Protein 9DQ3 (pdb70)

Sequence (523 aa):
MHVAQPAVVLAGIASFVCEYASPTEVRVTVLRQADSQVTEVCAATYMMICTGTSSGNQVNLTIQGLGLYICKVELMYPPPYYLGIGNGTQIYVIQVQLVESGGGVVQPGRSLRLSCAASGFTFSKYVMHWVRQAPGKGLEWVTGISYDGRHKYYADSVKGRFTISRDNSKNTLYLQMNSLRAEDTAIYYCARTGWLGPFDYWGQGTLVTVSSASTKGPSVFPLAPSGGTAALGCLVKDYFPEPVTVSWNSGALTSGVHTFPAVLQSSGLYSLSSVVTVPSSSLGTQTYICNVNHKPSNTKVDKRVEPKEIVLTQSPGTLSLSPGERATLSCRQSQSVGWSPLAWYQQKPGQAPRLLIYGAFSRATGIPDRFSGSGSGTDFTLTISRLEPEDFAVYYCQQYGQSPWTFGQGTKVEIKRTVAAPSVFIFPPSDEQLKSGTASVVCLLNNFYPREAKVQWKVDNALQSGNSQESVTEQDSKDSTYSLSSTLTLSKADYEKHKVYACEVTHQGLSSPVTKSFNRGEC

InterPro domains:
  IPR003599 Immunoglobulin domain subtype [SM00409] (43-152)
  IPR008096 Cytotoxic T-lymphocyte antigen 4 [PR01720] (17-34)
  IPR008096 Cytotoxic T-lymphocyte antigen 4 [PR01720] (36-62)
  IPR008096 Cytotoxic T-lymphocyte antigen 4 [PR01720] (78-92)
  IPR008096 Cytotoxic T-lymphocyte antigen 4 [PR01720] (110-122)
  IPR013106 Immunoglobulin V-set domain [PF07686] (42-151)
  IPR013106 Immunoglobulin V-set domain [SM00406] (53-131)
  IPR013783 Immunoglobulin-like fold [G3DSA:2.60.40.10] (36-165)
  IPR036179 Immunoglobulin-like domain superfamily [SSF48726] (40-158)
  IPR040216 Cytotoxic T-lymphocyte protein 4/CD28 [PTHR11494] (23-223)

Foldseek 3Di:
DEKEKAAEFEDLKTKIKIFDDDPFKKKKWKWAQDDNDIDTDDIDIDGVVWDWDDDDRMIIIMNHNHHWIKIWMWDDPDDDIDIYIYPTYHYHYD/DKAWAKDWADEAEAQAKTKMKIQIDDDQLLQWKKFKWWAAVPGDIHTAKIADSNFPDIGGDPVCPPFKDWGADSVRSMIMIIGGNDDQVVFTWIKMFTADPVGDRPDIHPTGTHGHAPDDADFWDKDKQAWDPQKMKIWIKTDFGDDDDKDKDKPVPPDDDQKDKDDWDQDPVRGIITMIMGMDGPVCLVPDWIWMWMADVVVRDTDTHIHHHD/DKAKAKPDQEAAEAFFAKDKIKIFIPWADVFFQKWKWWDAPPGDIDTADGSQFHGDPPHDPQWGKDDHIGIIMIMRHGDDPVRQTKMKMWHDPDPPTYIYPIHGYAYDDDFDFWDKDKDWADPVVVVVFKTKIKIKGPFGPDPDKDKWKAFLNNTDPDQKDKDKDQQDPPRRGIMMMIIGMDTSVVNVVTFKIKIWMDDPPDPDIDIDIGTPPDD

B-factor: mean 22.44, std 9.91, range [7.19, 90.98]

GO terms:
  GO:0050860 negative regulation of T cell receptor signaling pathway (P, IDA)
  GO:0098636 protein complex involved in cell adhesion (C, IDA)
  GO:0050868 negative regulation of T cell activation (P, IDA)
  GO:0140319 receptor decoy activity (F, IDA)
  GO:0005886 plasma membrane (C, EXP)
  GO:0005886 plasma membrane (C, IMP)
  GO:0005886 plasma membrane (C, TAS)
  GO:0006955 immune response (P, TAS)
  GO:0005515 protein binding (F, IPI)
  GO:0045334 clathrin-coated endocytic vesicle (C, IDA)
  GO:0048471 perinuclear region of cytoplasm (C, IDA)
  GO:0005794 Golgi apparatus (C, IDA)
  GO:0009897 external side of plasma membrane (C, IDA)
  GO:0045590 negative regulation of regulatory T cell differentiation (P, IDA)
  GO:0043065 positive regulation of apoptotic process (P, IMP)
  GO:0030889 negative regulation of B cell proliferation (P, IMP)
  GO:0050853 B cell receptor signaling pathway (P, IMP)
  GO:0006974 DNA damage response (P, IMP)

Organism: Homo sapiens (NCBI:txid9606)

Solvent-accessible surface area: 23317 Å² total; per-residue (Å²): 14,89,4,45,24,50,74,94,27,87,47,51,104,3,67,9,64,0,35,19,68,45,118,88,10,9,30,23,4,3,1,78,55,47,159,102,136,39,81,55,43,16,49,66,57,44,129,164,123,50,73,67,78,58,61,51,74,65,10,36,8,41,4,79,77,66,38,52,11,10,0,5,2,0,21,3,114,78,89,57,8,34,2,0,21,4,149,5,0,54,8,127,69,149,188,28,95,10,84,21,63,39,31,30,82,13,100,68,56,166,59,39,131,0,26,0,48,11,59,52,30,83,1,53,62,23,3,0,0,0,0,16,20,31,98,92,76,25,14,66,8,0,0,0,0,0,16,64,12,129,19,92,10,44,11,141,53,0,111,74,44,4,67,0,47,27,48,50,110,130,46,12,0,28,0,57,0,53,56,3,126,70,101,0,24,1,64,0,5,0,0,20,12,8,48,24,2,5,0,35,74,24,1,130,22,17,92,0,19,8,18,84,24,88,86,69,22,11,50,8,16,31,4,24,47,139,57,58,71,9,2,0,0,0,8,0,16,46,1,8,31,85,86,15,81,26,43,2,28,102,38,96,29,98,88,32,42,20,57,2,67,28,26,100,25,132,79,23,31,24,8,16,4,0,0,0,26,12,85,43,94,22,46,70,127,83,62,4,55,0,26,4,23,0,123,56,34,139,27,153,41,102,51,130,1,99,42,154,149,1,77,9,79,6,54,54,49,68,33,36,30,36,69,48,82,133,0,70,0,29,0,129,9,71,84,68,15,54,48,21,2,1,0,0,0,2,18,56,110,94,75,8,6,81,11,0,0,41,17,1,140,30,98,13,113,75,16,50,124,48,0,42,9,58,38,79,31,48,54,0,35,0,25,0,25,150,2,72,88,89,0,29,7,45,0,10,0,0,0,2,0,21,9,47,5,26,24,2,105,8,0,49,2,8,47,121,73,103,79,23,43,10,52,9,30,28,2,51,10,16,110,68,2,18,183,82,30,38,0,4,0,0,0,0,0,8,50,0,7,20,104,113,23,122,27,37,5,45,2,58,128,54,119,44,96,86,45,50,73,83,12,23,14,113,37,41,124,97,56,19,5,0,1,7,4,2,26,0,58,20,54,78,66,66,9,74,150,59,118,45,0,11,0,42,0,40,14,128,30,30,124,79,69,48,68,73,59,35,66,51,77,121,120

Nearest PDB structures (foldseek):
  6rp8-assembly1_c  TM=9.642E-01  e=6.432E-16  Homo sapiens
  5tru-assembly2_c  TM=9.861E-01  e=3.718E-15  Homo sapiens
  6e9q-assembly4_H  TM=5.973E-01  e=9.797E-02  Bos taurus
  2xyc-assembly1_A  TM=4.521E-01  e=4.192E-02  Homo sapiens
  4m8r-assembly1_A  TM=3.825E-01  e=5.563E-02  Bacteroides caccae ATCC 43185

Secondary structure (DSSP, 8-state):
--EE--SEEE---EEEEEEE----EEEEEEEEEETTEEEEEEEEEEE--EEEEE-SSEEEEEE----EEEEEEEEEESSSPEEEE---EEEE--/--EEEEE--EEE-TT--EEEEEEEESS-GGGS-EEEEEE-TT---EEEEEE-TTS--EEE-TTTTTTEEEEEETTTTEEEEEE-S--GGG-EEEEEEEEPTTSSEEEE---EEEEE-----BPPEEEEE----SEEEEEEEEEEEBSS--EEEEGGGT--SSEEEPPPEE-TTS-EEEEEEEEEEGGGGGT--EEEEEEEGGGTEEEEEEE---/---EEEE-SEEEE-TTS-EEEEEEESS--SS--EEEEEE-TTS--EEEEETTTEEPTT--TTEEEEEETTEEEEEESS--GGG-SEEEEEE-SBSSPEE---EEEEE----BPPEEEEEPPPHHHHTTTEEEEEEEEEEEBSS-EEEEEEETTEE--SSEEEEEPPPPTTT--EEEEEEEEEEHHHHHT--EEEEEEEETT-SS-EEEEEETT--

Structure (mmCIF, N/CA/C/O backbone):
data_9DQ3
#
_entry.id   9DQ3
#
_cell.length_a   84.023
_cell.length_b   148.359
_cell.length_c   48.439
_cell.angle_alpha   90.00
_cell.angle_beta   90.00
_cell.angle_gamma   90.00
#
_symmetry.space_group_name_H-M   'P 21 21 2'
#
loop_
_entity.id
_entity.type
_entity.pdbx_description
1 polymer 'Cytotoxic T-lymphocyte protein 4'
2 polymer 'mipi.4 heavy chain'
3 polymer 'mipi.4 light chain'
4 water water
#
loop_
_atom_site.group_PDB
_atom_site.id
_atom_site.type_symbol
_atom_site.label_atom_id
_atom_site.label_alt_id
_atom_site.label_comp_id
_atom_site.label_asym_id
_atom_site.label_entity_id
_atom_site.label_seq_id
_atom_site.pdbx_PDB_ins_code
_atom_site.Cartn_x
_atom_site.Cartn_y
_atom_site.Cartn_z
_atom_site.occupancy
_atom_site.B_iso_or_equiv
_atom_site.auth_seq_id
_atom_site.auth_comp_id
_atom_site.auth_asym_id
_atom_site.auth_atom_id
_atom_site.pdbx_PDB_model_num
ATOM 1 N N . MET A 1 3 ? 16.715 12.070 -12.449 1.00 31.27 3 MET C N 1
ATOM 2 C CA . MET A 1 3 ? 17.668 11.650 -13.467 1.00 30.55 3 MET C CA 1
ATOM 3 C C . MET A 1 3 ? 18.830 10.899 -12.840 1.00 30.95 3 MET C C 1
ATOM 4 O O . MET A 1 3 ? 19.474 11.376 -11.909 1.00 32.40 3 MET C O 1
ATOM 9 N N . HIS A 1 4 ? 19.077 9.705 -13.360 1.00 30.00 4 HIS C N 1
ATOM 10 C CA . HIS A 1 4 ? 20.150 8.861 -12.870 1.00 27.30 4 HIS C CA 1
ATOM 11 C C . HIS A 1 4 ? 21.484 9.310 -13.465 1.00 30.02 4 HIS C C 1
ATOM 12 O O . HIS A 1 4 ? 21.569 9.664 -14.644 1.00 30.61 4 HIS C O 1
ATOM 19 N N . VAL A 1 5 ? 22.519 9.335 -12.629 1.00 27.98 5 VAL C N 1
ATOM 20 C CA . VAL A 1 5 ? 23.876 9.684 -13.043 1.00 28.23 5 VAL C CA 1
ATOM 21 C C . VAL A 1 5 ? 24.770 8.485 -12.764 1.00 30.68 5 VAL C C 1
ATOM 22 O O . VAL A 1 5 ? 24.865 8.024 -11.619 1.00 29.00 5 VAL C O 1
ATOM 26 N N . ALA A 1 6 ? 25.430 7.987 -13.805 1.00 30.54 6 ALA C N 1
ATOM 27 C CA . ALA A 1 6 ? 26.308 6.829 -13.712 1.00 30.36 6 ALA C CA 1
ATOM 28 C C . ALA A 1 6 ? 27.760 7.278 -13.762 1.00 29.68 6 ALA C C 1
ATOM 29 O O . ALA A 1 6 ? 28.124 8.114 -14.596 1.00 32.16 6 ALA C O 1
ATOM 31 N N . GLN A 1 7 ? 28.580 6.731 -12.869 1.00 27.89 7 GLN C N 1
ATOM 32 C CA . GLN A 1 7 ? 30.014 6.956 -12.918 1.00 31.29 7 GLN C CA 1
ATOM 33 C C . GLN A 1 7 ? 30.717 5.683 -12.471 1.00 34.62 7 GLN C C 1
ATOM 34 O O . GLN A 1 7 ? 30.120 4.874 -11.748 1.00 32.88 7 GLN C O 1
ATOM 40 N N . PRO A 1 8 ? 31.970 5.470 -12.891 1.00 36.96 8 PRO C N 1
ATOM 41 C CA . PRO A 1 8 ? 32.706 4.274 -12.458 1.00 33.93 8 PRO C CA 1
ATOM 42 C C . PRO A 1 8 ? 32.821 4.196 -10.945 1.00 32.83 8 PRO C C 1
ATOM 43 O O . PRO A 1 8 ? 33.037 5.201 -10.265 1.00 36.27 8 PRO C O 1
ATOM 47 N N . ALA A 1 9 ? 32.676 2.982 -10.415 1.00 33.85 9 ALA C N 1
ATOM 48 C CA . ALA A 1 9 ? 32.809 2.774 -8.980 1.00 35.61 9 ALA C CA 1
ATOM 49 C C . ALA A 1 9 ? 34.256 2.852 -8.506 1.00 38.03 9 ALA C C 1
ATOM 50 O O . ALA A 1 9 ? 34.494 3.184 -7.337 1.00 35.24 9 ALA C O 1
ATOM 52 N N . VAL A 1 10 ? 35.218 2.566 -9.384 1.00 38.67 10 VAL C N 1
ATOM 53 C CA . VAL A 1 10 ? 36.631 2.522 -9.025 1.00 36.93 10 VAL C CA 1
ATOM 54 C C . VAL A 1 10 ? 37.459 2.958 -10.222 1.00 32.98 10 VAL C C 1
ATOM 55 O O . VAL A 1 10 ? 37.197 2.554 -11.358 1.00 32.50 10 VAL C O 1
ATOM 59 N N . VAL A 1 11 ? 38.478 3.769 -9.954 1.00 36.88 11 VAL C N 1
ATOM 60 C CA .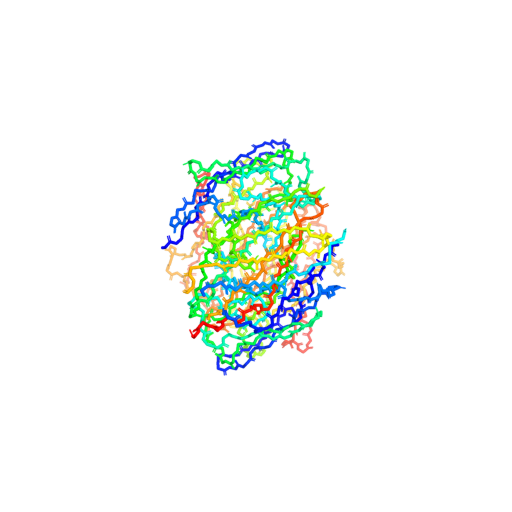 VAL A 1 11 ? 39.421 4.226 -10.967 1.00 36.59 11 VAL C CA 1
ATOM 61 C C . VAL A 1 11 ? 40.797 4.278 -10.317 1.00 37.52 11 VAL C C 1
ATOM 62 O O . VAL A 1 11 ? 40.927 4.540 -9.117 1.00 37.41 11 VAL C O 1
ATOM 66 N N . LEU A 1 12 ? 41.828 3.977 -11.100 1.00 40.83 12 LEU C N 1
ATOM 67 C CA . LEU A 1 12 ? 43.201 4.062 -10.628 1.00 39.23 12 LEU C CA 1
ATOM 68 C C . LEU A 1 12 ? 43.899 5.225 -11.320 1.00 39.51 12 LEU C C 1
ATOM 69 O O . LEU A 1 12 ? 43.712 5.448 -12.520 1.00 36.79 12 LEU C O 1
ATOM 71 N N . ALA A 1 13 ? 44.685 5.975 -10.558 1.00 40.27 13 ALA C N 1
ATOM 72 C CA . ALA A 1 13 ? 45.431 7.092 -11.125 1.00 42.75 13 ALA C CA 1
ATOM 73 C C . ALA A 1 13 ? 46.801 6.639 -11.646 1.00 43.08 13 ALA C C 1
ATOM 74 O O . ALA A 1 13 ? 47.435 7.322 -12.461 1.00 50.48 13 ALA C O 1
ATOM 76 N N . GLY A 1 17 ? 49.248 10.831 -10.896 1.00 50.84 17 GLY C N 1
ATOM 77 C CA . GLY A 1 17 ? 48.588 11.944 -10.235 1.00 50.27 17 GLY C CA 1
ATOM 78 C C . GLY A 1 17 ? 47.320 12.398 -10.937 1.00 47.15 17 GLY C C 1
ATOM 79 O O . GLY A 1 17 ? 46.563 13.215 -10.412 1.00 48.42 17 GLY C O 1
ATOM 80 N N . ILE A 1 18 ? 47.088 11.864 -12.132 1.00 47.07 18 ILE C N 1
ATOM 81 C CA . ILE A 1 18 ? 45.900 12.165 -12.920 1.00 45.74 18 ILE C CA 1
ATOM 82 C C . ILE A 1 18 ? 44.956 10.973 -12.866 1.00 44.96 18 ILE C C 1
ATOM 83 O O . ILE A 1 18 ? 45.392 9.817 -12.875 1.00 44.89 18 ILE C O 1
ATOM 88 N N . ALA A 1 19 ? 43.662 11.262 -12.799 1.00 42.13 19 ALA C N 1
ATOM 89 C CA . ALA A 1 19 ? 42.619 10.254 -12.884 1.00 38.08 19 ALA C CA 1
ATOM 90 C C . ALA A 1 19 ? 41.492 10.841 -13.710 1.00 38.83 19 ALA C C 1
ATOM 91 O O . ALA A 1 19 ? 41.131 12.007 -13.521 1.00 40.15 19 ALA C O 1
ATOM 93 N N . SER A 1 20 ? 40.962 10.051 -14.642 1.00 36.38 20 SER C N 1
ATOM 94 C CA . SER A 1 20 ? 39.877 10.481 -15.511 1.00 39.37 20 SER C CA 1
ATOM 95 C C . SER A 1 20 ? 38.721 9.495 -15.417 1.00 42.28 20 SER C C 1
ATOM 96 O O . SER A 1 20 ? 38.937 8.282 -15.342 1.00 44.77 20 SER C O 1
ATOM 99 N N . PHE A 1 21 ? 37.492 10.010 -15.409 1.00 39.23 21 PHE C N 1
ATOM 100 C CA . PHE A 1 21 ? 36.338 9.123 -15.389 1.00 38.12 21 PHE C CA 1
ATOM 101 C C . PHE A 1 21 ? 35.174 9.775 -16.117 1.00 38.09 21 PHE C C 1
ATOM 102 O O . PHE A 1 21 ? 35.048 11.003 -16.152 1.00 40.06 21 PHE C O 1
ATOM 110 N N . VAL A 1 22 ? 34.332 8.938 -16.697 1.00 37.13 22 VAL C N 1
ATOM 111 C CA . VAL A 1 22 ? 33.177 9.393 -17.457 1.00 34.80 22 VAL C CA 1
ATOM 112 C C . VAL A 1 22 ? 31.963 9.440 -16.546 1.00 38.65 22 VAL C C 1
ATOM 113 O O . VAL A 1 22 ? 31.746 8.560 -15.710 1.00 36.29 22 VAL C O 1
ATOM 117 N N . CYS A 1 23 ? 31.167 10.487 -16.710 1.00 39.37 23 CYS C N 1
ATOM 118 C CA . CYS A 1 23 ? 29.984 10.714 -15.900 1.00 38.60 23 CYS C CA 1
ATOM 119 C C . CYS A 1 23 ? 28.815 10.892 -16.858 1.00 37.25 23 CYS C C 1
ATOM 120 O O . CYS A 1 23 ? 28.826 11.811 -17.684 1.00 40.15 23 CYS C O 1
ATOM 123 N N . GLU A 1 24 ? 27.836 9.990 -16.785 1.00 33.75 24 GLU C N 1
ATOM 124 C CA . GLU A 1 24 ? 26.768 9.914 -17.775 1.00 33.67 24 GLU C CA 1
ATOM 125 C C . GLU A 1 24 ? 25.407 10.114 -17.119 1.00 33.87 24 GLU C C 1
ATOM 126 O O . GLU A 1 24 ? 25.139 9.569 -16.046 1.00 34.47 24 GLU C O 1
ATOM 128 N N . TYR A 1 25 ? 24.539 10.874 -17.786 1.00 35.32 25 TYR C N 1
ATOM 129 C CA . TYR A 1 25 ? 23.217 11.191 -17.262 1.00 37.28 25 TYR C CA 1
ATOM 130 C C . TYR A 1 25 ? 22.176 11.041 -18.361 1.00 38.28 25 TYR C C 1
ATOM 131 O O . TYR A 1 25 ? 22.492 11.069 -19.553 1.00 42.89 25 TYR C O 1
ATOM 140 N N . ALA A 1 26 ? 20.919 10.902 -17.945 1.00 40.81 26 ALA C N 1
ATOM 141 C CA . ALA A 1 26 ? 19.788 10.739 -18.859 1.00 43.58 26 ALA C CA 1
ATOM 142 C C . ALA A 1 26 ? 18.956 12.022 -18.847 1.00 43.81 26 ALA C C 1
ATOM 143 O O . ALA A 1 26 ? 17.971 12.143 -18.116 1.00 46.75 26 ALA C O 1
ATOM 145 N N . SER A 1 27 ? 19.356 12.986 -19.670 1.00 43.37 27 SER C N 1
ATOM 146 C CA . SER A 1 27 ? 18.652 14.268 -19.702 1.00 43.42 27 SER C CA 1
ATOM 147 C C . SER A 1 27 ? 17.319 14.123 -20.430 1.00 49.65 27 SER C C 1
ATOM 148 O O . SER A 1 27 ? 17.282 13.571 -21.536 1.00 48.96 27 SER C O 1
ATOM 151 N N . PRO A 1 28 ? 16.197 14.570 -19.833 1.00 48.00 28 PRO C N 1
ATOM 152 C CA . PRO A 1 28 ? 14.941 14.677 -20.596 1.00 48.80 28 PRO C CA 1
ATOM 153 C C . PRO A 1 28 ? 14.978 15.799 -21.641 1.00 47.57 28 PRO C C 1
ATOM 154 O O . PRO A 1 28 ? 15.835 15.793 -22.531 1.00 51.01 28 PRO C O 1
ATOM 158 N N . THR A 1 32 ? 18.944 22.940 -21.710 1.00 33.32 32 THR C N 1
ATOM 159 C CA . THR A 1 32 ? 20.159 23.217 -22.463 1.00 33.44 32 THR C CA 1
ATOM 160 C C . THR A 1 32 ? 21.339 23.653 -21.582 1.00 35.14 32 THR C C 1
ATOM 161 O O . THR A 1 32 ? 22.494 23.499 -21.988 1.00 38.18 32 THR C O 1
ATOM 165 N N . GLU A 1 33 ? 21.058 24.200 -20.394 1.00 30.85 33 GLU C N 1
ATOM 166 C CA . GLU A 1 33 ? 22.097 24.633 -19.461 1.00 26.71 33 GLU C CA 1
ATOM 167 C C . GLU A 1 33 ? 22.323 23.552 -18.409 1.00 26.37 33 GLU C C 1
ATOM 168 O O . GLU A 1 33 ? 21.403 23.213 -17.655 1.00 24.28 33 GLU C O 1
ATOM 174 N N . VAL A 1 34 ? 23.552 23.036 -18.346 1.00 22.44 34 VAL C N 1
ATOM 175 C CA . VAL A 1 34 ? 23.932 21.965 -17.434 1.00 20.92 34 VAL C CA 1
ATOM 176 C C . VAL A 1 34 ? 25.020 22.485 -16.505 1.00 22.71 34 VAL C C 1
ATOM 177 O O . VAL A 1 34 ? 25.908 23.228 -16.933 1.00 21.95 34 VAL C O 1
ATOM 181 N N . ARG A 1 35 ? 24.954 22.098 -15.236 1.00 19.16 35 ARG C N 1
ATOM 182 C CA . ARG A 1 35 ? 25.944 22.494 -14.241 1.00 17.25 35 ARG C CA 1
ATOM 183 C C . ARG A 1 35 ? 26.557 21.235 -13.662 1.00 18.15 35 ARG C C 1
ATOM 184 O O . ARG A 1 35 ? 25.834 20.365 -13.174 1.00 16.70 35 ARG C O 1
ATOM 192 N N . VAL A 1 36 ? 27.878 21.125 -13.729 1.00 17.38 36 VAL C N 1
ATOM 193 C CA . VAL A 1 36 ? 28.578 19.925 -13.289 1.00 16.99 36 VAL C CA 1
ATOM 194 C C . VAL A 1 36 ? 29.431 20.269 -12.082 1.00 18.81 36 VAL C C 1
ATOM 195 O O . VAL A 1 36 ? 30.203 21.236 -12.112 1.00 17.66 36 VAL C O 1
ATOM 199 N N . THR A 1 37 ? 29.300 19.475 -11.027 1.00 15.35 37 THR C N 1
ATOM 200 C CA . THR A 1 37 ? 30.077 19.633 -9.807 1.00 19.19 37 THR C CA 1
ATOM 201 C C . THR A 1 37 ? 30.714 18.302 -9.446 1.00 21.47 37 THR C C 1
ATOM 202 O O . THR A 1 37 ? 30.065 17.255 -9.533 1.00 20.93 37 THR C O 1
ATOM 206 N N . VAL A 1 38 ? 31.979 18.338 -9.036 1.00 20.86 38 VAL C N 1
ATOM 207 C CA . VAL A 1 38 ? 32.631 17.173 -8.450 1.00 21.15 38 VAL C CA 1
ATOM 208 C C . VAL A 1 38 ? 32.788 17.439 -6.963 1.00 23.42 38 VAL C C 1
ATOM 209 O O . VAL A 1 38 ? 33.407 18.433 -6.560 1.00 22.24 38 VAL C O 1
ATOM 213 N N . LEU A 1 39 ? 32.217 16.558 -6.147 1.00 20.93 39 LEU C N 1
ATOM 214 C CA . LEU A 1 39 ? 32.306 16.659 -4.702 1.00 22.69 39 LEU C CA 1
ATOM 215 C C . LEU A 1 39 ? 33.177 15.524 -4.176 1.00 24.58 39 LEU C C 1
ATOM 216 O O . LEU A 1 39 ? 33.067 14.385 -4.632 1.00 27.22 39 LEU C O 1
ATOM 221 N N . ARG A 1 40 ? 34.049 15.845 -3.229 1.00 27.57 40 ARG C N 1
ATOM 222 C CA . ARG A 1 40 ? 34.836 14.841 -2.528 1.00 31.45 40 ARG C CA 1
ATOM 223 C C . ARG A 1 40 ? 34.219 14.623 -1.155 1.00 30.33 40 ARG C C 1
ATOM 224 O O . ARG A 1 40 ? 34.106 15.566 -0.363 1.00 31.42 40 ARG C O 1
ATOM 232 N N . GLN A 1 41 ? 33.827 13.382 -0.879 1.00 36.51 41 GLN C N 1
ATOM 233 C CA . GLN A 1 41 ? 33.203 13.011 0.385 1.00 37.10 41 GLN C CA 1
ATOM 234 C C . GLN A 1 41 ? 34.260 12.391 1.292 1.00 37.92 41 GLN C C 1
ATOM 235 O O . GLN A 1 41 ? 34.756 11.293 1.015 1.00 36.53 41 GLN C O 1
ATOM 241 N N . ALA A 1 42 ? 34.599 13.098 2.369 1.00 40.89 42 ALA C N 1
ATOM 242 C CA . ALA A 1 42 ? 35.600 12.670 3.334 1.00 43.99 42 ALA C CA 1
ATOM 243 C C . ALA A 1 42 ? 34.947 12.612 4.705 1.00 47.67 42 ALA C C 1
ATOM 244 O O . ALA A 1 42 ? 34.337 13.593 5.146 1.00 51.15 42 ALA C O 1
ATOM 246 N N . ASP A 1 43 ? 35.085 11.468 5.375 1.00 50.65 43 ASP C N 1
ATOM 247 C CA . ASP A 1 43 ? 34.319 11.168 6.581 1.00 53.38 43 ASP C CA 1
ATOM 248 C C . ASP A 1 43 ? 32.828 11.288 6.290 1.00 55.12 43 ASP C C 1
ATOM 249 O O . ASP A 1 43 ? 32.282 10.536 5.470 1.00 51.70 43 ASP C O 1
ATOM 254 N N . SER A 1 44 ? 32.161 12.224 6.957 1.00 52.52 44 SER C N 1
ATOM 255 C CA . SER A 1 44 ? 30.772 12.560 6.676 1.00 52.45 44 SER C CA 1
ATOM 256 C C . SER A 1 44 ? 30.669 14.017 6.247 1.00 52.24 44 SER C C 1
ATOM 257 O O . SER A 1 44 ? 29.721 14.724 6.594 1.00 52.85 44 SER C O 1
ATOM 259 N N . GLN A 1 45 ? 31.669 14.479 5.497 1.00 49.04 45 GLN C N 1
ATOM 260 C CA . GLN A 1 45 ? 31.763 15.847 5.018 1.00 46.11 45 GLN C CA 1
ATOM 261 C C . GLN A 1 45 ? 31.974 15.859 3.510 1.00 44.06 45 GLN C C 1
ATOM 262 O O . GLN A 1 45 ? 32.451 14.887 2.918 1.00 42.69 45 GLN C O 1
ATOM 268 N N . VAL A 1 46 ? 31.632 16.986 2.890 1.00 41.07 46 VAL C N 1
ATOM 269 C CA . VAL A 1 46 ? 31.686 17.122 1.441 1.00 32.76 46 VAL C CA 1
ATOM 270 C C . VAL A 1 46 ? 32.418 18.411 1.094 1.00 29.90 46 VAL C C 1
ATOM 271 O O . VAL A 1 46 ? 32.134 19.469 1.667 1.00 32.94 46 VAL C O 1
ATOM 275 N N . THR A 1 47 ? 33.376 18.312 0.179 1.00 30.17 47 THR C N 1
ATOM 276 C CA . THR A 1 47 ? 34.129 19.447 -0.329 1.00 29.85 47 THR C CA 1
ATOM 277 C C . THR A 1 47 ? 33.903 19.550 -1.834 1.00 28.47 47 THR C C 1
ATOM 278 O O . THR A 1 47 ? 33.682 18.543 -2.510 1.00 27.97 47 THR C O 1
ATOM 282 N N . GLU A 1 48 ? 33.938 20.774 -2.359 1.00 29.22 48 GLU C N 1
ATOM 283 C CA . GLU A 1 48 ? 33.833 20.996 -3.798 1.00 28.50 48 GLU C CA 1
ATOM 284 C C . GLU A 1 48 ? 35.219 20.925 -4.431 1.00 28.36 48 GLU C C 1
ATOM 285 O O . GLU A 1 48 ? 36.112 21.697 -4.070 1.00 29.51 48 GLU C O 1
ATOM 291 N N . VAL A 1 49 ? 35.390 20.013 -5.379 1.00 25.97 49 VAL C N 1
ATOM 292 C CA . VAL A 1 49 ? 36.638 19.922 -6.125 1.00 27.83 49 VAL C CA 1
ATOM 293 C C . VAL A 1 49 ? 36.583 20.781 -7.380 1.00 32.44 49 VAL C C 1
ATOM 294 O O . VAL A 1 49 ? 37.530 21.511 -7.685 1.00 37.36 49 VAL C O 1
ATOM 298 N N . CYS A 1 50 ? 35.469 20.721 -8.104 1.00 30.42 50 CYS C N 1
ATOM 299 C CA . CYS A 1 50 ? 35.369 21.256 -9.453 1.00 30.81 50 CYS C CA 1
ATOM 300 C C . CYS A 1 50 ? 33.929 21.661 -9.714 1.00 25.65 50 CYS C C 1
ATOM 301 O O . CYS A 1 50 ? 33.002 20.991 -9.260 1.00 22.80 50 CYS C O 1
ATOM 304 N N . ALA A 1 51 ? 33.744 22.745 -10.469 1.00 26.69 51 ALA C N 1
ATOM 305 C CA . ALA A 1 51 ? 32.405 23.140 -10.892 1.00 21.74 51 ALA C CA 1
ATOM 306 C C . ALA A 1 51 ? 32.489 23.929 -12.189 1.00 21.12 51 ALA C C 1
ATOM 307 O O . ALA A 1 51 ? 33.426 24.703 -12.394 1.00 22.06 51 ALA C O 1
ATOM 309 N N . ALA A 1 52 ? 31.512 23.713 -13.066 1.00 19.07 52 ALA C N 1
ATOM 310 C CA . ALA A 1 52 ? 31.425 24.445 -14.321 1.00 17.78 52 ALA C CA 1
ATOM 311 C C . ALA A 1 52 ? 30.022 24.308 -14.878 1.00 18.56 52 ALA C C 1
ATOM 312 O O . ALA A 1 52 ? 29.319 23.334 -14.599 1.00 19.09 52 ALA C O 1
ATOM 314 N N . THR A 1 53 ? 29.617 25.311 -15.653 1.00 18.52 53 THR C N 1
ATOM 315 C CA . THR A 1 53 ? 28.361 25.293 -16.384 1.00 20.11 53 THR C CA 1
ATOM 316 C C . THR A 1 53 ? 28.670 25.223 -17.870 1.00 23.18 53 THR C C 1
ATOM 317 O O . THR A 1 53 ? 29.484 26.003 -18.373 1.00 20.23 53 THR C O 1
ATOM 321 N N . TYR A 1 54 ? 28.044 24.282 -18.569 1.00 23.57 54 TYR C N 1
ATOM 322 C CA . TYR A 1 54 ? 28.144 24.243 -20.017 1.00 27.06 54 TYR C CA 1
ATOM 323 C C . TYR A 1 54 ? 26.744 24.248 -20.607 1.00 31.06 54 TYR C C 1
ATOM 324 O O . TYR A 1 54 ? 25.773 23.842 -19.961 1.00 28.35 54 TYR C O 1
ATOM 333 N N . MET A 1 55 ? 26.645 24.767 -21.833 1.00 30.83 55 MET C N 1
ATOM 334 C CA . MET A 1 55 ? 25.364 25.093 -22.464 1.00 37.01 55 MET C CA 1
ATOM 335 C C . MET A 1 55 ? 25.350 24.441 -23.837 1.00 43.84 55 MET C C 1
ATOM 336 O O . MET A 1 55 ? 25.537 25.142 -24.836 1.00 47.95 55 MET C O 1
ATOM 341 N N . MET A 1 56 ? 25.131 23.120 -23.871 1.00 44.62 56 MET C N 1
ATOM 342 C CA . MET A 1 56 ? 25.197 22.320 -25.104 1.00 49.68 56 MET C CA 1
ATOM 343 C C . MET A 1 56 ? 24.765 23.089 -26.354 1.00 52.13 56 MET C C 1
ATOM 344 O O . MET A 1 56 ? 23.588 23.412 -26.523 1.00 55.46 56 MET C O 1
ATOM 349 N N . ILE A 1 67 ? 43.032 21.931 -12.114 1.00 41.71 67 ILE C N 1
ATOM 350 C CA . ILE A 1 67 ? 42.686 20.711 -11.385 1.00 44.57 67 ILE C CA 1
ATOM 351 C C . ILE A 1 67 ? 41.839 19.772 -12.232 1.00 45.21 67 ILE C C 1
ATOM 352 O O . ILE A 1 67 ? 42.082 18.562 -12.295 1.00 43.73 67 ILE C O 1
ATOM 357 N N . CYS A 1 68 ? 40.829 20.344 -12.875 1.00 41.76 68 CYS C N 1
ATOM 358 C CA . CYS A 1 68 ? 39.798 19.571 -13.539 1.00 38.73 68 CYS C CA 1
ATOM 359 C C . CYS A 1 68 ? 39.778 19.873 -15.027 1.00 39.38 68 CYS C C 1
ATOM 360 O O . CYS A 1 68 ? 40.127 20.975 -15.461 1.00 43.46 68 CYS C O 1
ATOM 363 N N . THR A 1 69 ? 39.357 18.880 -15.804 1.00 37.51 69 THR C N 1
ATOM 364 C CA . THR A 1 69 ? 39.200 19.027 -17.244 1.00 37.89 69 THR C CA 1
ATOM 365 C C . THR A 1 69 ? 37.919 18.315 -17.640 1.00 38.71 69 THR C C 1
ATOM 366 O O . THR A 1 69 ? 37.780 17.110 -17.408 1.00 38.63 69 THR C O 1
ATOM 370 N N . GLY A 1 70 ? 36.986 19.057 -18.229 1.00 37.71 70 GLY C N 1
ATOM 371 C CA . GLY A 1 70 ? 35.703 18.490 -18.589 1.00 35.37 70 GLY C CA 1
ATOM 372 C C . GLY A 1 70 ? 35.329 18.701 -20.039 1.00 39.02 70 GLY C C 1
ATOM 373 O O . GLY A 1 70 ? 35.338 19.835 -20.534 1.00 38.47 70 GLY C O 1
ATOM 374 N N . THR A 1 71 ? 35.005 17.609 -20.728 1.00 35.80 71 THR C N 1
ATOM 375 C CA . THR A 1 71 ? 34.543 17.642 -22.107 1.00 37.49 71 THR C CA 1
ATOM 376 C C . THR A 1 71 ? 33.184 16.963 -22.188 1.00 38.86 71 THR C C 1
ATOM 377 O O . THR A 1 71 ? 32.989 15.884 -21.621 1.00 37.80 71 THR C O 1
ATOM 381 N N . SER A 1 72 ? 32.248 17.595 -22.895 1.00 43.62 72 SER C N 1
ATOM 382 C CA . SER A 1 72 ? 30.880 17.097 -23.015 1.00 41.34 72 SER C CA 1
ATOM 383 C C . SER A 1 72 ? 30.699 16.446 -24.385 1.00 45.73 72 SER C C 1
ATOM 384 O O . SER A 1 72 ? 30.797 17.118 -25.418 1.00 45.10 72 SER C O 1
ATOM 387 N N . SER A 1 73 ? 30.433 15.140 -24.391 1.00 45.65 73 SER C N 1
ATOM 388 C CA . SER A 1 73 ? 30.111 14.389 -25.603 1.00 43.55 73 SER C CA 1
ATOM 389 C C . SER A 1 73 ? 28.697 13.841 -25.430 1.00 46.52 73 SER C C 1
ATOM 390 O O . SER A 1 73 ? 28.500 12.769 -24.851 1.00 48.56 73 SER C O 1
ATOM 392 N N . GLY A 1 74 ? 27.711 14.585 -25.928 1.00 42.66 74 GLY C N 1
ATOM 393 C CA . GLY A 1 74 ? 26.329 14.163 -25.774 1.00 42.43 74 GLY C CA 1
ATOM 394 C C . GLY A 1 74 ? 25.885 14.277 -24.328 1.00 46.67 74 GLY C C 1
ATOM 395 O O . GLY A 1 74 ? 26.147 15.275 -23.646 1.00 49.28 74 GLY C O 1
ATOM 396 N N . ASN A 1 75 ? 25.206 13.237 -23.849 1.00 45.26 75 ASN C N 1
ATOM 397 C CA . ASN A 1 75 ? 24.753 13.172 -22.459 1.00 45.58 75 ASN C CA 1
ATOM 398 C C . ASN A 1 75 ? 25.792 12.498 -21.566 1.00 42.78 75 ASN C C 1
ATOM 399 O O . ASN A 1 75 ? 25.482 11.618 -20.767 1.00 44.68 75 ASN C O 1
ATOM 404 N N . GLN A 1 76 ? 27.050 12.909 -21.707 1.00 44.68 76 GLN C N 1
ATOM 405 C CA . GLN A 1 76 ? 28.112 12.426 -20.836 1.00 42.44 76 GLN C CA 1
ATOM 406 C C . GLN A 1 76 ? 29.189 13.494 -20.755 1.00 39.73 76 GLN C C 1
ATOM 407 O O . GLN A 1 76 ? 29.363 14.286 -21.685 1.00 40.79 76 GLN C O 1
ATOM 413 N N . VAL A 1 77 ? 29.897 13.519 -19.627 1.00 36.84 77 VAL C N 1
ATOM 414 C CA . VAL A 1 77 ? 31.027 14.418 -19.430 1.00 37.74 77 VAL C CA 1
ATOM 415 C C . VAL A 1 77 ? 32.241 13.583 -19.051 1.00 37.15 77 VAL C C 1
ATOM 416 O O . VAL A 1 77 ? 32.156 12.701 -18.187 1.00 33.93 77 VAL C O 1
ATOM 420 N N . ASN A 1 78 ? 33.357 13.838 -19.727 1.00 37.30 78 ASN C N 1
ATOM 421 C CA . ASN A 1 78 ? 34.621 13.179 -19.426 1.00 37.08 78 ASN C CA 1
ATOM 422 C C . ASN A 1 78 ? 35.381 14.079 -18.463 1.00 35.92 78 ASN C C 1
ATOM 423 O O . ASN A 1 78 ? 35.812 15.175 -18.838 1.00 36.06 78 ASN C O 1
ATOM 425 N N . LEU A 1 79 ? 35.524 13.632 -17.218 1.00 35.20 79 LEU C N 1
ATOM 426 C CA . LEU A 1 79 ? 36.106 14.440 -16.153 1.00 34.55 79 LEU C CA 1
ATOM 427 C C . LEU A 1 79 ? 37.489 13.907 -15.804 1.00 37.24 79 LEU C C 1
ATOM 428 O O . LEU A 1 79 ? 37.625 12.764 -15.353 1.00 38.21 79 LEU C O 1
ATOM 430 N N . THR A 1 80 ? 38.507 14.739 -15.998 1.00 35.35 80 THR C N 1
ATOM 431 C CA . THR A 1 80 ? 39.883 14.406 -15.656 1.00 36.19 80 THR C CA 1
ATOM 432 C C . THR A 1 80 ? 40.312 15.255 -14.469 1.00 37.66 80 THR C C 1
ATOM 433 O O . THR A 1 80 ? 40.259 16.489 -14.531 1.00 38.16 80 THR C O 1
ATOM 437 N N . ILE A 1 81 ? 40.731 14.599 -13.395 1.00 35.66 81 ILE C N 1
ATOM 438 C CA . ILE A 1 81 ? 41.283 15.275 -12.228 1.00 37.53 81 ILE C CA 1
ATOM 439 C C . ILE A 1 81 ? 42.790 15.067 -12.234 1.00 45.70 81 ILE C C 1
ATOM 440 O O . ILE A 1 81 ? 43.298 14.081 -12.787 1.00 45.69 81 ILE C O 1
ATOM 445 N N . GLN A 1 82 ? 43.516 16.010 -11.631 1.00 47.35 82 GLN C N 1
ATOM 446 C CA . GLN A 1 82 ? 44.971 15.973 -11.586 1.00 45.69 82 GLN C CA 1
ATOM 447 C C . GLN A 1 82 ? 45.430 16.438 -10.212 1.00 47.77 82 GLN C C 1
ATOM 448 O O . GLN A 1 82 ? 44.619 16.815 -9.360 1.00 50.46 82 GLN C O 1
ATOM 454 N N . GLY A 1 83 ? 46.744 16.403 -9.998 1.00 47.84 83 GLY C N 1
ATOM 455 C CA . GLY A 1 83 ? 47.318 16.818 -8.733 1.00 45.11 83 GLY C CA 1
ATOM 456 C C . GLY A 1 83 ? 47.007 15.906 -7.569 1.00 44.26 83 GLY C C 1
ATOM 457 O O . GLY A 1 83 ? 46.973 16.366 -6.423 1.00 45.98 83 GLY C O 1
ATOM 458 N N . LEU A 1 84 ? 46.786 14.622 -7.827 1.00 46.84 84 LEU C N 1
ATOM 459 C CA . LEU A 1 84 ? 46.376 13.684 -6.783 1.00 48.93 84 LEU C CA 1
ATOM 460 C C . LEU A 1 84 ? 47.572 13.056 -6.073 1.00 47.36 84 LEU C C 1
ATOM 461 O O . LEU A 1 84 ? 48.717 13.297 -6.448 1.00 55.88 84 LEU C O 1
ATOM 466 N N . GLY A 1 90 ? 39.872 8.219 -2.203 1.00 43.19 90 GLY C N 1
ATOM 467 C CA . GLY A 1 90 ? 38.699 8.953 -1.753 1.00 43.79 90 GLY C CA 1
ATOM 468 C C . GLY A 1 90 ? 37.500 8.756 -2.661 1.00 42.02 90 GLY C C 1
ATOM 469 O O . GLY A 1 90 ? 37.624 8.177 -3.749 1.00 44.08 90 GLY C O 1
ATOM 470 N N . LEU A 1 91 ? 36.332 9.230 -2.229 1.00 40.16 91 LEU C N 1
ATOM 471 C CA . LEU A 1 91 ? 35.108 9.088 -3.009 1.00 36.32 91 LEU C CA 1
ATOM 472 C C . LEU A 1 91 ? 34.760 10.424 -3.659 1.00 32.31 91 LEU C C 1
ATOM 473 O O . LEU A 1 91 ? 34.510 11.420 -2.967 1.00 33.07 91 LEU C O 1
ATOM 478 N N . TYR A 1 92 ? 34.742 10.431 -4.985 1.00 30.89 92 TYR C N 1
ATOM 479 C CA . TYR A 1 92 ? 34.530 11.630 -5.784 1.00 29.71 92 TYR C CA 1
ATOM 480 C C . TYR A 1 92 ? 33.157 11.517 -6.420 1.00 28.40 92 TYR C C 1
ATOM 481 O O . TYR A 1 92 ? 32.932 10.662 -7.284 1.00 29.57 92 TYR C O 1
ATOM 490 N N . ILE A 1 93 ? 32.243 12.373 -5.978 1.00 27.34 93 ILE C N 1
ATOM 491 C CA . ILE A 1 93 ? 30.851 12.298 -6.391 1.00 22.97 93 ILE C CA 1
ATOM 492 C C . ILE A 1 93 ? 30.634 13.226 -7.573 1.00 25.33 93 ILE C C 1
ATOM 493 O O . ILE A 1 93 ? 30.986 14.411 -7.520 1.00 23.00 93 ILE C O 1
ATOM 498 N N . CYS A 1 94 ? 30.055 12.684 -8.639 1.00 22.83 94 CYS C N 1
ATOM 499 C CA . CYS A 1 94 ? 29.693 13.452 -9.818 1.00 23.44 94 CYS C CA 1
ATOM 500 C C . CYS A 1 94 ? 28.257 13.950 -9.674 1.00 22.60 94 CYS C C 1
ATOM 501 O O . CYS A 1 94 ? 27.333 13.148 -9.507 1.00 23.18 94 CYS C O 1
ATOM 504 N N . LYS A 1 95 ? 28.077 15.267 -9.736 1.00 17.91 95 LYS C N 1
ATOM 505 C CA . LYS A 1 95 ? 26.772 15.907 -9.592 1.00 19.36 95 LYS C CA 1
ATOM 506 C C . LYS A 1 95 ? 26.448 16.678 -10.864 1.00 19.10 95 LYS C C 1
ATOM 507 O O . LYS A 1 95 ? 27.239 17.523 -11.302 1.00 18.75 95 LYS C O 1
ATOM 513 N N . VAL A 1 96 ? 25.278 16.400 -11.437 1.00 19.71 96 VAL C N 1
ATOM 514 C CA . VAL A 1 96 ? 24.829 17.006 -12.684 1.00 18.98 96 VAL C CA 1
ATOM 515 C C . VAL A 1 96 ? 23.473 17.648 -12.445 1.00 18.26 96 VAL C C 1
ATOM 516 O O . VAL A 1 96 ? 22.578 17.030 -11.849 1.00 18.60 96 VAL C O 1
ATOM 518 N N . GLU A 1 97 ? 23.313 18.877 -12.921 1.00 16.14 97 GLU C N 1
ATOM 519 C CA . GLU A 1 97 ? 22.070 19.615 -12.745 1.00 15.16 97 GLU C CA 1
ATOM 520 C C . GLU A 1 97 ? 21.603 20.182 -14.074 1.00 22.27 97 GLU C C 1
ATOM 521 O O . GLU A 1 97 ? 22.361 20.885 -14.758 1.00 20.25 97 GLU C O 1
ATOM 527 N N . LEU A 1 98 ? 20.352 19.899 -14.422 1.00 18.03 98 LEU C N 1
ATOM 528 C CA . LEU A 1 98 ? 19.691 20.568 -15.539 1.00 20.05 98 LEU C CA 1
ATOM 529 C C . LEU A 1 98 ? 19.035 21.833 -14.997 1.00 21.17 98 LEU C C 1
ATOM 530 O O . LEU A 1 98 ? 18.041 21.760 -14.262 1.00 20.80 98 LEU C O 1
ATOM 535 N N . MET A 1 99 ? 19.594 22.991 -15.357 1.00 21.47 99 MET C N 1
ATOM 536 C CA . MET A 1 99 ? 19.215 24.262 -14.752 1.00 20.10 99 MET C CA 1
ATOM 537 C C . MET A 1 99 ? 18.070 24.957 -15.477 1.00 25.81 99 MET C C 1
ATOM 538 O O . MET A 1 99 ? 17.224 25.593 -14.830 1.00 24.36 99 MET C O 1
ATOM 543 N N . TYR A 1 100 ? 18.041 24.860 -16.813 1.00 23.42 100 TYR C N 1
ATOM 544 C CA . TYR A 1 100 ? 17.090 25.611 -17.620 1.00 29.02 100 TYR C CA 1
ATOM 545 C C . TYR A 1 100 ? 17.096 25.047 -19.035 1.00 30.73 100 TYR C C 1
ATOM 546 O O . TYR A 1 100 ? 18.166 24.668 -19.526 1.00 31.79 100 TYR C O 1
ATOM 555 N N . PRO A 1 101 ? 15.939 24.951 -19.692 1.00 34.26 101 PRO C N 1
ATOM 556 C CA . PRO A 1 101 ? 14.598 25.326 -19.225 1.00 33.81 101 PRO C CA 1
ATOM 557 C C . PRO A 1 101 ? 14.110 24.398 -18.116 1.00 30.79 101 PRO C C 1
ATOM 558 O O . PRO A 1 101 ? 14.589 23.272 -17.989 1.00 33.75 101 PRO C O 1
ATOM 562 N N . PRO A 1 102 ? 13.180 24.861 -17.289 1.00 31.36 102 PRO C N 1
ATOM 563 C CA . PRO A 1 102 ? 12.630 24.009 -16.228 1.00 28.07 102 PRO C CA 1
ATOM 564 C C . PRO A 1 102 ? 11.948 22.783 -16.808 1.00 31.85 102 PRO C C 1
ATOM 565 O O . PRO A 1 102 ? 11.630 22.746 -18.008 1.00 32.57 102 PRO C O 1
ATOM 569 N N . PRO A 1 103 ? 11.720 21.737 -15.992 1.00 29.37 103 PRO C N 1
ATOM 570 C CA . PRO A 1 103 ? 12.057 21.609 -14.567 1.00 23.11 103 PRO C CA 1
ATOM 571 C C . PRO A 1 103 ? 13.551 21.543 -14.301 1.00 23.49 103 PRO C C 1
ATOM 572 O O . PRO A 1 103 ? 14.348 21.065 -15.113 1.00 21.85 103 PRO C O 1
ATOM 576 N N . TYR A 1 104 ? 13.952 22.031 -13.137 1.00 20.00 104 TYR C N 1
ATOM 577 C CA . TYR A 1 104 ? 15.255 21.677 -12.598 1.00 20.14 104 TYR C CA 1
ATOM 578 C C . TYR A 1 104 ? 15.313 20.180 -12.341 1.00 17.70 104 TYR C C 1
ATOM 579 O O . TYR A 1 104 ? 14.364 19.605 -11.813 1.00 18.19 104 TYR C O 1
ATOM 588 N N . TYR A 1 105 ? 16.423 19.544 -12.735 1.00 17.97 105 TYR C N 1
ATOM 589 C CA . TYR A 1 105 ? 16.717 18.157 -12.378 1.00 17.86 105 TYR C CA 1
ATOM 590 C C . TYR A 1 105 ? 18.067 18.080 -11.696 1.00 17.60 105 TYR C C 1
ATOM 591 O O . TYR A 1 105 ? 19.017 18.750 -12.111 1.00 17.31 105 TYR C O 1
ATOM 600 N N . LEU A 1 106 ? 18.148 17.237 -10.672 1.00 15.93 106 LEU C N 1
ATOM 601 C CA . LEU A 1 106 ? 19.387 16.963 -9.964 1.00 15.92 106 LEU C CA 1
ATOM 602 C C . LEU A 1 106 ? 19.707 15.484 -10.100 1.00 17.84 106 LEU C C 1
ATOM 603 O O . LEU A 1 106 ? 18.834 14.635 -9.899 1.00 19.40 106 LEU C O 1
ATOM 608 N N . GLY A 1 107 ? 20.944 15.182 -10.436 1.00 17.34 107 GLY C N 1
ATOM 609 C CA . GLY A 1 107 ? 21.423 13.809 -10.426 1.00 17.90 107 GLY C CA 1
ATOM 610 C C . GLY A 1 107 ? 22.743 13.743 -9.694 1.00 19.04 107 GLY C C 1
ATOM 611 O O . GLY A 1 107 ? 23.605 14.602 -9.869 1.00 21.20 107 GLY C O 1
ATOM 612 N N . ILE A 1 108 ? 22.877 12.732 -8.838 1.00 19.75 108 ILE C N 1
ATOM 613 C CA . ILE A 1 108 ? 24.056 12.558 -7.998 1.00 18.21 108 ILE C CA 1
ATOM 614 C C . ILE A 1 108 ? 24.533 11.127 -8.179 1.00 24.99 108 ILE C C 1
ATOM 615 O O . ILE A 1 108 ? 23.778 10.178 -7.925 1.00 19.48 108 ILE C O 1
ATOM 620 N N . GLY A 1 109 ? 25.766 10.972 -8.656 1.00 21.89 109 GLY C N 1
ATOM 621 C CA . GLY A 1 109 ? 26.298 9.648 -8.891 1.00 22.67 109 GLY C CA 1
ATOM 622 C C . GLY A 1 109 ? 26.659 8.943 -7.602 1.00 24.96 109 GLY C C 1
ATOM 623 O O . GLY A 1 109 ? 26.915 9.566 -6.570 1.00 22.00 109 GLY C O 1
ATOM 624 N N . ASN A 1 110 ? 26.699 7.604 -7.680 1.00 26.89 110 ASN C N 1
ATOM 625 C CA . ASN A 1 110 ? 27.097 6.791 -6.535 1.00 29.17 110 ASN C CA 1
ATOM 626 C C . ASN A 1 110 ? 28.526 7.068 -6.088 1.00 30.88 110 ASN C C 1
ATOM 627 O O . ASN A 1 110 ? 28.922 6.629 -5.002 1.00 34.02 110 ASN C O 1
ATOM 632 N N . GLY A 1 111 ? 29.302 7.775 -6.883 1.00 28.89 111 GLY C N 1
ATOM 633 C CA . GLY A 1 111 ? 30.632 8.131 -6.449 1.00 30.25 111 GLY C CA 1
ATOM 634 C C . GLY A 1 111 ? 31.676 7.248 -7.099 1.00 35.87 111 GLY C C 1
ATOM 635 O O . GLY A 1 111 ? 31.429 6.080 -7.429 1.00 37.65 111 GLY C O 1
ATOM 636 N N . THR A 1 112 ? 32.861 7.816 -7.299 1.00 33.97 112 THR C N 1
ATOM 637 C CA . THR A 1 112 ? 33.977 7.109 -7.908 1.00 34.61 112 THR C CA 1
ATOM 638 C C . THR A 1 112 ? 35.104 7.035 -6.897 1.00 35.96 112 THR C C 1
ATOM 639 O O . THR A 1 112 ? 35.519 8.059 -6.342 1.00 34.64 112 THR C O 1
ATOM 643 N N . GLN A 1 113 ? 35.568 5.820 -6.633 1.00 38.62 113 GLN C N 1
ATOM 644 C CA . GLN A 1 113 ? 36.758 5.620 -5.823 1.00 40.34 113 GLN C CA 1
ATOM 645 C C . GLN A 1 113 ? 37.979 5.718 -6.727 1.00 41.43 113 GLN C C 1
ATOM 646 O O . GLN A 1 113 ? 38.069 5.008 -7.736 1.00 39.54 113 GLN C O 1
ATOM 652 N N . ILE A 1 114 ? 38.899 6.619 -6.392 1.00 42.88 114 ILE C N 1
ATOM 653 C CA . ILE A 1 114 ? 40.147 6.778 -7.130 1.00 43.35 114 ILE C CA 1
ATOM 654 C C . ILE A 1 114 ? 41.280 6.311 -6.230 1.00 44.68 114 ILE C C 1
ATOM 655 O O . ILE A 1 114 ? 41.334 6.670 -5.046 1.00 47.61 114 ILE C O 1
ATOM 660 N N . TYR A 1 115 ? 42.165 5.486 -6.782 1.00 46.64 115 TYR C N 1
ATOM 661 C CA . TYR A 1 115 ? 43.308 4.941 -6.059 1.00 45.58 115 TYR C CA 1
ATOM 662 C C . TYR A 1 115 ? 44.578 5.551 -6.635 1.00 46.44 115 TYR C C 1
ATOM 663 O O . TYR A 1 115 ? 44.929 5.288 -7.791 1.00 45.15 115 TYR C O 1
ATOM 672 N N . VAL A 1 116 ? 45.251 6.376 -5.837 1.00 49.60 116 VAL C N 1
ATOM 673 C CA . VAL A 1 116 ? 46.548 6.942 -6.192 1.00 48.67 116 VAL C CA 1
ATOM 674 C C . VAL A 1 116 ? 47.609 6.158 -5.432 1.00 47.75 116 VAL C C 1
ATOM 675 O O . VAL A 1 116 ? 47.598 6.121 -4.195 1.00 49.09 116 VAL C O 1
ATOM 679 N N . ILE A 1 117 ? 48.510 5.515 -6.162 1.00 48.70 117 ILE C N 1
ATOM 680 C CA . ILE A 1 117 ? 49.594 4.771 -5.535 1.00 50.25 117 ILE C CA 1
ATOM 681 C C . ILE A 1 117 ? 50.837 4.840 -6.414 1.00 51.01 117 ILE C C 1
ATOM 682 O O . ILE A 1 117 ? 51.347 5.926 -6.700 1.00 50.35 117 ILE C O 1
ATOM 684 N N . GLN B 2 1 ? 28.435 27.468 12.032 1.00 35.48 1 GLN H N 1
ATOM 685 C CA . GLN B 2 1 ? 27.051 27.575 12.495 1.00 29.91 1 GLN H CA 1
ATOM 686 C C . GLN B 2 1 ? 26.149 28.328 11.497 1.00 23.94 1 GLN H C 1
ATOM 687 O O . GLN B 2 1 ? 26.120 29.550 11.436 1.00 24.07 1 GLN H O 1
ATOM 693 N N . VAL B 2 2 ? 25.403 27.562 10.708 1.00 23.44 2 VAL H N 1
ATOM 694 C CA . VAL B 2 2 ? 24.502 28.136 9.711 1.00 19.22 2 VAL H CA 1
ATOM 695 C C . VAL B 2 2 ? 23.338 28.834 10.406 1.00 21.17 2 VAL H C 1
ATOM 696 O O . VAL B 2 2 ? 22.781 28.318 11.380 1.00 21.16 2 VAL H O 1
ATOM 700 N N . GLN B 2 3 ? 22.984 30.031 9.932 1.00 19.43 3 GLN H N 1
ATOM 701 C CA . GLN B 2 3 ? 21.808 30.742 10.414 1.00 19.50 3 GLN H CA 1
ATOM 702 C C . GLN B 2 3 ? 21.009 31.314 9.247 1.00 17.98 3 GLN H C 1
ATOM 703 O O . GLN B 2 3 ? 21.572 31.864 8.298 1.00 13.91 3 GLN H O 1
ATOM 709 N N . LEU B 2 4 ? 19.686 31.196 9.348 1.00 14.35 4 LEU H N 1
ATOM 710 C CA . LEU B 2 4 ? 18.740 31.762 8.391 1.00 16.63 4 LEU H CA 1
ATOM 711 C C . LEU B 2 4 ? 17.642 32.438 9.198 1.00 15.79 4 LEU H C 1
ATOM 712 O O . LEU B 2 4 ? 16.979 31.779 10.008 1.00 15.47 4 LEU H O 1
ATOM 717 N N . VAL B 2 5 ? 17.447 33.739 9.011 1.00 13.73 5 VAL H N 1
ATOM 718 C CA . VAL B 2 5 ? 16.457 34.473 9.813 1.00 16.48 5 VAL H CA 1
ATOM 719 C C . VAL B 2 5 ? 15.490 35.203 8.877 1.00 15.36 5 VAL H C 1
ATOM 720 O O . VAL B 2 5 ? 15.870 36.145 8.169 1.00 16.53 5 VAL H O 1
ATOM 724 N N . GLU B 2 6 ? 14.241 34.763 8.872 1.00 14.95 6 GLU H N 1
ATOM 725 C CA . GLU B 2 6 ? 13.235 35.397 8.043 1.00 15.24 6 GLU H CA 1
ATOM 726 C C . GLU B 2 6 ? 12.654 36.602 8.763 1.00 15.82 6 GLU H C 1
ATOM 727 O O . GLU B 2 6 ? 12.588 36.647 9.994 1.00 17.03 6 GLU H O 1
ATOM 733 N N . SER B 2 7 ? 12.254 37.598 7.979 1.00 16.78 7 SER H N 1
ATOM 734 C CA . SER B 2 7 ? 11.535 38.738 8.517 1.00 15.75 7 SER H CA 1
ATOM 735 C C . SER B 2 7 ? 10.577 39.279 7.464 1.00 15.84 7 SER H C 1
ATOM 736 O O . SER B 2 7 ? 10.667 38.952 6.274 1.00 14.12 7 SER H O 1
ATOM 739 N N . GLY B 2 8 ? 9.646 40.110 7.920 1.00 14.95 8 GLY H N 1
ATOM 740 C CA . GLY B 2 8 ? 8.728 40.801 7.033 1.00 15.92 8 GLY H CA 1
ATOM 741 C C . GLY B 2 8 ? 7.290 40.352 7.138 1.00 18.54 8 GLY H C 1
ATOM 742 O O . GLY B 2 8 ? 6.412 41.009 6.559 1.00 18.50 8 GLY H O 1
ATOM 743 N N . GLY B 2 9 ? 7.012 39.272 7.864 1.00 15.82 9 GLY H N 1
ATOM 744 C CA . GLY B 2 9 ? 5.652 38.809 7.997 1.00 14.55 9 GLY H CA 1
ATOM 745 C C . GLY B 2 9 ? 4.777 39.759 8.794 1.00 16.74 9 GLY H C 1
ATOM 746 O O . GLY B 2 9 ? 5.235 40.648 9.515 1.00 19.32 9 GLY H O 1
ATOM 747 N N . GLY B 2 10 ? 3.482 39.582 8.625 1.00 17.33 10 GLY H N 1
ATOM 748 C CA . GLY B 2 10 ? 2.517 40.382 9.347 1.00 16.81 10 GLY H CA 1
ATOM 749 C C . GLY B 2 10 ? 1.166 40.248 8.681 1.00 19.85 10 GLY H C 1
ATOM 750 O O . GLY B 2 10 ? 0.967 39.403 7.812 1.00 17.49 10 GLY H O 1
ATOM 751 N N . VAL B 2 11 ? 0.257 41.127 9.080 1.00 17.81 11 VAL H N 1
ATOM 752 C CA . VAL B 2 11 ? -1.089 41.147 8.523 1.00 20.30 11 VAL H CA 1
ATOM 753 C C . VAL B 2 11 ? -1.089 41.993 7.254 1.00 20.64 11 VAL H C 1
ATOM 754 O O . VAL B 2 11 ? -0.567 43.119 7.242 1.00 18.61 11 VAL H O 1
ATOM 758 N N . VAL B 2 12 ? -1.658 41.439 6.178 1.00 17.25 12 VAL H N 1
ATOM 759 C CA . VAL B 2 12 ? -1.753 42.092 4.876 1.00 18.53 12 VAL H CA 1
ATOM 760 C C . VAL B 2 12 ? -3.171 41.928 4.354 1.00 17.84 12 VAL H C 1
ATOM 761 O O . VAL B 2 12 ? -3.756 40.843 4.458 1.00 16.58 12 VAL H O 1
ATOM 765 N N . GLN B 2 13 ? -3.695 42.982 3.730 1.00 17.30 13 GLN H N 1
ATOM 766 C CA . GLN B 2 13 ? -5.027 42.956 3.152 1.00 17.94 13 GLN H CA 1
ATOM 767 C C . GLN B 2 13 ? -5.027 42.225 1.809 1.00 19.96 13 GLN H C 1
ATOM 768 O O . GLN B 2 13 ? -4.058 42.302 1.050 1.00 20.96 13 GLN H O 1
ATOM 774 N N . PRO B 2 14 ? -6.109 41.517 1.500 1.00 18.42 14 PRO H N 1
ATOM 775 C CA . PRO B 2 14 ? -6.165 40.751 0.250 1.00 22.18 14 PRO H CA 1
ATOM 776 C C . PRO B 2 14 ? -5.923 41.653 -0.946 1.00 21.77 14 PRO H C 1
ATOM 777 O O . PRO B 2 14 ? -6.261 42.839 -0.935 1.00 21.15 14 PRO H O 1
ATOM 781 N N . GLY B 2 15 ? -5.325 41.073 -1.987 1.00 22.20 15 GLY H N 1
ATOM 782 C CA . GLY B 2 15 ? -4.974 41.808 -3.182 1.00 21.83 15 GLY H CA 1
ATOM 783 C C . GLY B 2 15 ? -3.703 42.620 -3.089 1.00 25.68 15 GLY H C 1
ATOM 784 O O . GLY B 2 15 ? -3.149 42.988 -4.136 1.00 23.61 15 GLY H O 1
ATOM 785 N N . ARG B 2 16 ? -3.209 42.903 -1.878 1.00 21.84 16 ARG H N 1
ATOM 786 C CA . ARG B 2 16 ? -2.056 43.773 -1.690 1.00 23.17 16 ARG H CA 1
ATOM 787 C C . ARG B 2 16 ? -0.761 42.962 -1.786 1.00 21.12 16 ARG H C 1
ATOM 788 O O . ARG B 2 16 ? -0.755 41.812 -2.241 1.00 21.23 16 ARG H O 1
ATOM 796 N N . SER B 2 17 ? 0.351 43.555 -1.350 1.00 21.35 17 SER H N 1
ATOM 797 C CA . SER B 2 17 ? 1.668 42.971 -1.557 1.00 21.00 17 SER H CA 1
ATOM 798 C C . SER B 2 17 ? 2.505 43.105 -0.292 1.00 20.20 17 SER H C 1
ATOM 799 O O . SER B 2 17 ? 2.251 43.952 0.564 1.00 20.33 17 SER H O 1
ATOM 802 N N . LEU B 2 18 ? 3.508 42.233 -0.185 1.00 21.10 18 LEU H N 1
ATOM 803 C CA . LEU B 2 18 ? 4.361 42.120 0.989 1.00 17.74 18 LEU H CA 1
ATOM 804 C C . LEU B 2 18 ? 5.687 41.518 0.544 1.00 16.29 18 LEU H C 1
ATOM 805 O O . LEU B 2 18 ? 5.697 40.597 -0.275 1.00 18.28 18 LEU H O 1
ATOM 810 N N . ARG B 2 19 ? 6.796 42.021 1.083 1.00 17.13 19 ARG H N 1
ATOM 811 C CA . ARG B 2 19 ? 8.113 41.465 0.787 1.00 17.01 19 ARG H CA 1
ATOM 812 C C . ARG B 2 19 ? 8.704 40.823 2.033 1.00 13.41 19 ARG H C 1
ATOM 813 O O . ARG B 2 19 ? 8.799 41.468 3.081 1.00 16.18 19 ARG H O 1
ATOM 821 N N . LEU B 2 20 ? 9.097 39.553 1.923 1.00 14.16 20 LEU H N 1
ATOM 822 C CA . LEU B 2 20 ? 9.831 38.887 2.990 1.00 13.21 20 LEU H CA 1
ATOM 823 C C . LEU B 2 20 ? 11.319 38.879 2.677 1.00 12.23 20 LEU H C 1
ATOM 824 O O . LEU B 2 20 ? 11.720 38.881 1.512 1.00 14.15 20 LEU H O 1
ATOM 829 N N . SER B 2 21 ? 12.131 38.822 3.728 1.00 12.30 21 SER H N 1
ATOM 830 C CA . SER B 2 21 ? 13.579 38.718 3.602 1.00 13.31 21 SER H CA 1
ATOM 831 C C . SER B 2 21 ? 14.089 37.551 4.423 1.00 13.47 21 SER H C 1
ATOM 832 O O . SER B 2 21 ? 13.559 37.265 5.498 1.00 15.30 21 SER H O 1
ATOM 835 N N . CYS B 2 22 ? 15.134 36.894 3.920 1.00 14.56 22 CYS H N 1
ATOM 836 C CA . CYS B 2 22 ? 15.836 35.869 4.681 1.00 14.91 22 CYS H CA 1
ATOM 837 C C . CYS B 2 22 ? 17.315 36.232 4.712 1.00 14.87 22 CYS H C 1
ATOM 838 O O . CYS B 2 22 ? 17.989 36.203 3.680 1.00 15.26 22 CYS H O 1
ATOM 841 N N . ALA B 2 23 ? 17.805 36.606 5.884 1.00 15.84 23 ALA H N 1
ATOM 842 C CA . ALA B 2 23 ? 19.203 36.967 6.070 1.00 17.54 23 ALA H CA 1
ATOM 843 C C . ALA B 2 23 ? 19.989 35.719 6.455 1.00 16.72 23 ALA H C 1
ATOM 844 O O . ALA B 2 23 ? 19.712 35.098 7.488 1.00 15.93 23 ALA H O 1
ATOM 846 N N . ALA B 2 24 ? 20.969 35.358 5.629 1.00 16.28 24 ALA H N 1
ATOM 847 C CA . ALA B 2 24 ? 21.756 34.148 5.816 1.00 12.27 24 ALA H CA 1
ATOM 848 C C . ALA B 2 24 ? 23.128 34.477 6.385 1.00 17.49 24 ALA H C 1
ATOM 849 O O . ALA B 2 24 ? 23.678 35.563 6.157 1.00 17.62 24 ALA H O 1
ATOM 851 N N . SER B 2 25 ? 23.681 33.523 7.122 1.00 15.73 25 SER H N 1
ATOM 852 C CA . SER B 2 25 ? 25.044 33.668 7.621 1.00 17.25 25 SER H CA 1
ATOM 853 C C . SER B 2 25 ? 25.597 32.303 8.016 1.00 17.01 25 SER H C 1
ATOM 854 O O . SER B 2 25 ? 24.854 31.335 8.190 1.00 14.55 25 SER H O 1
ATOM 857 N N . GLY B 2 26 ? 26.924 32.242 8.168 1.00 16.27 26 GLY H N 1
ATOM 858 C CA . GLY B 2 26 ? 27.586 31.004 8.536 1.00 16.52 26 GLY H CA 1
ATOM 859 C C . GLY B 2 26 ? 27.941 30.074 7.396 1.00 15.27 26 GLY H C 1
ATOM 860 O O . GLY B 2 26 ? 28.407 28.952 7.654 1.00 15.70 26 GLY H O 1
ATOM 861 N N . PHE B 2 27 ? 27.741 30.488 6.149 1.00 12.74 27 PHE H N 1
ATOM 862 C CA . PHE B 2 27 ? 28.078 29.670 4.990 1.00 13.13 27 PHE H CA 1
ATOM 863 C C . PHE B 2 27 ? 28.215 30.594 3.787 1.00 13.86 27 PHE H C 1
ATOM 864 O O . PHE B 2 27 ? 27.844 31.766 3.843 1.00 14.68 27 PHE H O 1
ATOM 872 N N . THR B 2 28 ? 28.786 30.062 2.705 1.00 14.90 28 THR H N 1
ATOM 873 C CA . THR B 2 28 ? 28.983 30.859 1.495 1.00 15.48 28 THR H CA 1
ATOM 874 C C . THR B 2 28 ? 27.666 30.839 0.722 1.00 14.01 28 THR H C 1
ATOM 875 O O . THR B 2 28 ? 27.408 29.917 -0.056 1.00 11.89 28 THR H O 1
ATOM 879 N N . PHE B 2 29 ? 26.861 31.889 0.929 1.00 14.54 29 PHE H N 1
ATOM 880 C CA . PHE B 2 29 ? 25.468 31.953 0.476 1.00 13.74 29 PHE H CA 1
ATOM 881 C C . PHE B 2 29 ? 25.342 31.654 -1.005 1.00 13.13 29 PHE H C 1
ATOM 882 O O . PHE B 2 29 ? 24.446 30.904 -1.435 1.00 12.62 29 PHE H O 1
ATOM 890 N N . SER B 2 30 ? 26.272 32.207 -1.787 1.00 14.09 30 SER H N 1
ATOM 891 C CA . SER B 2 30 ? 26.308 32.097 -3.233 1.00 14.23 30 SER H CA 1
ATOM 892 C C . SER B 2 30 ? 26.413 30.666 -3.745 1.00 13.62 30 SER H C 1
ATOM 893 O O . SER B 2 30 ? 26.117 30.417 -4.921 1.00 14.11 30 SER H O 1
ATOM 896 N N . LYS B 2 31 ? 26.856 29.718 -2.923 1.00 12.23 31 LYS H N 1
ATOM 897 C CA . LYS B 2 31 ? 27.094 28.366 -3.406 1.00 13.19 31 LYS H CA 1
ATOM 898 C C . LYS B 2 31 ? 25.925 27.412 -3.156 1.00 13.09 31 LYS H C 1
ATOM 899 O O . LYS B 2 31 ? 26.105 26.195 -3.276 1.00 13.08 31 LYS H O 1
ATOM 905 N N . TYR B 2 32 ? 24.727 27.926 -2.853 1.00 11.78 32 TYR H N 1
ATOM 906 C CA . TYR B 2 32 ? 23.601 27.051 -2.541 1.00 11.59 32 TYR H CA 1
ATOM 907 C C . TYR B 2 32 ? 22.322 27.536 -3.204 1.00 10.25 32 TYR H C 1
ATOM 908 O O . TYR B 2 32 ? 22.056 28.746 -3.273 1.00 10.98 32 TYR H O 1
ATOM 917 N N . VAL B 2 33 ? 21.525 26.578 -3.668 1.00 10.64 33 VAL H N 1
ATOM 918 C CA . VAL B 2 33 ? 20.139 26.842 -4.042 1.00 9.29 33 VAL H CA 1
ATOM 919 C C . VAL B 2 33 ? 19.357 27.182 -2.781 1.00 10.02 33 VAL H C 1
ATOM 920 O O . VAL B 2 33 ? 19.486 26.498 -1.759 1.00 10.88 33 VAL H O 1
ATOM 924 N N . MET B 2 34 ? 18.549 28.233 -2.841 1.00 9.33 34 MET H N 1
ATOM 925 C CA . MET B 2 34 ? 17.733 28.672 -1.708 1.00 8.70 34 MET H CA 1
ATOM 926 C C . MET B 2 34 ? 16.242 28.542 -2.019 1.00 11.09 34 MET H C 1
ATOM 927 O O . MET B 2 34 ? 15.825 28.644 -3.173 1.00 10.65 34 MET H O 1
ATOM 932 N N . HIS B 2 35 ? 15.424 28.333 -0.981 1.00 7.89 35 HIS H N 1
ATOM 933 C CA . HIS B 2 35 ? 13.991 28.133 -1.190 1.00 9.35 35 HIS H CA 1
ATOM 934 C C . HIS B 2 35 ? 13.150 28.872 -0.160 1.00 9.19 35 HIS H C 1
ATOM 935 O O . HIS B 2 35 ? 13.595 29.183 0.943 1.00 10.73 35 HIS H O 1
ATOM 942 N N . TRP B 2 36 ? 11.893 29.102 -0.533 1.00 9.24 36 TRP H N 1
ATOM 943 C CA . TRP B 2 36 ? 10.823 29.461 0.387 1.00 10.76 36 TRP H CA 1
ATOM 944 C C . TRP B 2 36 ? 9.847 28.301 0.447 1.00 9.95 36 TRP H C 1
ATOM 945 O O . TRP B 2 36 ? 9.400 27.812 -0.599 1.00 9.75 36 TRP H O 1
ATOM 956 N N . VAL B 2 37 ? 9.530 27.862 1.663 1.00 7.19 37 VAL H N 1
ATOM 957 C CA . VAL B 2 37 ? 8.578 26.787 1.922 1.00 9.41 37 VAL H CA 1
ATOM 958 C C . VAL B 2 37 ? 7.559 27.337 2.913 1.00 10.19 37 VAL H C 1
ATOM 959 O O . VAL B 2 37 ? 7.934 28.039 3.856 1.00 10.93 37 VAL H O 1
ATOM 963 N N . ARG B 2 38 ? 6.274 27.029 2.721 1.00 7.78 38 ARG H N 1
ATOM 964 C CA . ARG B 2 38 ? 5.268 27.587 3.617 1.00 10.14 38 ARG H CA 1
ATOM 965 C C . ARG B 2 38 ? 4.417 26.490 4.250 1.00 10.23 38 ARG H C 1
ATOM 966 O O . ARG B 2 38 ? 4.324 25.361 3.766 1.00 10.05 38 ARG H O 1
ATOM 974 N N . GLN B 2 39 ? 3.772 26.853 5.350 1.00 10.86 39 GLN H N 1
ATOM 975 C CA . GLN B 2 39 ? 2.930 25.932 6.110 1.00 12.60 39 GLN H CA 1
ATOM 976 C C . GLN B 2 39 ? 1.721 26.722 6.596 1.00 11.11 39 GLN H C 1
ATOM 977 O O . GLN B 2 39 ? 1.842 27.589 7.476 1.00 10.84 39 GLN H O 1
ATOM 983 N N . ALA B 2 40 ? 0.564 26.451 5.998 1.00 12.36 40 ALA H N 1
ATOM 984 C CA . ALA B 2 40 ? -0.673 27.058 6.454 1.00 14.27 40 ALA H CA 1
ATOM 985 C C . ALA B 2 40 ? -1.069 26.449 7.801 1.00 14.68 40 ALA H C 1
ATOM 986 O O . ALA B 2 40 ? -0.652 25.337 8.130 1.00 13.91 40 ALA H O 1
ATOM 988 N N . PRO B 2 41 ? -1.863 27.166 8.600 1.00 18.48 41 PRO H N 1
ATOM 989 C CA . PRO B 2 41 ? -2.177 26.682 9.954 1.00 17.51 41 PRO H CA 1
ATOM 990 C C . PRO B 2 41 ? -2.856 25.321 9.915 1.00 18.13 41 PRO H C 1
ATOM 991 O O . PRO B 2 41 ? -3.838 25.112 9.196 1.00 20.89 41 PRO H O 1
ATOM 995 N N . GLY B 2 42 ? -2.295 24.381 10.666 1.00 20.61 42 GLY H N 1
ATOM 996 C CA . GLY B 2 42 ? -2.835 23.037 10.706 1.00 19.38 42 GLY H CA 1
ATOM 997 C C . GLY B 2 42 ? -2.549 22.176 9.502 1.00 21.72 42 GLY H C 1
ATOM 998 O O . GLY B 2 42 ? -3.078 21.070 9.421 1.00 22.95 42 GLY H O 1
ATOM 999 N N . LYS B 2 43 ? -1.733 22.636 8.563 1.00 17.94 43 LYS H N 1
ATOM 1000 C CA . LYS B 2 43 ? -1.483 21.926 7.318 1.00 16.03 43 LYS H CA 1
ATOM 1001 C C . LYS B 2 43 ? -0.008 21.531 7.234 1.00 14.64 43 LYS H C 1
ATOM 1002 O O . LYS B 2 43 ? 0.782 21.763 8.150 1.00 12.29 43 LYS H O 1
ATOM 1005 N N . GLY B 2 44 ? 0.369 20.930 6.104 1.00 12.83 44 GLY H N 1
ATOM 1006 C CA . GLY B 2 44 ? 1.710 20.424 5.911 1.00 12.98 44 GLY H CA 1
ATOM 1007 C C . GLY B 2 44 ? 2.615 21.423 5.210 1.00 13.13 44 GLY H C 1
ATOM 1008 O O . GLY B 2 44 ? 2.318 22.614 5.089 1.00 16.30 44 GLY H O 1
ATOM 1009 N N . LEU B 2 45 ? 3.760 20.916 4.771 1.00 11.11 45 LEU H N 1
ATOM 1010 C CA . LEU B 2 45 ? 4.786 21.729 4.123 1.00 10.68 45 LEU H CA 1
ATOM 1011 C C . LEU B 2 45 ? 4.496 21.816 2.633 1.00 11.23 45 LEU H C 1
ATOM 1012 O O . LEU B 2 45 ? 4.224 20.796 1.994 1.00 14.84 45 LEU H O 1
ATOM 1017 N N . GLU B 2 46 ? 4.550 23.032 2.088 1.00 10.40 46 GLU H N 1
ATOM 1018 C CA . GLU B 2 46 ? 4.352 23.273 0.662 1.00 10.44 46 GLU H CA 1
ATOM 1019 C C . GLU B 2 46 ? 5.511 24.119 0.163 1.00 9.54 46 GLU H C 1
ATOM 1020 O O . GLU B 2 46 ? 5.679 25.262 0.600 1.00 9.48 46 GLU H O 1
ATOM 1026 N N . TRP B 2 47 ? 6.313 23.558 -0.732 1.00 9.44 47 TRP H N 1
ATOM 1027 C CA . TRP B 2 47 ? 7.348 24.341 -1.404 1.00 10.01 47 TRP H CA 1
ATOM 1028 C C . TRP B 2 47 ? 6.706 25.424 -2.271 1.00 10.96 47 TRP H C 1
ATOM 1029 O O . TRP B 2 47 ? 5.753 25.160 -3.009 1.00 12.34 47 TRP H O 1
ATOM 1040 N N . VAL B 2 48 ? 7.241 26.636 -2.176 1.00 10.88 48 VAL H N 1
ATOM 1041 C CA . VAL B 2 48 ? 6.704 27.810 -2.854 1.00 12.01 48 VAL H CA 1
ATOM 1042 C C . VAL B 2 48 ? 7.560 28.193 -4.050 1.00 12.35 48 VAL H C 1
ATOM 1043 O O . VAL B 2 48 ? 7.055 28.390 -5.160 1.00 13.51 48 VAL H O 1
ATOM 1047 N N . THR B 2 49 ? 8.866 28.325 -3.836 1.00 12.08 49 THR H N 1
ATOM 1048 C CA . THR B 2 49 ? 9.719 28.841 -4.891 1.00 10.45 49 THR H CA 1
ATOM 1049 C C . THR B 2 49 ? 11.159 28.595 -4.487 1.00 11.44 49 THR H C 1
ATOM 1050 O O . THR B 2 49 ? 11.472 28.531 -3.290 1.00 10.50 49 THR H O 1
ATOM 1054 N N . GLY B 2 50 ? 12.019 28.440 -5.493 1.00 10.57 50 GLY H N 1
ATOM 1055 C CA . GLY B 2 50 ? 13.448 28.320 -5.265 1.00 12.69 50 GLY H CA 1
ATOM 1056 C C . GLY B 2 50 ? 14.227 29.065 -6.333 1.00 12.57 50 GLY H C 1
ATOM 1057 O O . GLY B 2 50 ? 13.700 29.404 -7.398 1.00 11.76 50 GLY H O 1
ATOM 1058 N N . ILE B 2 51 ? 15.502 29.304 -6.043 1.00 10.96 51 ILE H N 1
ATOM 1059 C CA . ILE B 2 51 ? 16.330 30.154 -6.897 1.00 11.29 51 ILE H CA 1
ATOM 1060 C C . ILE B 2 51 ? 17.739 29.585 -6.936 1.00 13.55 51 ILE H C 1
ATOM 1061 O O . ILE B 2 51 ? 18.270 29.153 -5.911 1.00 13.23 51 ILE H O 1
ATOM 1066 N N . SER B 2 52 ? 18.326 29.549 -8.131 1.00 12.29 52 SER H N 1
ATOM 1067 C CA . SER B 2 52 ? 19.624 28.928 -8.338 1.00 13.08 52 SER H CA 1
ATOM 1068 C C . SER B 2 52 ? 20.734 29.780 -7.716 1.00 13.17 52 SER H C 1
ATOM 1069 O O . SER B 2 52 ? 20.528 30.920 -7.284 1.00 14.09 52 SER H O 1
ATOM 1072 N N . TYR B 2 53 ? 21.933 29.184 -7.697 1.00 11.13 53 TYR H N 1
ATOM 1073 C CA . TYR B 2 53 ? 23.109 29.716 -7.007 1.00 13.96 53 TYR H CA 1
ATOM 1074 C C . TYR B 2 53 ? 23.308 31.211 -7.250 1.00 13.28 53 TYR H C 1
ATOM 1075 O O . TYR B 2 53 ? 23.461 31.999 -6.312 1.00 14.65 53 TYR H O 1
ATOM 1084 N N . ASP B 2 54 ? 23.287 31.602 -8.517 1.00 14.03 54 ASP H N 1
ATOM 1085 C CA . ASP B 2 54 ? 23.629 32.920 -9.031 1.00 19.44 54 ASP H CA 1
ATOM 1086 C C . ASP B 2 54 ? 22.427 33.843 -9.145 1.00 19.65 54 ASP H C 1
ATOM 1087 O O . ASP B 2 54 ? 22.578 34.993 -9.573 1.00 18.52 54 ASP H O 1
ATOM 1092 N N . GLY B 2 55 ? 21.237 33.347 -8.851 1.00 16.36 55 GLY H N 1
ATOM 1093 C CA . GLY B 2 55 ? 20.029 34.127 -8.988 1.00 17.02 55 GLY H CA 1
ATOM 1094 C C . GLY B 2 55 ? 19.419 34.110 -10.371 1.00 20.42 55 GLY H C 1
ATOM 1095 O O . GLY B 2 55 ? 18.327 34.660 -10.551 1.00 21.07 55 GLY H O 1
ATOM 1096 N N . ARG B 2 56 ? 20.074 33.490 -11.353 1.00 18.20 56 ARG H N 1
ATOM 1097 C CA . ARG B 2 56 ? 19.572 33.580 -12.718 1.00 18.75 56 ARG H CA 1
ATOM 1098 C C . ARG B 2 56 ? 18.368 32.683 -12.979 1.00 22.06 56 ARG H C 1
ATOM 1099 O O . ARG B 2 56 ? 17.577 33.002 -13.874 1.00 18.97 56 ARG H O 1
ATOM 1107 N N . HIS B 2 57 ? 18.187 31.597 -12.224 1.00 16.35 57 HIS H N 1
ATOM 1108 C CA . HIS B 2 57 ? 17.108 30.653 -12.488 1.00 18.55 57 HIS H CA 1
ATOM 1109 C C . HIS B 2 57 ? 16.141 30.617 -11.314 1.00 18.04 57 HIS H C 1
ATOM 1110 O O . HIS B 2 57 ? 16.555 30.422 -10.168 1.00 13.27 57 HIS H O 1
ATOM 1117 N N . LYS B 2 58 ? 14.861 30.821 -11.603 1.00 16.42 58 LYS H N 1
ATOM 1118 C CA . LYS B 2 58 ? 13.824 30.897 -10.585 1.00 15.89 58 LYS H CA 1
ATOM 1119 C C . LYS B 2 58 ? 12.776 29.838 -10.887 1.00 16.56 58 LYS H C 1
ATOM 1120 O O . LYS B 2 58 ? 12.394 29.639 -12.047 1.00 15.26 58 LYS H O 1
ATOM 1126 N N . TYR B 2 59 ? 12.349 29.120 -9.849 1.00 12.74 59 TYR H N 1
ATOM 1127 C CA . TYR B 2 59 ? 11.404 28.023 -10.016 1.00 12.85 59 TYR H CA 1
ATOM 1128 C C . TYR B 2 59 ? 10.246 28.267 -9.071 1.00 13.74 59 TYR H C 1
ATOM 1129 O O . TYR B 2 59 ? 10.460 28.702 -7.939 1.00 11.75 59 TYR H O 1
ATOM 1138 N N . TYR B 2 60 ? 9.021 28.002 -9.534 1.00 12.15 60 TYR H N 1
ATOM 1139 C CA . TYR B 2 60 ? 7.832 28.377 -8.779 1.00 13.02 60 TYR H CA 1
ATOM 1140 C C . TYR B 2 60 ? 6.817 27.249 -8.748 1.00 13.76 60 TYR H C 1
ATOM 1141 O O . TYR B 2 60 ? 6.608 26.558 -9.748 1.00 15.62 60 TYR H O 1
ATOM 1150 N N . ALA B 2 61 ? 6.141 27.111 -7.608 1.00 11.93 61 ALA H N 1
ATOM 1151 C CA . ALA B 2 61 ? 4.957 26.272 -7.551 1.00 14.13 61 ALA H CA 1
ATOM 1152 C C . ALA B 2 61 ? 3.845 26.923 -8.363 1.00 13.24 61 ALA H C 1
ATOM 1153 O O . ALA B 2 61 ? 3.716 28.147 -8.379 1.00 14.05 61 ALA H O 1
ATOM 1155 N N . ASP B 2 62 ? 3.041 26.098 -9.039 1.00 15.71 62 ASP H N 1
ATOM 1156 C CA . ASP B 2 62 ? 1.859 26.614 -9.734 1.00 15.74 62 ASP H CA 1
ATOM 1157 C C . ASP B 2 62 ? 0.986 27.477 -8.830 1.00 15.89 62 ASP H C 1
ATOM 1158 O O . ASP B 2 62 ? 0.414 28.475 -9.279 1.00 16.98 62 ASP H O 1
ATOM 1163 N N . SER B 2 63 ? 0.894 27.130 -7.540 1.00 17.24 63 SER H N 1
ATOM 1164 C CA . SER B 2 63 ? 0.016 27.864 -6.634 1.00 19.83 63 SER H CA 1
ATOM 1165 C C . SER B 2 63 ? 0.387 29.339 -6.502 1.00 18.91 63 SER H C 1
ATOM 1166 O O . SER B 2 63 ? -0.459 30.123 -6.069 1.00 18.32 63 SER H O 1
ATOM 1169 N N . VAL B 2 64 ? 1.609 29.741 -6.873 1.00 16.04 64 VAL H N 1
ATOM 1170 C CA . VAL B 2 64 ? 2.064 31.117 -6.661 1.00 15.23 64 VAL H CA 1
ATOM 1171 C C . VAL B 2 64 ? 2.660 31.726 -7.921 1.00 13.64 64 VAL H C 1
ATOM 1172 O O . VAL B 2 64 ? 2.986 32.918 -7.936 1.00 13.65 64 VAL H O 1
ATOM 1176 N N . LYS B 2 65 ? 2.833 30.924 -8.965 1.00 15.48 65 LYS H N 1
ATOM 1177 C CA . LYS B 2 65 ? 3.406 31.431 -10.203 1.00 18.58 65 LYS H CA 1
ATOM 1178 C C . LYS B 2 65 ? 2.599 32.616 -10.722 1.00 19.11 65 LYS H C 1
ATOM 1179 O O . LYS B 2 65 ? 1.367 32.575 -10.746 1.00 18.80 65 LYS H O 1
ATOM 1184 N N . GLY B 2 66 ? 3.297 33.688 -11.102 1.00 16.85 66 GLY H N 1
ATOM 1185 C CA . GLY B 2 66 ? 2.651 34.889 -11.584 1.00 18.14 66 GLY H CA 1
ATOM 1186 C C . GLY B 2 66 ? 2.187 35.834 -10.504 1.00 20.15 66 GLY H C 1
ATOM 1187 O O . GLY B 2 66 ? 1.808 36.970 -10.814 1.00 20.00 66 GLY H O 1
ATOM 1188 N N . ARG B 2 67 ? 2.204 35.410 -9.246 1.00 14.55 67 ARG H N 1
ATOM 1189 C CA . ARG B 2 67 ? 1.862 36.274 -8.130 1.00 15.42 67 ARG H CA 1
ATOM 1190 C C . ARG B 2 67 ? 3.047 36.548 -7.225 1.00 17.63 67 ARG H C 1
ATOM 1191 O O . ARG B 2 67 ? 3.185 37.662 -6.717 1.00 18.51 67 ARG H O 1
ATOM 1199 N N . PHE B 2 68 ? 3.901 35.558 -6.995 1.00 15.83 68 PHE H N 1
ATOM 1200 C CA . PHE B 2 68 ? 5.067 35.714 -6.135 1.00 13.84 68 PHE H CA 1
ATOM 1201 C C . PHE B 2 68 ? 6.321 35.725 -6.996 1.00 13.39 68 PHE H C 1
ATOM 1202 O O . PHE B 2 68 ? 6.374 35.061 -8.037 1.00 15.80 68 PHE H O 1
ATOM 1210 N N . THR B 2 69 ? 7.340 36.454 -6.532 1.00 13.96 69 THR H N 1
ATOM 1211 C CA . THR B 2 69 ? 8.640 36.517 -7.201 1.00 13.30 69 THR H CA 1
ATOM 1212 C C . THR B 2 69 ? 9.750 36.307 -6.184 1.00 12.83 69 THR H C 1
ATOM 1213 O O . THR B 2 69 ? 9.746 36.937 -5.123 1.00 17.16 69 THR H O 1
ATOM 1217 N N . ILE B 2 70 ? 10.695 35.424 -6.508 1.00 12.71 70 ILE H N 1
ATOM 1218 C CA . ILE B 2 70 ? 11.866 35.165 -5.671 1.00 13.32 70 ILE H CA 1
ATOM 1219 C C . ILE B 2 70 ? 13.069 35.904 -6.249 1.00 12.40 70 ILE H C 1
ATOM 1220 O O . ILE B 2 70 ? 13.201 36.075 -7.473 1.00 13.10 70 ILE H O 1
ATOM 1225 N N . SER B 2 71 ? 13.946 36.378 -5.367 1.00 10.62 71 SER H N 1
ATOM 1226 C CA . SER B 2 71 ? 15.211 36.957 -5.808 1.00 12.50 71 SER H CA 1
ATOM 1227 C C . SER B 2 71 ? 16.226 36.758 -4.697 1.00 12.84 71 SER H C 1
ATOM 1228 O O . SER B 2 71 ? 15.883 36.348 -3.578 1.00 13.18 71 SER H O 1
ATOM 1231 N N . ARG B 2 72 ? 17.489 37.018 -5.023 1.00 11.67 72 ARG H N 1
ATOM 1232 C CA . ARG B 2 72 ? 18.561 36.925 -4.044 1.00 13.59 72 ARG H CA 1
ATOM 1233 C C . ARG B 2 72 ? 19.590 38.008 -4.327 1.00 13.47 72 ARG H C 1
ATOM 1234 O O . ARG B 2 72 ? 19.775 38.419 -5.475 1.00 13.66 72 ARG H O 1
ATOM 1242 N N . ASP B 2 73 ? 20.264 38.455 -3.267 1.00 15.46 73 ASP H N 1
ATOM 1243 C CA . ASP B 2 73 ? 21.381 39.398 -3.357 1.00 16.13 73 ASP H CA 1
ATOM 1244 C C . ASP B 2 73 ? 22.595 38.694 -2.761 1.00 18.00 73 ASP H C 1
ATOM 1245 O O . ASP B 2 73 ? 22.669 38.503 -1.543 1.00 19.36 73 ASP H O 1
ATOM 1250 N N . ASN B 2 74 ? 23.530 38.278 -3.607 1.00 18.33 74 ASN H N 1
ATOM 1251 C CA . ASN B 2 74 ? 24.633 37.480 -3.092 1.00 16.58 74 ASN H CA 1
ATOM 1252 C C . ASN B 2 74 ? 25.720 38.315 -2.434 1.00 22.77 74 ASN H C 1
ATOM 1253 O O . ASN B 2 74 ? 26.709 37.745 -1.970 1.00 22.29 74 ASN H O 1
ATOM 1258 N N . SER B 2 75 ? 25.567 39.639 -2.377 1.00 22.40 75 SER H N 1
ATOM 1259 C CA . SER B 2 75 ? 26.451 40.506 -1.603 1.00 23.67 75 SER H CA 1
ATOM 1260 C C . SER B 2 75 ? 25.904 40.765 -0.210 1.00 27.82 75 SER H C 1
ATOM 1261 O O . SER B 2 75 ? 26.650 40.736 0.776 1.00 30.65 75 SER H O 1
ATOM 1264 N N . LYS B 2 76 ? 24.605 41.029 -0.107 1.00 23.07 76 LYS H N 1
ATOM 1265 C CA . LYS B 2 76 ? 23.991 41.119 1.205 1.00 27.59 76 LYS H CA 1
ATOM 1266 C C . LYS B 2 76 ? 23.708 39.746 1.804 1.00 20.07 76 LYS H C 1
ATOM 1267 O O . LYS B 2 76 ? 23.329 39.672 2.976 1.00 23.87 76 LYS H O 1
ATOM 1272 N N . ASN B 2 77 ? 23.890 38.679 1.030 1.00 19.76 77 ASN H N 1
ATOM 1273 C CA . ASN B 2 77 ? 23.592 37.321 1.467 1.00 18.91 77 ASN H CA 1
ATOM 1274 C C . ASN B 2 77 ? 22.166 37.237 1.989 1.00 17.90 77 ASN H C 1
ATOM 1275 O O . ASN B 2 77 ? 21.909 36.799 3.107 1.00 15.77 77 ASN H O 1
ATOM 1280 N N . THR B 2 78 ? 21.231 37.695 1.173 1.00 16.10 78 THR H N 1
ATOM 1281 C CA . THR B 2 78 ? 19.837 37.772 1.572 1.00 14.23 78 THR H CA 1
ATOM 1282 C C . THR B 2 78 ? 18.980 37.163 0.481 1.00 15.27 78 THR H C 1
ATOM 1283 O O . THR B 2 78 ? 19.284 37.315 -0.706 1.00 12.40 78 THR H O 1
ATOM 1287 N N . LEU B 2 79 ? 17.929 36.455 0.901 1.00 14.97 79 LEU H N 1
ATOM 1288 C CA . LEU B 2 79 ? 16.914 35.896 0.023 1.00 13.48 79 LEU H CA 1
ATOM 1289 C C . LEU B 2 79 ? 15.650 36.724 0.179 1.00 11.50 79 LEU H C 1
ATOM 1290 O O . LEU B 2 79 ? 15.331 37.156 1.287 1.00 13.84 79 LEU H O 1
ATOM 1295 N N . TYR B 2 80 ? 14.926 36.952 -0.923 1.00 12.33 80 TYR H N 1
ATOM 1296 C CA . TYR B 2 80 ? 13.703 37.741 -0.878 1.00 11.92 80 TYR H CA 1
ATOM 1297 C C . TYR B 2 80 ? 12.521 36.978 -1.457 1.00 12.34 80 TYR H C 1
ATOM 1298 O O . TYR B 2 80 ? 12.673 36.160 -2.371 1.00 13.97 80 TYR H O 1
ATOM 1307 N N . LEU B 2 81 ? 11.336 37.259 -0.920 1.00 11.74 81 LEU H N 1
ATOM 1308 C CA . LEU B 2 81 ? 10.083 36.810 -1.514 1.00 12.30 81 LEU H CA 1
ATOM 1309 C C . LEU B 2 81 ? 9.181 38.025 -1.645 1.00 13.88 81 LEU H C 1
ATOM 1310 O O . LEU B 2 81 ? 8.793 38.621 -0.637 1.00 13.04 81 LEU H O 1
ATOM 1315 N N . GLN B 2 82 ? 8.873 38.403 -2.880 1.00 12.59 82 GLN H N 1
ATOM 1316 C CA . GLN B 2 82 ? 7.949 39.495 -3.168 1.00 13.55 82 GLN H CA 1
ATOM 1317 C C . GLN B 2 82 ? 6.584 38.882 -3.462 1.00 14.94 82 GLN H C 1
ATOM 1318 O O . GLN B 2 82 ? 6.407 38.202 -4.477 1.00 15.11 82 GLN H O 1
ATOM 1324 N N . MET B 2 83 ? 5.628 39.109 -2.576 1.00 14.93 83 MET H N 1
ATOM 1325 C CA . MET B 2 83 ? 4.306 38.501 -2.667 1.00 15.85 83 MET H CA 1
ATOM 1326 C C . MET B 2 83 ? 3.306 39.546 -3.144 1.00 18.05 83 MET H C 1
ATOM 1327 O O . MET B 2 83 ? 3.134 40.572 -2.489 1.00 21.51 83 MET H O 1
ATOM 1332 N N . ASN B 2 84 ? 2.650 39.286 -4.270 1.00 20.88 84 ASN H N 1
ATOM 1333 C CA . ASN B 2 84 ? 1.596 40.161 -4.769 1.00 17.62 84 ASN H CA 1
ATOM 1334 C C . ASN B 2 84 ? 0.299 39.372 -4.889 1.00 18.67 84 ASN H C 1
ATOM 1335 O O . ASN B 2 84 ? 0.283 38.141 -4.783 1.00 16.94 84 ASN H O 1
ATOM 1340 N N . SER B 2 85 ? -0.795 40.094 -5.142 1.00 17.11 85 SER H N 1
ATOM 1341 C CA . SER B 2 85 ? -2.096 39.473 -5.376 1.00 19.18 85 SER H CA 1
ATOM 1342 C C . SER B 2 85 ? -2.422 38.480 -4.271 1.00 15.54 85 SER H C 1
ATOM 1343 O O . SER B 2 85 ? -2.852 37.364 -4.525 1.00 14.96 85 SER H O 1
ATOM 1346 N N . LEU B 2 86 ? -2.172 38.883 -3.031 1.00 18.49 86 LEU H N 1
ATOM 1347 C CA . LEU B 2 86 ? -2.267 37.950 -1.914 1.00 15.41 86 LEU H CA 1
ATOM 1348 C C . LEU B 2 86 ? -3.703 37.512 -1.655 1.00 14.20 86 LEU H C 1
ATOM 1349 O O . LEU B 2 86 ? -4.654 38.288 -1.804 1.00 15.07 86 LEU H O 1
ATOM 1354 N N . ARG B 2 87 ? -3.854 36.253 -1.255 1.00 12.29 87 ARG H N 1
ATOM 1355 C CA . ARG B 2 87 ? -5.139 35.615 -1.035 1.00 13.02 87 ARG H CA 1
ATOM 1356 C C . ARG B 2 87 ? -5.165 35.011 0.362 1.00 16.84 87 ARG H C 1
ATOM 1357 O O . ARG B 2 87 ? -4.121 34.762 0.976 1.00 14.92 87 ARG H O 1
ATOM 1365 N N . ALA B 2 88 ? -6.382 34.773 0.855 1.00 17.38 88 ALA H N 1
ATOM 1366 C CA . ALA B 2 88 ? -6.549 34.229 2.197 1.00 16.04 88 ALA H CA 1
ATOM 1367 C C . ALA B 2 88 ? -5.781 32.931 2.362 1.00 18.86 88 ALA H C 1
ATOM 1368 O O . ALA B 2 88 ? -5.202 32.679 3.423 1.00 18.95 88 ALA H O 1
ATOM 1370 N N . GLU B 2 89 ? -5.740 32.102 1.317 1.00 15.82 89 GLU H N 1
ATOM 1371 C CA . GLU B 2 89 ? -5.041 30.826 1.400 1.00 17.99 89 GLU H CA 1
ATOM 1372 C C . GLU B 2 89 ? -3.519 30.969 1.383 1.00 15.10 89 GLU H C 1
ATOM 1373 O O . GLU B 2 89 ? -2.824 29.962 1.537 1.00 17.51 89 GLU H O 1
ATOM 1379 N N . ASP B 2 90 ? -2.987 32.176 1.185 1.00 13.38 90 ASP H N 1
ATOM 1380 C CA . ASP B 2 90 ? -1.559 32.434 1.345 1.00 13.63 90 ASP H CA 1
ATOM 1381 C C . ASP B 2 90 ? -1.164 32.640 2.801 1.00 14.17 90 ASP H C 1
ATOM 1382 O O . ASP B 2 90 ? 0.040 32.733 3.105 1.00 13.19 90 ASP H O 1
ATOM 1387 N N . THR B 2 91 ? -2.141 32.717 3.695 1.00 13.38 91 THR H N 1
ATOM 1388 C CA . THR B 2 91 ? -1.859 32.785 5.118 1.00 12.14 91 THR H CA 1
ATOM 1389 C C . THR B 2 91 ? -1.093 31.535 5.539 1.00 9.86 91 THR H C 1
ATOM 1390 O O . THR B 2 91 ? -1.595 30.415 5.394 1.00 12.77 91 THR H O 1
ATOM 1394 N N . ALA B 2 92 ? 0.130 31.723 6.035 1.00 10.30 92 ALA H N 1
ATOM 1395 C CA . ALA B 2 92 ? 1.033 30.618 6.334 1.00 10.54 92 ALA H CA 1
ATOM 1396 C C . ALA B 2 92 ? 2.277 31.151 7.037 1.00 9.93 92 ALA H C 1
ATOM 1397 O O . ALA B 2 92 ? 2.579 32.346 6.994 1.00 8.08 92 ALA H O 1
ATOM 1399 N N . ILE B 2 93 ? 2.990 30.238 7.689 1.00 9.74 93 ILE H N 1
ATOM 1400 C CA . ILE B 2 93 ? 4.363 30.504 8.111 1.00 9.99 93 ILE H CA 1
ATOM 1401 C C . ILE B 2 93 ? 5.258 30.292 6.901 1.00 11.42 93 ILE H C 1
ATOM 1402 O O . ILE B 2 93 ? 5.155 29.269 6.210 1.00 11.02 93 ILE H O 1
ATOM 1407 N N . TYR B 2 94 ? 6.118 31.258 6.623 1.00 8.83 94 TYR H N 1
ATOM 1408 C CA . TYR B 2 94 ? 7.028 31.181 5.486 1.00 8.25 94 TYR H CA 1
ATOM 1409 C C . TYR B 2 94 ? 8.443 30.937 6.003 1.00 11.39 94 TYR H C 1
ATOM 1410 O O . TYR B 2 94 ? 8.994 31.776 6.734 1.00 12.33 94 TYR H O 1
ATOM 1419 N N . TYR B 2 95 ? 9.004 29.778 5.639 1.00 9.08 95 TYR H N 1
ATOM 1420 C CA . TYR B 2 95 ? 10.369 29.376 5.972 1.00 10.35 95 TYR H CA 1
ATOM 1421 C C . TYR B 2 95 ? 11.312 29.595 4.799 1.00 9.90 95 TYR H C 1
ATOM 1422 O O . TYR B 2 95 ? 10.987 29.266 3.652 1.00 12.05 95 TYR H O 1
ATOM 1431 N N . CYS B 2 96 ? 12.505 30.084 5.126 1.00 9.37 96 CYS H N 1
ATOM 1432 C CA . CYS B 2 96 ? 13.681 30.095 4.273 1.00 9.83 96 CYS H CA 1
ATOM 1433 C C . CYS B 2 96 ? 14.457 28.794 4.476 1.00 12.13 96 CYS H C 1
ATOM 1434 O O . CYS B 2 96 ? 14.676 28.373 5.617 1.00 10.71 96 CYS H O 1
ATOM 1437 N N . ALA B 2 97 ? 14.862 28.144 3.385 1.00 11.69 97 ALA H N 1
ATOM 1438 C CA . ALA B 2 97 ? 15.581 26.878 3.504 1.00 10.54 97 ALA H CA 1
ATOM 1439 C C . ALA B 2 97 ? 16.765 26.821 2.546 1.00 12.73 97 ALA H C 1
ATOM 1440 O O . ALA B 2 97 ? 16.659 27.240 1.391 1.00 11.13 97 ALA H O 1
ATOM 1442 N N . ARG B 2 98 ? 17.887 26.279 3.026 1.00 10.50 98 ARG H N 1
ATOM 1443 C CA . ARG B 2 98 ? 19.080 26.071 2.212 1.00 11.90 98 ARG H CA 1
ATOM 1444 C C . ARG B 2 98 ? 19.082 24.668 1.614 1.00 11.51 98 ARG H C 1
ATOM 1445 O O . ARG B 2 98 ? 18.694 23.700 2.275 1.00 12.20 98 ARG H O 1
ATOM 1453 N N . THR B 2 99 ? 19.522 24.553 0.364 1.00 10.19 99 THR H N 1
ATOM 1454 C CA . THR B 2 99 ? 19.698 23.242 -0.246 1.00 10.51 99 THR H CA 1
ATOM 1455 C C . THR B 2 99 ? 21.136 22.786 -0.043 1.00 11.24 99 THR H C 1
ATOM 1456 O O . THR B 2 99 ? 22.068 23.441 -0.527 1.00 9.33 99 THR H O 1
ATOM 1460 N N . GLY B 2 100 ? 21.321 21.659 0.647 1.00 10.82 100 GLY H N 1
ATOM 1461 C CA . GLY B 2 100 ? 22.640 21.054 0.708 1.00 11.72 100 GLY H CA 1
ATOM 1462 C C . GLY B 2 100 ? 23.164 20.705 -0.672 1.00 10.81 100 GLY H C 1
ATOM 1463 O O . GLY B 2 100 ? 22.411 20.514 -1.629 1.00 11.19 100 GLY H O 1
ATOM 1464 N N . TRP B 2 101 ? 24.490 20.627 -0.780 1.00 11.74 101 TRP H N 1
ATOM 1465 C CA . TRP B 2 101 ? 25.085 20.301 -2.075 1.00 11.18 101 TRP H CA 1
ATOM 1466 C C . TRP B 2 101 ? 24.669 18.926 -2.568 1.00 12.49 101 TRP H C 1
ATOM 1467 O O . TRP B 2 101 ? 24.671 18.689 -3.781 1.00 14.64 101 TRP H O 1
ATOM 1478 N N . LEU B 2 102 ? 24.283 18.014 -1.674 1.00 11.26 102 LEU H N 1
ATOM 1479 C CA . LEU B 2 102 ? 23.761 16.728 -2.105 1.00 11.43 102 LEU H CA 1
ATOM 1480 C C . LEU B 2 102 ? 22.244 16.725 -2.298 1.00 12.01 102 LEU H C 1
ATOM 1481 O O . LEU B 2 102 ? 21.672 15.671 -2.608 1.00 13.67 102 LEU H O 1
ATOM 1486 N N . GLY B 2 103 ? 21.571 17.864 -2.152 1.00 11.29 103 GLY H N 1
ATOM 1487 C CA . GLY B 2 103 ? 20.183 17.923 -2.565 1.00 11.48 103 GLY H CA 1
ATOM 1488 C C . GLY B 2 103 ? 19.071 18.235 -1.568 1.00 9.17 103 GLY H C 1
ATOM 1489 O O . GLY B 2 103 ? 18.065 18.851 -1.945 1.00 11.11 103 GLY H O 1
ATOM 1490 N N . PRO B 2 104 ? 19.156 17.785 -0.314 1.00 12.02 104 PRO H N 1
ATOM 1491 C CA . PRO B 2 104 ? 18.037 18.005 0.612 1.00 10.61 104 PRO H CA 1
ATOM 1492 C C . PRO B 2 104 ? 18.053 19.415 1.195 1.00 11.79 104 PRO H C 1
ATOM 1493 O O . PRO B 2 104 ? 19.017 20.166 1.070 1.00 11.94 104 PRO H O 1
ATOM 1497 N N . PHE B 2 105 ? 16.964 19.766 1.861 1.00 9.63 105 PHE H N 1
ATOM 1498 C CA . PHE B 2 105 ? 16.874 21.073 2.511 1.00 7.37 105 PHE H CA 1
ATOM 1499 C C . PHE B 2 105 ? 17.511 20.929 3.892 1.00 10.67 105 PHE H C 1
ATOM 1500 O O . PHE B 2 105 ? 16.853 20.489 4.849 1.00 11.39 105 PHE H O 1
ATOM 1508 N N . ASP B 2 106 ? 18.800 21.274 4.004 1.00 11.38 106 ASP H N 1
ATOM 1509 C CA . ASP B 2 106 ? 19.560 20.859 5.185 1.00 11.71 106 ASP H CA 1
ATOM 1510 C C . ASP B 2 106 ? 19.532 21.875 6.321 1.00 12.13 106 ASP H C 1
ATOM 1511 O O . ASP B 2 106 ? 19.859 21.506 7.459 1.00 12.23 106 ASP H O 1
ATOM 1516 N N . TYR B 2 107 ? 19.099 23.116 6.068 1.00 12.68 107 TYR H N 1
ATOM 1517 C CA . TYR B 2 107 ? 18.903 24.114 7.118 1.00 14.12 107 TYR H CA 1
ATOM 1518 C C . TYR B 2 107 ? 17.656 24.930 6.824 1.00 13.57 107 TYR H C 1
ATOM 1519 O O . TYR B 2 107 ? 17.418 25.321 5.672 1.00 12.03 107 TYR H O 1
ATOM 1528 N N . TRP B 2 108 ? 16.867 25.187 7.877 1.00 10.44 108 TRP H N 1
ATOM 1529 C CA . TRP B 2 108 ? 15.621 25.937 7.786 1.00 12.18 108 TRP H CA 1
ATOM 1530 C C . TRP B 2 108 ? 15.628 27.082 8.789 1.00 16.25 108 TRP H C 1
ATOM 1531 O O . TRP B 2 108 ? 16.122 26.934 9.911 1.00 12.95 108 TRP H O 1
ATOM 1542 N N . GLY B 2 109 ? 15.075 28.219 8.387 1.00 13.29 109 GLY H N 1
ATOM 1543 C CA . GLY B 2 109 ? 14.845 29.289 9.326 1.00 11.80 109 GLY H CA 1
ATOM 1544 C C . GLY B 2 109 ? 13.696 28.958 10.259 1.00 15.67 109 GLY H C 1
ATOM 1545 O O . GLY B 2 109 ? 12.986 27.961 10.114 1.00 15.00 109 GLY H O 1
ATOM 1546 N N . GLN B 2 110 ? 13.498 29.832 11.241 1.00 15.48 110 GLN H N 1
ATOM 1547 C CA . GLN B 2 110 ? 12.391 29.656 12.169 1.00 15.90 110 GLN H CA 1
ATOM 1548 C C . GLN B 2 110 ? 11.050 30.065 11.571 1.00 15.50 110 GLN H C 1
ATOM 1549 O O . GLN B 2 110 ? 10.008 29.683 12.105 1.00 18.73 110 GLN H O 1
ATOM 1555 N N . GLY B 2 111 ? 11.051 30.821 10.483 1.00 14.31 111 GLY H N 1
ATOM 1556 C CA . GLY B 2 111 ? 9.837 31.185 9.766 1.00 14.78 111 GLY H CA 1
ATOM 1557 C C . GLY B 2 111 ? 9.282 32.530 10.192 1.00 16.03 111 GLY H C 1
ATOM 1558 O O . GLY B 2 111 ? 9.515 33.020 11.298 1.00 14.67 111 GLY H O 1
ATOM 1559 N N . THR B 2 112 ? 8.531 33.145 9.284 1.00 12.68 112 THR H N 1
ATOM 1560 C CA . THR B 2 112 ? 7.826 34.386 9.566 1.00 13.85 112 THR H CA 1
ATOM 1561 C C . THR B 2 112 ? 6.385 34.224 9.110 1.00 14.09 112 THR H C 1
ATOM 1562 O O . THR B 2 112 ? 6.127 33.651 8.046 1.00 11.64 112 THR H O 1
ATOM 1566 N N . LEU B 2 113 ? 5.452 34.696 9.929 1.00 12.19 113 LEU H N 1
ATOM 1567 C CA . LEU B 2 113 ? 4.032 34.442 9.702 1.00 12.62 113 LEU H CA 1
ATOM 1568 C C . LEU B 2 113 ? 3.418 35.546 8.855 1.00 12.60 113 LEU H C 1
ATOM 1569 O O . LEU B 2 113 ? 3.514 36.726 9.193 1.00 14.39 113 LEU H O 1
ATOM 1574 N N . VAL B 2 114 ? 2.751 35.151 7.781 1.00 12.22 114 VAL H N 1
ATOM 1575 C CA . VAL B 2 114 ? 1.985 36.058 6.944 1.00 12.05 114 VAL H CA 1
ATOM 1576 C C . VAL B 2 114 ? 0.507 35.718 7.126 1.00 13.26 114 VAL H C 1
ATOM 1577 O O . VAL B 2 114 ? 0.087 34.567 6.918 1.00 11.27 114 VAL H O 1
ATOM 1581 N N . THR B 2 115 ? -0.277 36.710 7.535 1.00 13.54 115 THR H N 1
ATOM 1582 C CA . THR B 2 115 ? -1.723 36.564 7.690 1.00 13.74 115 THR H CA 1
ATOM 1583 C C . THR B 2 115 ? -2.432 37.501 6.716 1.00 13.87 115 THR H C 1
ATOM 1584 O O . THR B 2 115 ? -2.278 38.723 6.793 1.00 15.01 115 THR H O 1
ATOM 1588 N N . VAL B 2 116 ? -3.180 36.928 5.780 1.00 13.60 116 VAL H N 1
ATOM 1589 C CA . VAL B 2 116 ? -3.878 37.700 4.760 1.00 13.45 116 VAL H CA 1
ATOM 1590 C C . VAL B 2 116 ? -5.318 37.828 5.229 1.00 11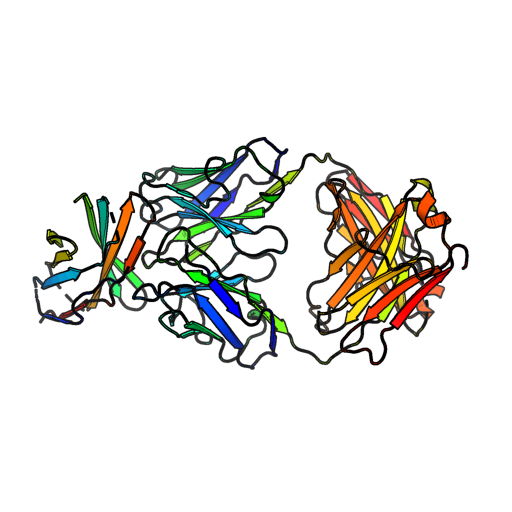.25 116 VAL H C 1
ATOM 1591 O O . VAL B 2 116 ? -6.052 36.837 5.288 1.00 13.41 116 VAL H O 1
ATOM 1595 N N . SER B 2 117 ? -5.730 39.043 5.586 1.00 13.46 117 SER H N 1
ATOM 1596 C CA . SER B 2 117 ? -7.064 39.275 6.126 1.00 14.88 117 SER H CA 1
ATOM 1597 C C . SER B 2 117 ? -7.482 40.705 5.843 1.00 13.28 117 SER H C 1
ATOM 1598 O O . SER B 2 117 ? -6.667 41.624 5.912 1.00 12.92 117 SER H O 1
ATOM 1600 N N . SER B 2 118 ? -8.764 40.889 5.570 1.00 12.68 118 SER H N 1
ATOM 1601 C CA . SER B 2 118 ? -9.328 42.230 5.496 1.00 14.03 118 SER H CA 1
ATOM 1602 C C . SER B 2 118 ? -9.888 42.698 6.836 1.00 18.81 118 SER H C 1
ATOM 1603 O O . SER B 2 118 ? -10.485 43.778 6.903 1.00 17.16 118 SER H O 1
ATOM 1606 N N . ALA B 2 119 ? -9.715 41.910 7.902 1.00 15.98 119 ALA H N 1
ATOM 1607 C CA . ALA B 2 119 ? -10.312 42.262 9.180 1.00 16.45 119 ALA H CA 1
ATOM 1608 C C . ALA B 2 119 ? -9.575 43.432 9.819 1.00 15.29 119 ALA H C 1
ATOM 1609 O O . ALA B 2 119 ? -8.404 43.696 9.536 1.00 16.28 119 ALA H O 1
ATOM 1611 N N . SER B 2 120 ? -10.278 44.139 10.704 1.00 17.76 120 SER H N 1
ATOM 1612 C CA . SER B 2 120 ? -9.677 45.216 11.470 1.00 17.38 120 SER H CA 1
ATOM 1613 C C . SER B 2 120 ? -9.684 44.859 12.953 1.00 19.66 120 SER H C 1
ATOM 1614 O O . SER B 2 120 ? -10.378 43.936 13.391 1.00 18.11 120 SER H O 1
ATOM 1617 N N . THR B 2 121 ? -8.878 45.597 13.715 1.00 16.81 121 THR H N 1
ATOM 1618 C CA . THR B 2 121 ? -8.705 45.349 15.144 1.00 16.51 121 THR H CA 1
ATOM 1619 C C . THR B 2 121 ? -10.034 45.390 15.896 1.00 19.51 121 THR H C 1
ATOM 1620 O O . THR B 2 121 ? -10.818 46.337 15.760 1.00 17.72 121 THR H O 1
ATOM 1624 N N . LYS B 2 122 ? -10.277 44.352 16.701 1.00 14.85 122 LYS H N 1
ATOM 1625 C CA . LYS B 2 122 ? -11.489 44.266 17.507 1.00 15.80 122 LYS H CA 1
ATOM 1626 C C . LYS B 2 122 ? -11.239 43.378 18.713 1.00 15.25 122 LYS H C 1
ATOM 1627 O O . LYS B 2 122 ? -10.717 42.263 18.576 1.00 15.89 122 LYS H O 1
ATOM 1631 N N . GLY B 2 123 ? -11.631 43.863 19.884 1.00 15.36 123 GLY H N 1
ATOM 1632 C CA . GLY B 2 123 ? -11.550 43.063 21.077 1.00 16.09 123 GLY H CA 1
ATOM 1633 C C . GLY B 2 123 ? -12.712 42.096 21.168 1.00 15.07 123 GLY H C 1
ATOM 1634 O O . GLY B 2 123 ? -13.783 42.302 20.584 1.00 15.14 123 GLY H O 1
ATOM 1635 N N . PRO B 2 124 ? -12.515 41.011 21.909 1.00 14.85 124 PRO H N 1
ATOM 1636 C CA . PRO B 2 124 ? -13.562 40.001 22.043 1.00 13.97 124 PRO H CA 1
ATOM 1637 C C . PRO B 2 124 ? -14.626 40.426 23.042 1.00 15.42 124 PRO H C 1
ATOM 1638 O O . PRO B 2 124 ? -14.414 41.290 23.896 1.00 15.02 124 PRO H O 1
ATOM 1642 N N . SER B 2 125 ? -15.788 39.793 22.916 1.00 14.94 125 SER H N 1
ATOM 1643 C CA . SER B 2 125 ? -16.743 39.735 24.013 1.00 17.02 125 SER H CA 1
ATOM 1644 C C . SER B 2 125 ? -16.572 38.385 24.705 1.00 17.14 125 SER H C 1
ATOM 1645 O O . SER B 2 125 ? -16.281 37.377 24.057 1.00 17.56 125 SER H O 1
ATOM 1648 N N . VAL B 2 126 ? -16.673 38.373 26.024 1.00 12.25 126 VAL H N 1
ATOM 1649 C CA . VAL B 2 126 ? -16.397 37.168 26.798 1.00 15.82 126 VAL H CA 1
ATOM 1650 C C . VAL B 2 126 ? -17.704 36.724 27.434 1.00 16.87 126 VAL H C 1
ATOM 1651 O O . VAL B 2 126 ? -18.351 37.504 28.142 1.00 15.01 126 VAL H O 1
ATOM 1655 N N . PHE B 2 127 ? -18.087 35.473 27.191 1.00 16.24 127 PHE H N 1
ATOM 1656 C CA . PHE B 2 127 ? -19.342 34.960 27.711 1.00 16.33 127 PHE H CA 1
ATOM 1657 C C . PHE B 2 127 ? -19.097 33.745 28.598 1.00 18.68 127 PHE H C 1
ATOM 1658 O O . PHE B 2 127 ? -18.181 32.957 28.346 1.00 15.88 127 PHE H O 1
ATOM 1666 N N . PRO B 2 128 ? -19.912 33.551 29.625 1.00 18.89 128 PRO H N 1
ATOM 1667 C CA . PRO B 2 128 ? -19.740 32.375 30.478 1.00 19.16 128 PRO H CA 1
ATOM 1668 C C . PRO B 2 128 ? -20.219 31.107 29.795 1.00 18.52 128 PRO H C 1
ATOM 1669 O O . PRO B 2 128 ? -21.144 31.114 28.981 1.00 17.77 128 PRO H O 1
ATOM 1673 N N . LEU B 2 129 ? -19.567 30.006 30.142 1.00 16.54 129 LEU H N 1
ATOM 1674 C CA . LEU B 2 129 ? -20.015 28.657 29.804 1.00 16.63 129 LEU H CA 1
ATOM 1675 C C . LEU B 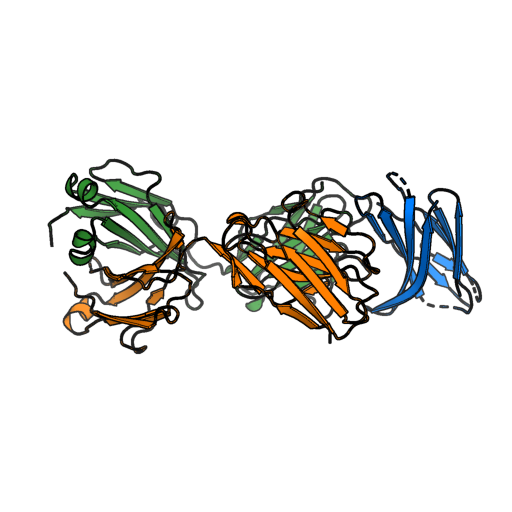2 129 ? -20.385 28.044 31.145 1.00 20.41 129 LEU H C 1
ATOM 1676 O O . LEU B 2 129 ? -19.510 27.593 31.886 1.00 18.16 129 LEU H O 1
ATOM 1681 N N . ALA B 2 130 ? -21.682 28.060 31.468 1.00 18.82 130 ALA H N 1
ATOM 1682 C CA . ALA B 2 130 ? -21.945 27.803 32.880 1.00 25.02 130 ALA H CA 1
ATOM 1683 C C . ALA B 2 130 ? -22.376 26.359 33.125 1.00 27.32 130 ALA H C 1
ATOM 1684 O O . ALA B 2 130 ? -23.067 25.764 32.293 1.00 29.54 130 ALA H O 1
ATOM 1686 N N . PRO B 2 131 ? -21.979 25.779 34.274 1.00 29.43 131 PRO H N 1
ATOM 1687 C CA . PRO B 2 131 ? -22.264 24.382 34.636 1.00 31.57 131 PRO H CA 1
ATOM 1688 C C . PRO B 2 131 ? -23.692 24.146 35.129 1.00 35.33 131 PRO H C 1
ATOM 1689 O O . PRO B 2 131 ? -24.459 25.108 35.232 1.00 38.20 131 PRO H O 1
ATOM 1693 N N . SER B 2 137 ? -22.743 16.468 36.095 1.00 49.71 137 SER H N 1
ATOM 1694 C CA . SER B 2 137 ? -23.731 15.410 36.276 1.00 49.84 137 SER H CA 1
ATOM 1695 C C . SER B 2 137 ? -23.132 14.186 36.969 1.00 50.76 137 SER H C 1
ATOM 1696 O O . SER B 2 137 ? -23.858 13.274 37.376 1.00 51.50 137 SER H O 1
ATOM 1699 N N . GLY B 2 138 ? -21.807 14.171 37.090 1.00 49.00 138 GLY H N 1
ATOM 1700 C CA . GLY B 2 138 ? -21.128 13.170 37.890 1.00 44.50 138 GLY H CA 1
ATOM 1701 C C . GLY B 2 138 ? -20.447 13.805 39.085 1.00 42.56 138 GLY H C 1
ATOM 1702 O O . GLY B 2 138 ? -21.007 14.704 39.724 1.00 43.14 138 GLY H O 1
ATOM 1703 N N . GLY B 2 139 ? -19.240 13.347 39.401 1.00 39.74 139 GLY H N 1
ATOM 1704 C CA . GLY B 2 139 ? -18.446 14.017 40.408 1.00 36.63 139 GLY H CA 1
ATOM 1705 C C . GLY B 2 139 ? -17.649 15.188 39.898 1.00 34.76 139 GLY H C 1
ATOM 1706 O O . GLY B 2 139 ? -17.077 15.939 40.695 1.00 37.85 139 GLY H O 1
ATOM 1707 N N . THR B 2 140 ? -17.600 15.370 38.581 1.00 34.16 140 THR H N 1
ATOM 1708 C CA . THR B 2 140 ? -16.844 16.450 37.963 1.00 32.00 140 THR H CA 1
ATOM 1709 C C . THR B 2 140 ? -17.791 17.399 37.242 1.00 28.15 140 THR H C 1
ATOM 1710 O O . THR B 2 140 ? -18.729 16.968 36.564 1.00 24.04 140 THR H O 1
ATOM 1714 N N . ALA B 2 141 ? -17.547 18.693 37.403 1.00 24.58 141 ALA H N 1
ATOM 1715 C CA . ALA B 2 141 ? -18.314 19.727 36.732 1.00 24.63 141 ALA H CA 1
ATOM 1716 C C . ALA B 2 141 ? -17.393 20.468 35.780 1.00 20.89 141 ALA H C 1
ATOM 1717 O O . ALA B 2 141 ? -16.179 20.505 35.985 1.00 19.53 141 ALA H O 1
ATOM 1719 N N . ALA B 2 142 ? -17.976 21.068 34.748 1.00 17.79 142 ALA H N 1
ATOM 1720 C CA . ALA B 2 142 ? -17.208 21.814 33.764 1.00 15.88 142 ALA H CA 1
ATOM 1721 C C . ALA B 2 142 ? -17.776 23.214 33.627 1.00 18.19 142 ALA H C 1
ATOM 1722 O O . ALA B 2 142 ? -18.996 23.405 33.648 1.00 20.10 142 ALA H O 1
ATOM 1724 N N . LEU B 2 143 ? -16.880 24.193 33.523 1.00 17.03 143 LEU H N 1
ATOM 1725 C CA . LEU B 2 143 ? -17.293 25.553 33.229 1.00 19.56 143 LEU H CA 1
ATOM 1726 C C . LEU B 2 143 ? -16.229 26.175 32.352 1.00 16.26 143 LEU H C 1
ATOM 1727 O O . LEU B 2 143 ? -15.174 25.586 32.123 1.00 14.96 143 LEU H O 1
ATOM 1732 N N . GLY B 2 144 ? -16.505 27.379 31.872 1.00 13.86 144 GLY H N 1
ATOM 1733 C CA . GLY B 2 144 ? -15.532 28.028 31.020 1.00 16.40 144 GLY H CA 1
ATOM 1734 C C . GLY B 2 144 ? -15.982 29.397 30.561 1.00 16.01 144 GLY H C 1
ATOM 1735 O O . GLY B 2 144 ? -16.973 29.954 31.037 1.00 14.37 144 GLY H O 1
ATOM 1736 N N . CYS B 2 145 ? -15.204 29.932 29.620 1.00 17.23 145 CYS H N 1
ATOM 1737 C CA . CYS B 2 145 ? -15.456 31.222 28.997 1.00 14.44 145 CYS H CA 1
ATOM 1738 C C . CYS B 2 145 ? -15.331 31.075 27.494 1.00 19.09 145 CYS H C 1
ATOM 1739 O O . CYS B 2 145 ? -14.368 30.465 26.997 1.00 14.00 145 CYS H O 1
ATOM 1742 N N . LEU B 2 146 ? -16.299 31.640 26.779 1.00 17.72 146 LEU H N 1
ATOM 1743 C CA . LEU B 2 146 ? -16.249 31.750 25.328 1.00 15.31 146 LEU H CA 1
ATOM 1744 C C . LEU B 2 146 ? -15.711 33.133 24.970 1.00 16.16 146 LEU H C 1
ATOM 1745 O O . LEU B 2 146 ? -16.273 34.147 25.389 1.00 14.16 146 LEU H O 1
ATOM 1750 N N . VAL B 2 147 ? -14.616 33.176 24.224 1.00 15.47 147 VAL H N 1
ATOM 1751 C CA . VAL B 2 147 ? -13.955 34.427 23.881 1.00 16.27 147 VAL H CA 1
ATOM 1752 C C . VAL B 2 147 ? -14.235 34.661 22.402 1.00 17.07 147 VAL H C 1
ATOM 1753 O O . VAL B 2 147 ? -13.600 34.042 21.540 1.00 15.62 147 VAL H O 1
ATOM 1757 N N . LYS B 2 148 ? -15.209 35.520 22.091 1.00 15.62 148 LYS H N 1
ATOM 1758 C CA . LYS B 2 148 ? -15.782 35.565 20.751 1.00 14.28 148 LYS H CA 1
ATOM 1759 C C . LYS B 2 148 ? -15.471 36.868 20.026 1.00 13.49 148 LYS H C 1
ATOM 1760 O O . LYS B 2 148 ? -15.522 37.949 20.621 1.00 13.60 148 LYS H O 1
ATOM 1766 N N . ASP B 2 149 ? -15.154 36.744 18.729 1.00 14.73 149 ASP H N 1
ATOM 1767 C CA . ASP B 2 149 ? -15.163 37.829 17.745 1.00 14.66 149 ASP H CA 1
ATOM 1768 C C . ASP B 2 149 ? -14.045 38.838 17.968 1.00 14.56 149 ASP H C 1
ATOM 1769 O O . ASP B 2 149 ? -14.297 40.009 18.272 1.00 13.72 149 ASP H O 1
ATOM 1774 N N . TYR B 2 150 ? -12.799 38.400 17.793 1.00 15.47 150 TYR H N 1
ATOM 1775 C CA . TYR B 2 150 ? -11.650 39.264 17.999 1.00 13.66 150 TYR H CA 1
ATOM 1776 C C . TYR B 2 150 ? -10.683 39.124 16.832 1.00 12.60 150 TYR H C 1
ATOM 1777 O O . TYR B 2 150 ? -10.674 38.118 16.109 1.00 12.41 150 TYR H O 1
ATOM 1786 N N . PHE B 2 151 ? -9.870 40.170 16.659 1.00 13.93 151 PHE H N 1
ATOM 1787 C CA . PHE B 2 151 ? -8.839 40.191 15.633 1.00 13.37 151 PHE H CA 1
ATOM 1788 C C . PHE B 2 151 ? -7.836 41.256 16.028 1.00 14.06 151 PHE H C 1
ATOM 1789 O O . PHE B 2 151 ? -8.249 42.323 16.497 1.00 14.32 151 PHE H O 1
ATOM 1797 N N . PRO B 2 152 ? -6.530 41.015 15.844 1.00 17.20 152 PRO H N 1
ATOM 1798 C CA . PRO B 2 152 ? -5.912 39.791 15.350 1.00 15.15 152 PRO H CA 1
ATOM 1799 C C . PRO B 2 152 ? -5.698 38.835 16.496 1.00 15.62 152 PRO H C 1
ATOM 1800 O O . PRO B 2 152 ? -6.079 39.146 17.618 1.00 17.60 152 PRO H O 1
ATOM 1804 N N . GLU B 2 153 ? -5.123 37.662 16.246 1.00 17.51 153 GLU H N 1
ATOM 1805 C CA . GLU B 2 153 ? -4.623 36.838 17.329 1.00 16.65 153 GLU H CA 1
ATOM 1806 C C . GLU B 2 153 ? -3.442 37.537 17.990 1.00 20.86 153 GLU H C 1
ATOM 1807 O O . GLU B 2 153 ? -2.810 38.401 17.384 1.00 19.42 153 GLU H O 1
ATOM 1813 N N . PRO B 2 154 ? -3.117 37.181 19.234 1.00 20.13 154 PRO H N 1
ATOM 1814 C CA . PRO B 2 154 ? -3.743 36.189 20.103 1.00 19.15 154 PRO H CA 1
ATOM 1815 C C . PRO B 2 154 ? -4.542 36.798 21.239 1.00 21.03 154 PRO H C 1
ATOM 1816 O O . PRO B 2 154 ? -4.451 37.992 21.511 1.00 17.25 154 PRO H O 1
ATOM 1820 N N . VAL B 2 155 ? -5.321 35.957 21.919 1.00 19.50 155 VAL H N 1
ATOM 1821 C CA . VAL B 2 155 ? -5.838 36.244 23.251 1.00 19.50 155 VAL H CA 1
ATOM 1822 C C . VAL B 2 155 ? -5.142 35.304 24.219 1.00 21.61 155 VAL H C 1
ATOM 1823 O O . VAL B 2 155 ? -4.834 34.157 23.881 1.00 22.94 155 VAL H O 1
ATOM 1827 N N . THR B 2 156 ? -4.901 35.792 25.428 1.00 20.99 156 THR H N 1
ATOM 1828 C CA . THR B 2 156 ? -4.474 34.965 26.550 1.00 22.95 156 THR H CA 1
ATOM 1829 C C . THR B 2 156 ? -5.641 34.771 27.515 1.00 21.07 156 THR H C 1
ATOM 1830 O O . THR B 2 156 ? -6.521 35.629 27.635 1.00 18.35 156 THR H O 1
ATOM 1834 N N . VAL B 2 157 ? -5.662 33.619 28.185 1.00 16.72 157 VAL H N 1
ATOM 1835 C CA . VAL B 2 157 ? -6.705 33.303 29.157 1.00 13.87 157 VAL H CA 1
ATOM 1836 C C . VAL B 2 157 ? -6.054 32.643 30.358 1.00 17.39 157 VAL H C 1
ATOM 1837 O O . VAL B 2 157 ? -5.330 31.656 30.214 1.00 16.67 157 VAL H O 1
ATOM 1841 N N . SER B 2 158 ? -6.315 33.172 31.538 1.00 17.08 158 SER H N 1
ATOM 1842 C CA . SER B 2 158 ? -5.977 32.493 32.777 1.00 16.27 158 SER H CA 1
ATOM 1843 C C . SER B 2 158 ? -7.240 32.347 33.614 1.00 17.90 158 SER H C 1
ATOM 1844 O O . SER B 2 158 ? -8.312 32.844 33.259 1.00 15.47 158 SER H O 1
ATOM 1847 N N . TRP B 2 159 ? -7.112 31.631 34.724 1.00 21.98 159 TRP H N 1
ATOM 1848 C CA . TRP B 2 159 ? -8.225 31.429 35.637 1.00 17.71 159 TRP H CA 1
ATOM 1849 C C . TRP B 2 159 ? -7.779 31.808 37.036 1.00 19.81 159 TRP H C 1
ATOM 1850 O O . TRP B 2 159 ? -6.685 31.425 37.471 1.00 18.77 159 TRP H O 1
ATOM 1861 N N . ASN B 2 160 ? -8.627 32.561 37.729 1.00 17.59 160 ASN H N 1
ATOM 1862 C CA . ASN B 2 160 ? -8.326 33.049 39.066 1.00 17.78 160 ASN H CA 1
ATOM 1863 C C . ASN B 2 160 ? -6.906 33.609 39.136 1.00 15.99 160 ASN H C 1
ATOM 1864 O O . ASN B 2 160 ? -6.136 33.316 40.050 1.00 18.00 160 ASN H O 1
ATOM 1869 N N . SER B 2 161 ? -6.566 34.431 38.135 1.00 14.26 161 SER H N 1
ATOM 1870 C CA . SER B 2 161 ? -5.292 35.148 38.035 1.00 16.20 161 SER H CA 1
ATOM 1871 C C . SER B 2 161 ? -4.087 34.226 37.931 1.00 17.22 161 SER H C 1
ATOM 1872 O O . SER B 2 161 ? -2.956 34.667 38.159 1.00 15.95 161 SER H O 1
ATOM 1875 N N . GLY B 2 162 ? -4.287 32.963 37.559 1.00 16.29 162 GLY H N 1
ATOM 1876 C CA . GLY B 2 162 ? -3.209 32.008 37.491 1.00 15.90 162 GLY H CA 1
ATOM 1877 C C . GLY B 2 162 ? -3.205 31.001 38.620 1.00 18.67 162 GLY H C 1
ATOM 1878 O O . GLY B 2 162 ? -2.431 30.035 38.566 1.00 17.37 162 GLY H O 1
ATOM 1879 N N . ALA B 2 163 ? -4.054 31.192 39.634 1.00 14.71 163 ALA H N 1
ATOM 1880 C CA . ALA B 2 163 ? -4.086 30.284 40.769 1.00 19.41 163 ALA H CA 1
ATOM 1881 C C . ALA B 2 163 ? -4.841 28.999 40.463 1.00 19.66 163 ALA H C 1
ATOM 1882 O O . ALA B 2 163 ? -4.697 28.022 41.207 1.00 19.84 163 ALA H O 1
ATOM 1884 N N . LEU B 2 164 ? -5.630 28.974 39.387 1.00 19.05 164 LEU H N 1
ATOM 1885 C CA . LEU B 2 164 ? -6.336 27.775 38.944 1.00 17.93 164 LEU H CA 1
ATOM 1886 C C . LEU B 2 164 ? -5.733 27.363 37.606 1.00 19.53 164 LEU H C 1
ATOM 1887 O O . LEU B 2 164 ? -6.011 27.967 36.568 1.00 20.31 164 LEU H O 1
ATOM 1892 N N . THR B 2 165 ? -4.852 26.366 37.677 1.00 19.28 165 THR H N 1
ATOM 1893 C CA . THR B 2 165 ? -4.281 25.663 36.535 1.00 19.47 165 THR H CA 1
ATOM 1894 C C . THR B 2 165 ? -4.227 24.216 36.973 1.00 29.89 165 THR H C 1
ATOM 1895 O O . THR B 2 165 ? -3.395 23.858 37.814 1.00 33.53 165 THR H O 1
ATOM 1899 N N . SER B 2 166 ? -5.048 23.402 36.370 1.00 24.14 166 SER H N 1
ATOM 1900 C CA . SER B 2 166 ? -5.260 22.018 36.748 1.00 23.75 166 SER H CA 1
ATOM 1901 C C . SER B 2 166 ? -6.623 21.768 36.164 1.00 21.29 166 SER H C 1
ATOM 1902 O O . SER B 2 166 ? -7.602 22.385 36.602 1.00 23.59 166 SER H O 1
ATOM 1905 N N . GLY B 2 167 ? -6.674 20.961 35.119 1.00 22.05 167 GLY H N 1
ATOM 1906 C CA . GLY B 2 167 ? -7.913 20.734 34.421 1.00 21.50 167 GLY H CA 1
ATOM 1907 C C . GLY B 2 167 ? -8.328 21.837 33.471 1.00 20.58 167 GLY H C 1
ATOM 1908 O O . GLY B 2 167 ? -9.408 21.730 32.871 1.00 18.09 167 GLY H O 1
ATOM 1909 N N . VAL B 2 168 ? -7.530 22.893 33.331 1.00 17.77 168 VAL H N 1
ATOM 1910 C CA . VAL B 2 168 ? -7.818 23.951 32.365 1.00 16.67 168 VAL H CA 1
ATOM 1911 C C . VAL B 2 168 ? -7.419 23.483 30.973 1.00 16.59 168 VAL H C 1
ATOM 1912 O O . VAL B 2 168 ? -6.320 22.943 30.772 1.00 14.90 168 VAL H O 1
ATOM 1916 N N . HIS B 2 169 ? -8.302 23.707 30.005 1.00 14.64 169 HIS H N 1
ATOM 1917 C CA . HIS B 2 169 ? -8.021 23.484 28.587 1.00 16.67 169 HIS H CA 1
ATOM 1918 C C . HIS B 2 169 ? -8.423 24.735 27.822 1.00 14.74 169 HIS H C 1
ATOM 1919 O O . HIS B 2 169 ? -9.614 25.035 27.715 1.00 16.16 169 HIS H O 1
ATOM 1926 N N . THR B 2 170 ? -7.449 25.441 27.261 1.00 13.64 170 THR H N 1
ATOM 1927 C CA . THR B 2 170 ? -7.715 26.603 26.418 1.00 16.31 170 THR H CA 1
ATOM 1928 C C . THR B 2 170 ? -7.516 26.165 24.977 1.00 16.38 170 THR H C 1
ATOM 1929 O O . THR B 2 170 ? -6.399 25.819 24.570 1.00 15.47 170 THR H O 1
ATOM 1933 N N . PHE B 2 171 ? -8.605 26.120 24.226 1.00 13.89 171 PHE H N 1
ATOM 1934 C CA . PHE B 2 171 ? -8.552 25.540 22.897 1.00 13.56 171 PHE H CA 1
ATOM 1935 C C . PHE B 2 171 ? -7.860 26.485 21.922 1.00 15.96 171 PHE H C 1
ATOM 1936 O O . PHE B 2 171 ? -7.843 27.701 22.133 1.00 14.66 171 PHE H O 1
ATOM 1944 N N . PRO B 2 172 ? -7.262 25.945 20.859 1.00 14.64 172 PRO H N 1
ATOM 1945 C CA . PRO B 2 172 ? -6.789 26.799 19.771 1.00 16.53 172 PRO H CA 1
ATOM 1946 C C . PRO B 2 172 ? -7.935 27.650 19.258 1.00 18.01 172 PRO H C 1
ATOM 1947 O O . PRO B 2 172 ? -9.088 27.223 19.240 1.00 15.93 172 PRO H O 1
ATOM 1951 N N . ALA B 2 173 ? -7.609 28.862 18.834 1.00 17.92 173 ALA H N 1
ATOM 1952 C CA . ALA B 2 173 ? -8.620 29.710 18.221 1.00 18.04 173 ALA H CA 1
ATOM 1953 C C . ALA B 2 173 ? -9.063 29.149 16.873 1.00 19.98 173 ALA H C 1
ATOM 1954 O O . ALA B 2 173 ? -8.306 28.459 16.176 1.00 20.60 173 ALA H O 1
ATOM 1956 N N . VAL B 2 174 ? -10.312 29.438 16.509 1.00 16.61 174 VAL H N 1
ATOM 1957 C CA . VAL B 2 174 ? -10.841 29.111 15.189 1.00 17.34 174 VAL H CA 1
ATOM 1958 C C . VAL B 2 174 ? -11.119 30.403 14.427 1.00 18.05 174 VAL H C 1
ATOM 1959 O O . VAL B 2 174 ? -11.575 31.402 14.998 1.00 19.08 174 VAL H O 1
ATOM 1963 N N . LEU B 2 175 ? -10.827 30.387 13.139 1.00 17.73 175 LEU H N 1
ATOM 1964 C CA . LEU B 2 175 ? -11.121 31.523 12.282 1.00 17.83 175 LEU H CA 1
ATOM 1965 C C . LEU B 2 175 ? -12.533 31.342 11.754 1.00 16.88 175 LEU H C 1
ATOM 1966 O O . LEU B 2 175 ? -12.825 30.355 11.065 1.00 17.13 175 LEU H O 1
ATOM 1971 N N . GLN B 2 176 ? -13.411 32.272 12.102 1.00 16.73 176 GLN H N 1
ATOM 1972 C CA . GLN B 2 176 ? -14.800 32.172 11.695 1.00 16.74 176 GLN H CA 1
ATOM 1973 C C . GLN B 2 176 ? -14.974 32.720 10.283 1.00 18.98 176 GLN H C 1
ATOM 1974 O O . GLN B 2 176 ? -14.099 33.394 9.740 1.00 19.26 176 GLN H O 1
ATOM 1980 N N . SER B 2 177 ? -16.123 32.409 9.672 1.00 19.60 177 SER H N 1
ATOM 1981 C CA . SER B 2 177 ? -16.415 32.952 8.350 1.00 21.35 177 SER H CA 1
ATOM 1982 C C . SER B 2 177 ? -16.485 34.473 8.356 1.00 19.92 177 SER H C 1
ATOM 1983 O O . SER B 2 177 ? -16.329 35.086 7.297 1.00 21.46 177 SER H O 1
ATOM 1986 N N . SER B 2 178 ? -16.709 35.092 9.523 1.00 19.91 178 SER H N 1
ATOM 1987 C CA . SER B 2 178 ? -16.712 36.547 9.618 1.00 17.18 178 SER H CA 1
ATOM 1988 C C . SER B 2 178 ? -15.325 37.141 9.434 1.00 18.57 178 SER H C 1
ATOM 1989 O O . SER B 2 178 ? -15.210 38.352 9.216 1.00 19.41 178 SER H O 1
ATOM 1992 N N . GLY B 2 179 ? -14.280 36.316 9.490 1.00 17.87 179 GLY H N 1
ATOM 1993 C CA . GLY B 2 179 ? -12.922 36.800 9.527 1.00 16.75 179 GLY H CA 1
ATOM 1994 C C . GLY B 2 179 ? -12.398 37.113 10.912 1.00 16.87 179 GLY H C 1
ATOM 1995 O O . GLY B 2 179 ? -11.218 37.457 11.040 1.00 12.04 179 GLY H O 1
ATOM 1996 N N . LEU B 2 180 ? -13.234 37.010 11.947 1.00 13.49 180 LEU H N 1
ATOM 1997 C CA . LEU B 2 180 ? -12.800 37.172 13.324 1.00 15.19 180 LEU H CA 1
ATOM 1998 C C . LEU B 2 180 ? -12.562 35.814 13.972 1.00 15.13 180 LEU H C 1
ATOM 1999 O O . LEU B 2 180 ? -13.136 34.802 13.563 1.00 16.41 180 LEU H O 1
ATOM 2004 N N . TYR B 2 181 ? -11.713 35.812 15.001 1.00 15.24 181 TYR H N 1
ATOM 2005 C CA . TYR B 2 181 ? -11.376 34.597 15.725 1.00 14.73 181 TYR H CA 1
ATOM 2006 C C . TYR B 2 181 ? -12.306 34.407 16.918 1.00 13.86 181 TYR H C 1
ATOM 2007 O O . TYR B 2 181 ? -12.895 35.354 17.428 1.00 14.13 181 TYR H O 1
ATOM 2016 N N . SER B 2 182 ? -12.444 33.152 17.337 1.00 14.35 182 SER H N 1
ATOM 2017 C CA . SER B 2 182 ? -13.105 32.786 18.582 1.00 15.04 182 SER H CA 1
ATOM 2018 C C . SER B 2 182 ? -12.354 31.623 19.206 1.00 18.45 182 SER H C 1
ATOM 2019 O O . SER B 2 182 ? -11.788 30.787 18.497 1.00 18.21 182 SER H O 1
ATOM 2022 N N . LEU B 2 183 ? -12.342 31.575 20.541 1.00 15.82 183 LEU H N 1
ATOM 2023 C CA . LEU B 2 183 ? -11.889 30.375 21.228 1.00 16.48 183 LEU H CA 1
ATOM 2024 C C . LEU B 2 183 ? -12.655 30.228 22.527 1.00 17.57 183 LEU H C 1
ATOM 2025 O O . LEU B 2 183 ? -13.293 31.172 23.009 1.00 16.92 183 LEU H O 1
ATOM 2030 N N . SER B 2 184 ? -12.562 29.029 23.099 1.00 16.53 184 SER H N 1
ATOM 2031 C CA . SER B 2 184 ? -13.079 28.748 24.427 1.00 14.02 184 SER H CA 1
ATOM 2032 C C . SER B 2 184 ? -11.952 28.263 25.320 1.00 15.89 184 SER H C 1
ATOM 2033 O O . SER B 2 184 ? -10.970 27.684 24.849 1.00 16.07 184 SER H O 1
ATOM 2036 N N . SER B 2 185 ? -12.089 28.566 26.609 1.00 13.43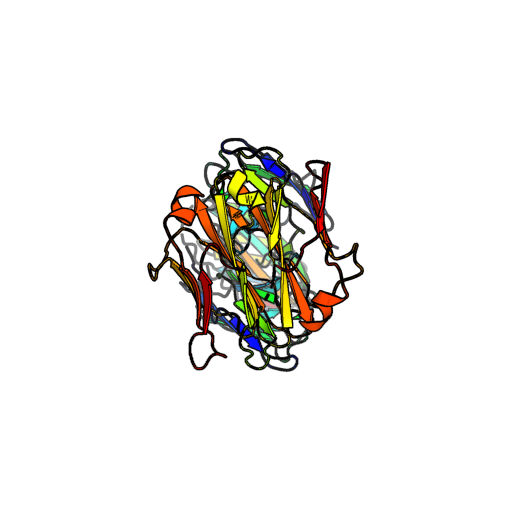 185 SER H N 1
ATOM 2037 C CA . SER B 2 185 ? -11.259 28.020 27.667 1.00 15.52 185 SER H CA 1
ATOM 2038 C C . SER B 2 185 ? -12.194 27.369 28.670 1.00 16.35 185 SER H C 1
ATOM 2039 O O . SER B 2 185 ? -13.196 27.973 29.065 1.00 14.41 185 SER H O 1
ATOM 2042 N N . VAL B 2 186 ? -11.888 26.135 29.058 1.00 13.34 186 VAL H N 1
ATOM 2043 C CA . VAL B 2 186 ? -12.733 25.396 29.984 1.00 15.82 186 VAL H CA 1
ATOM 2044 C C . VAL B 2 186 ? -11.879 24.880 31.134 1.00 14.53 186 VAL H C 1
ATOM 2045 O O . VAL B 2 186 ? -10.646 24.871 31.079 1.00 14.13 186 VAL H O 1
ATOM 2049 N N . VAL B 2 187 ? -12.552 24.484 32.202 1.00 15.14 187 VAL H N 1
ATOM 2050 C CA . VAL B 2 187 ? -11.887 23.874 33.345 1.00 17.50 187 VAL H CA 1
ATOM 2051 C C . VAL B 2 187 ? -12.869 22.905 33.978 1.00 17.41 187 VAL H C 1
ATOM 2052 O O . VAL B 2 187 ? -14.061 23.198 34.083 1.00 15.87 187 VAL H O 1
ATOM 2056 N N . THR B 2 188 ? -12.383 21.734 34.360 1.00 16.92 188 THR H N 1
ATOM 2057 C CA . THR B 2 188 ? -13.197 20.799 35.121 1.00 17.04 188 THR H CA 1
ATOM 2058 C C . THR B 2 188 ? -12.754 20.830 36.575 1.00 19.88 188 THR H C 1
ATOM 2059 O O . THR B 2 188 ? -11.565 20.982 36.877 1.00 19.02 188 THR H O 1
ATOM 2063 N N . VAL B 2 189 ? -13.730 20.715 37.470 1.00 20.58 189 VAL H N 1
ATOM 2064 C CA . VAL B 2 189 ? -13.512 20.816 38.908 1.00 27.88 189 VAL H CA 1
ATOM 2065 C C . VAL B 2 189 ? -14.392 19.787 39.597 1.00 30.47 189 VAL H C 1
ATOM 2066 O O . VAL B 2 189 ? -15.354 19.275 39.008 1.00 23.83 189 VAL H O 1
ATOM 2070 N N . PRO B 2 190 ? -14.065 19.436 40.838 1.00 34.78 190 PRO H N 1
ATOM 2071 C CA . PRO B 2 190 ? -15.004 18.635 41.631 1.00 39.46 19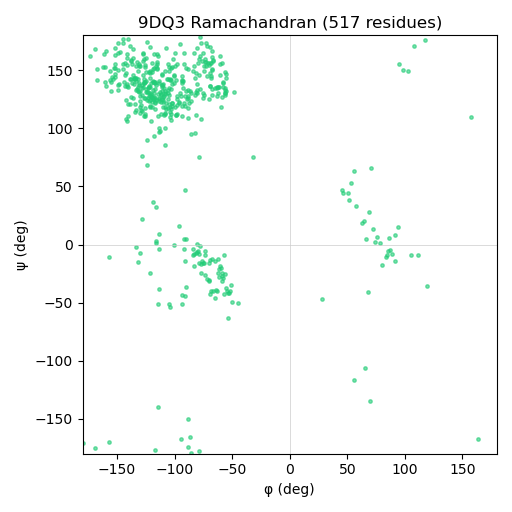0 PRO H CA 1
ATOM 2072 C C . PRO B 2 190 ? -16.349 19.339 41.705 1.00 39.66 190 PRO H C 1
ATOM 2073 O O . PRO B 2 190 ? -16.424 20.541 41.968 1.00 38.38 190 PRO H O 1
ATOM 2077 N N . SER B 2 191 ? -17.419 18.589 41.441 1.00 38.15 191 SER H N 1
ATOM 2078 C CA . SER B 2 191 ? -18.749 19.192 41.453 1.00 38.38 191 SER H CA 1
ATOM 2079 C C . SER B 2 191 ? -19.080 19.804 42.810 1.00 39.05 191 SER H C 1
ATOM 2080 O O . SER B 2 191 ? -19.897 20.728 42.892 1.00 41.89 191 SER H O 1
ATOM 2083 N N . SER B 2 192 ? -18.440 19.326 43.878 1.00 40.59 192 SER H N 1
ATOM 2084 C CA . SER B 2 192 ? -18.632 19.931 45.192 1.00 43.32 192 SER H CA 1
ATOM 2085 C C . SER B 2 192 ? -17.993 21.314 45.276 1.00 44.27 192 SER H C 1
ATOM 2086 O O . SER B 2 192 ? -18.494 22.187 45.997 1.00 43.79 192 SER H O 1
ATOM 2089 N N . SER B 2 193 ? -16.890 21.536 44.553 1.00 38.56 193 SER H N 1
ATOM 2090 C CA . SER B 2 193 ? -16.172 22.801 44.670 1.00 42.11 193 SER H CA 1
ATOM 2091 C C . SER B 2 193 ? -16.994 23.989 44.185 1.00 42.35 193 SER H C 1
ATOM 2092 O O . SER B 2 193 ? -16.625 25.138 44.458 1.00 44.30 193 SER H O 1
ATOM 2095 N N . LEU B 2 194 ? -18.096 23.746 43.473 1.00 39.82 194 LEU H N 1
ATOM 2096 C CA . LEU B 2 194 ? -18.930 24.835 42.984 1.00 40.12 194 LEU H CA 1
ATOM 2097 C C . LEU B 2 194 ? -19.631 25.590 44.104 1.00 45.15 194 LEU H C 1
ATOM 2098 O O . LEU B 2 194 ? -20.185 26.659 43.846 1.00 46.34 194 LEU H O 1
ATOM 2103 N N . GLY B 2 195 ? -19.636 25.065 45.325 1.00 44.91 195 GLY H N 1
ATOM 2104 C CA . GLY B 2 195 ? -20.270 25.722 46.445 1.00 43.87 195 GLY H CA 1
ATOM 2105 C C . GLY B 2 195 ? -19.333 26.456 47.361 1.00 44.83 195 GLY H C 1
ATOM 2106 O O . GLY B 2 195 ? -19.777 27.052 48.346 1.00 46.10 195 GLY H O 1
ATOM 2107 N N . THR B 2 196 ? -18.042 26.428 47.072 1.00 41.83 196 THR H N 1
ATOM 2108 C CA . THR B 2 196 ? -17.043 27.068 47.914 1.00 40.46 196 THR H CA 1
ATOM 2109 C C . THR B 2 196 ? -16.062 27.928 47.138 1.00 38.79 196 THR H C 1
ATOM 2110 O O . THR B 2 196 ? -15.365 28.744 47.752 1.00 37.07 196 THR H O 1
ATOM 2114 N N . GLN B 2 197 ? -15.992 27.784 45.819 1.00 38.51 197 GLN H N 1
ATOM 2115 C CA . GLN B 2 197 ? -14.994 28.448 45.000 1.00 35.36 197 GLN H CA 1
ATOM 2116 C C . GLN B 2 197 ? -15.673 29.303 43.940 1.00 30.16 197 GLN H C 1
ATOM 2117 O O . GLN B 2 197 ? -16.643 28.869 43.311 1.00 28.49 197 GLN H O 1
ATOM 2123 N N . THR B 2 198 ? -15.166 30.519 43.756 1.00 29.07 198 THR H N 1
ATOM 2124 C CA . THR B 2 198 ? -15.540 31.329 42.608 1.00 25.30 198 THR H CA 1
ATOM 2125 C C . THR B 2 198 ? -14.531 31.115 41.486 1.00 24.60 198 THR H C 1
ATOM 2126 O O . THR B 2 198 ? -13.332 30.941 41.721 1.00 23.27 198 THR H O 1
ATOM 2130 N N . TYR B 2 199 ? -15.023 31.145 40.257 1.00 20.71 199 TYR H N 1
ATOM 2131 C CA . TYR B 2 199 ? -14.204 30.907 39.075 1.00 20.74 199 TYR H CA 1
ATOM 2132 C C . TYR B 2 199 ? -14.289 32.126 38.173 1.00 19.84 199 TYR H C 1
ATOM 2133 O O . TYR B 2 199 ? -15.380 32.481 37.710 1.00 18.97 199 TYR H O 1
ATOM 2142 N N . ILE B 2 200 ? -13.142 32.765 37.939 1.00 16.74 200 ILE H N 1
ATOM 2143 C CA . ILE B 2 200 ? -13.037 33.953 37.102 1.00 17.66 200 ILE H CA 1
ATOM 2144 C C . ILE B 2 200 ? -12.031 33.679 35.996 1.00 19.09 200 ILE H C 1
ATOM 2145 O O . ILE B 2 200 ? -10.881 33.321 36.275 1.00 16.54 200 ILE H O 1
ATOM 2150 N N . CYS B 2 201 ? -12.441 33.875 34.744 1.00 14.87 201 CYS H N 1
ATOM 2151 C CA . CYS B 2 201 ? -11.502 33.755 33.639 1.00 17.27 201 CYS H CA 1
ATOM 2152 C C . CYS B 2 201 ? -10.968 35.134 33.280 1.00 17.50 201 CYS H C 1
ATOM 2153 O O . CYS B 2 201 ? -11.737 36.098 33.141 1.00 18.49 201 CYS H O 1
ATOM 2156 N N . ASN B 2 202 ? -9.645 35.227 33.170 1.00 17.92 202 ASN H N 1
ATOM 2157 C CA . ASN B 2 202 ? -8.960 36.482 32.897 1.00 16.70 202 ASN H CA 1
ATOM 2158 C C . ASN B 2 202 ? -8.551 36.477 31.432 1.00 21.09 202 ASN H C 1
ATOM 2159 O O . ASN B 2 202 ? -7.635 35.750 31.043 1.00 18.15 202 ASN H O 1
ATOM 2164 N N . VAL B 2 203 ? -9.239 37.280 30.624 1.00 18.69 203 VAL H N 1
ATOM 2165 C CA . VAL B 2 203 ? -9.008 37.344 29.186 1.00 19.10 203 VAL H CA 1
ATOM 2166 C C . VAL B 2 203 ? -8.210 38.607 28.898 1.00 22.76 203 VAL H C 1
ATOM 2167 O O . VAL B 2 203 ? -8.519 39.678 29.432 1.00 20.66 203 VAL H O 1
ATOM 2171 N N . ASN B 2 204 ? -7.167 38.489 28.081 1.00 21.09 204 ASN H N 1
ATOM 2172 C CA . ASN B 2 204 ? -6.452 39.666 27.610 1.00 21.99 204 ASN H CA 1
ATOM 2173 C C . ASN B 2 204 ? -6.312 39.585 26.097 1.00 22.32 204 ASN H C 1
ATOM 2174 O O . ASN B 2 204 ? -5.948 38.538 25.560 1.00 18.79 204 ASN H O 1
ATOM 2179 N N . HIS B 2 205 ? -6.637 40.677 25.415 1.00 21.39 205 HIS H N 1
ATOM 2180 C CA . HIS B 2 205 ? -6.380 40.833 23.984 1.00 20.03 205 HIS H CA 1
ATOM 2181 C C . HIS B 2 205 ? -5.556 42.114 23.866 1.00 21.11 205 HIS H C 1
ATOM 2182 O O . HIS B 2 205 ? -6.102 43.217 23.757 1.00 20.59 205 HIS H O 1
ATOM 2189 N N . LYS B 2 206 ? -4.236 41.962 23.937 1.00 22.80 206 LYS H N 1
ATOM 2190 C CA . LYS B 2 206 ? -3.340 43.109 23.843 1.00 25.13 206 LYS H CA 1
ATOM 2191 C C . LYS B 2 206 ? -3.567 43.971 22.606 1.00 21.88 206 LYS H C 1
ATOM 2192 O O . LYS B 2 206 ? -3.537 45.207 22.745 1.00 24.46 206 LYS H O 1
ATOM 2198 N N . PRO B 2 207 ? -3.796 43.427 21.402 1.00 23.20 207 PRO H N 1
ATOM 2199 C CA . PRO B 2 207 ? -3.965 44.307 20.232 1.00 25.33 207 PRO H CA 1
ATOM 2200 C C . PRO B 2 207 ? -5.063 45.340 20.373 1.00 23.07 207 PRO H C 1
ATOM 2201 O O . PRO B 2 207 ? -4.974 46.395 19.735 1.00 28.76 207 PRO H O 1
ATOM 2205 N N . SER B 2 208 ? -6.080 45.100 21.201 1.00 21.98 208 SER H N 1
ATOM 2206 C CA . SER B 2 208 ? -7.163 46.061 21.394 1.00 21.26 208 SER H CA 1
ATOM 2207 C C . SER B 2 208 ? -7.201 46.651 22.798 1.00 22.13 208 SER H C 1
ATOM 2208 O O . SER B 2 208 ? -8.160 47.350 23.135 1.00 22.45 208 SER H O 1
ATOM 2211 N N . ASN B 2 209 ? -6.184 46.395 23.620 1.00 22.66 209 ASN H N 1
ATOM 2212 C CA . ASN B 2 209 ? -6.190 46.823 25.015 1.00 22.17 209 ASN H CA 1
ATOM 2213 C C . ASN B 2 209 ? -7.466 46.386 25.725 1.00 22.76 209 ASN H C 1
ATOM 2214 O O . ASN B 2 209 ? -8.017 47.111 26.552 1.00 22.31 209 ASN H O 1
ATOM 2219 N N . THR B 2 210 ? -7.934 45.178 25.411 1.00 21.50 210 THR H N 1
ATOM 2220 C CA . THR B 2 210 ? -9.107 44.598 26.053 1.00 21.17 210 THR H CA 1
ATOM 2221 C C . THR B 2 210 ? -8.657 43.687 27.186 1.00 20.88 210 THR H C 1
ATOM 2222 O O . THR B 2 210 ? -7.895 42.743 26.958 1.00 22.31 210 THR H O 1
ATOM 2226 N N . LYS B 2 211 ? -9.129 43.970 28.396 1.00 20.28 211 LYS H N 1
ATOM 2227 C CA . LYS B 2 211 ? -8.889 43.119 29.558 1.00 22.53 211 LYS H CA 1
ATOM 2228 C C . LYS B 2 211 ? -10.226 42.862 30.223 1.00 24.65 211 LYS H C 1
ATOM 2229 O O . LYS B 2 211 ? -10.881 43.802 30.682 1.00 26.78 211 LYS H O 1
ATOM 2235 N N . VAL B 2 212 ? -10.624 41.596 30.282 1.00 22.48 212 VAL H N 1
ATOM 2236 C CA . VAL B 2 212 ? -11.909 41.198 30.839 1.00 22.42 212 VAL H CA 1
ATOM 2237 C C . VAL B 2 212 ? -11.670 40.109 31.877 1.00 23.56 212 VAL H C 1
ATOM 2238 O O . VAL B 2 212 ? -10.981 39.121 31.597 1.00 20.00 212 VAL H O 1
ATOM 2242 N N . ASP B 2 213 ? -12.225 40.298 33.072 1.00 21.59 213 ASP H N 1
ATOM 2243 C CA . ASP B 2 213 ? -12.209 39.301 34.141 1.00 18.74 213 ASP H CA 1
ATOM 2244 C C . ASP B 2 213 ? -13.656 38.873 34.336 1.00 23.35 213 ASP H C 1
ATOM 2245 O O . ASP B 2 213 ? -14.424 39.560 35.018 1.00 22.82 213 ASP H O 1
ATOM 2250 N N . LYS B 2 214 ? -14.041 37.756 33.722 1.00 19.59 214 LYS H N 1
ATOM 2251 C CA . LYS B 2 214 ? -15.429 37.314 33.744 1.00 18.06 214 LYS H CA 1
ATOM 2252 C C . LYS B 2 214 ? -15.632 36.233 34.798 1.00 20.50 214 LYS H C 1
ATOM 2253 O O . LYS B 2 214 ? -15.058 35.143 34.701 1.00 17.39 214 LYS H O 1
ATOM 2259 N N . ARG B 2 215 ? -16.479 36.521 35.779 1.00 17.64 215 ARG H N 1
ATOM 2260 C CA . ARG B 2 215 ? -16.878 35.507 36.741 1.00 19.24 215 ARG H CA 1
ATOM 2261 C C . ARG B 2 215 ? -17.874 34.542 36.102 1.00 22.06 215 ARG H C 1
ATOM 2262 O O . ARG B 2 215 ? -18.860 34.967 35.489 1.00 20.98 215 ARG H O 1
ATOM 2270 N N . VAL B 2 216 ? -17.620 33.244 36.237 1.00 17.40 216 VAL H N 1
ATOM 2271 C CA . VAL B 2 216 ? -18.502 32.222 35.695 1.00 19.36 216 VAL H CA 1
ATOM 2272 C C . VAL B 2 216 ? -19.293 31.628 36.848 1.00 23.73 216 VAL H C 1
ATOM 2273 O O . VAL B 2 216 ? -18.725 30.984 37.735 1.00 24.78 216 VAL H O 1
ATOM 2277 N N . GLU B 2 217 ? -20.605 31.841 36.837 1.00 22.41 217 GLU H N 1
ATOM 2278 C CA . GLU B 2 217 ? -21.437 31.424 37.949 1.00 29.94 217 GLU H CA 1
ATOM 2279 C C . GLU B 2 217 ? -22.229 30.182 37.579 1.00 28.16 217 GLU H C 1
ATOM 2280 O O . GLU B 2 217 ? -22.859 30.148 36.513 1.00 27.88 217 GLU H O 1
ATOM 2286 N N . PRO B 2 218 ? -22.178 29.133 38.398 1.00 32.08 218 PRO H N 1
ATOM 2287 C CA . PRO B 2 218 ? -23.027 27.962 38.149 1.00 31.65 218 PRO H CA 1
ATOM 2288 C C . PRO B 2 218 ? -24.499 28.344 38.127 1.00 35.26 218 PRO H C 1
ATOM 2289 O O . PRO B 2 218 ? -24.978 29.115 38.963 1.00 35.90 218 PRO H O 1
ATOM 2293 N N . LYS B 2 219 ? -25.214 27.808 37.147 1.00 34.37 219 LYS H N 1
ATOM 2294 C CA . LYS B 2 219 ? -26.616 28.151 36.963 1.00 39.69 219 LYS H CA 1
ATOM 2295 C C . LYS B 2 219 ? -27.543 27.201 37.731 1.00 41.32 219 LYS H C 1
ATOM 2296 O O . LYS B 2 219 ? -27.577 25.995 37.474 1.00 46.49 219 LYS H O 1
ATOM 2302 N N . GLU C 3 1 ? 5.063 15.739 -12.327 1.00 34.24 1 GLU L N 1
ATOM 2303 C CA . GLU C 3 1 ? 5.012 16.195 -10.939 1.00 32.24 1 GLU L CA 1
ATOM 2304 C C . GLU C 3 1 ? 4.944 15.003 -9.999 1.00 28.23 1 GLU L C 1
ATOM 2305 O O . GLU C 3 1 ? 4.025 14.184 -10.057 1.00 28.33 1 GLU L O 1
ATOM 2311 N N . ILE C 3 2 ? 5.939 14.886 -9.135 1.00 24.69 2 ILE L N 1
ATOM 2312 C CA . ILE C 3 2 ? 6.077 13.702 -8.298 1.00 20.92 2 ILE L CA 1
ATOM 2313 C C . ILE C 3 2 ? 5.273 13.914 -7.025 1.00 21.75 2 ILE L C 1
ATOM 2314 O O . ILE C 3 2 ? 5.452 14.913 -6.321 1.00 18.18 2 ILE L O 1
ATOM 2319 N N . VAL C 3 3 ? 4.380 12.977 -6.734 1.00 19.65 3 VAL L N 1
ATOM 2320 C CA . VAL C 3 3 ? 3.495 13.053 -5.579 1.00 18.82 3 VAL L CA 1
ATOM 2321 C C . VAL C 3 3 ? 3.970 12.029 -4.563 1.00 18.36 3 VAL L C 1
ATOM 2322 O O . VAL C 3 3 ? 4.246 10.875 -4.920 1.00 18.92 3 VAL L O 1
ATOM 2326 N N . LEU C 3 4 ? 4.097 12.448 -3.308 1.00 15.03 4 LEU L N 1
ATOM 2327 C CA . LEU C 3 4 ? 4.493 11.562 -2.219 1.00 14.89 4 LEU L CA 1
ATOM 2328 C C . LEU C 3 4 ? 3.302 11.309 -1.304 1.00 13.40 4 LEU L C 1
ATOM 2329 O O . LEU C 3 4 ? 2.590 12.244 -0.935 1.00 15.31 4 LEU L O 1
ATOM 2334 N N . THR C 3 5 ? 3.098 10.049 -0.931 1.00 14.92 5 THR L N 1
ATOM 2335 C CA . THR C 3 5 ? 2.001 9.650 -0.058 1.00 15.42 5 THR L CA 1
ATOM 2336 C C . THR C 3 5 ? 2.585 8.932 1.144 1.00 14.12 5 THR L C 1
ATOM 2337 O O . THR C 3 5 ? 3.289 7.936 0.987 1.00 17.58 5 THR L O 1
ATOM 2341 N N . GLN C 3 6 ? 2.275 9.416 2.337 1.00 14.56 6 GLN L N 1
ATOM 2342 C CA . GLN C 3 6 ? 2.782 8.797 3.550 1.00 13.71 6 GLN L CA 1
ATOM 2343 C C . GLN C 3 6 ? 1.716 7.946 4.227 1.00 14.56 6 GLN L C 1
ATOM 2344 O O . GLN C 3 6 ? 0.511 8.185 4.092 1.00 16.01 6 GLN L O 1
ATOM 2350 N N . SER C 3 7 ? 2.180 6.944 4.960 1.00 14.16 7 SER L N 1
ATOM 2351 C CA . SER C 3 7 ? 1.290 6.080 5.725 1.00 15.74 7 SER L CA 1
ATOM 2352 C C . SER C 3 7 ? 2.062 5.560 6.922 1.00 14.45 7 SER L C 1
ATOM 2353 O O . SER C 3 7 ? 3.289 5.400 6.848 1.00 15.15 7 SER L O 1
ATOM 2356 N N . PRO C 3 8 ? 1.395 5.358 8.051 1.00 15.10 8 PRO L N 1
ATOM 2357 C CA . PRO C 3 8 ? 0.000 5.699 8.342 1.00 15.33 8 PRO L CA 1
ATOM 2358 C C . PRO C 3 8 ? -0.129 7.189 8.620 1.00 15.32 8 PRO L C 1
ATOM 2359 O O . PRO C 3 8 ? 0.883 7.881 8.717 1.00 16.31 8 PRO L O 1
ATOM 2363 N N . GLY C 3 9 ? -1.343 7.718 8.768 1.00 13.75 9 GLY L N 1
ATOM 2364 C CA . GLY C 3 9 ? -1.481 9.126 9.110 1.00 14.48 9 GLY L CA 1
ATOM 2365 C C . GLY C 3 9 ? -0.996 9.418 10.514 1.00 15.50 9 GLY L C 1
ATOM 2366 O O . GLY C 3 9 ? -0.351 10.442 10.759 1.00 15.68 9 GLY L O 1
ATOM 2367 N N . THR C 3 10 ? -1.288 8.518 11.450 1.00 18.71 10 THR L N 1
ATOM 2368 C CA . THR C 3 10 ? -0.817 8.603 12.825 1.00 16.45 10 THR L CA 1
ATOM 2369 C C . THR C 3 10 ? -0.279 7.246 13.265 1.00 14.92 10 THR L C 1
ATOM 2370 O O . THR C 3 10 ? -0.916 6.217 13.019 1.00 17.67 10 THR L O 1
ATOM 2374 N N . LEU C 3 11 ? 0.897 7.251 13.886 1.00 14.24 11 LEU L N 1
ATOM 2375 C CA . LEU C 3 11 ? 1.449 6.113 14.614 1.00 13.42 11 LEU L CA 1
ATOM 2376 C C . LEU C 3 11 ? 1.337 6.411 16.099 1.00 14.84 11 LEU L C 1
ATOM 2377 O O . LEU C 3 11 ? 1.767 7.479 16.541 1.00 15.44 11 LEU L O 1
ATOM 2382 N N . SER C 3 12 ? 0.802 5.465 16.874 1.00 14.92 12 SER L N 1
ATOM 2383 C CA . SER C 3 12 ? 0.642 5.640 18.320 1.00 13.63 12 SER L CA 1
ATOM 2384 C C . SER C 3 12 ? 1.539 4.643 19.045 1.00 14.90 12 SER L C 1
ATOM 2385 O O . SER C 3 12 ? 1.272 3.435 19.038 1.00 15.29 12 SER L O 1
ATOM 2388 N N . LEU C 3 13 ? 2.587 5.149 19.691 1.00 14.43 13 LEU L N 1
ATOM 2389 C CA . LEU C 3 13 ? 3.621 4.310 20.274 1.00 15.13 13 LEU L CA 1
ATOM 2390 C C . LEU C 3 13 ? 4.024 4.860 21.631 1.00 18.03 13 LEU L C 1
ATOM 2391 O O . LEU C 3 13 ? 3.628 5.960 22.019 1.00 17.08 13 LEU L O 1
ATOM 2396 N N . SER C 3 14 ? 4.828 4.085 22.352 1.00 17.03 14 SER L N 1
ATOM 2397 C CA . SER C 3 14 ? 5.388 4.472 23.640 1.00 18.30 14 SER L CA 1
ATOM 2398 C C . SER C 3 14 ? 6.900 4.578 23.536 1.00 17.12 14 SER L C 1
ATOM 2399 O O . SER C 3 14 ? 7.509 3.978 22.643 1.00 16.37 14 SER L O 1
ATOM 2402 N N . PRO C 3 15 ? 7.545 5.343 24.420 1.00 16.56 15 PRO L N 1
ATOM 2403 C CA . PRO C 3 15 ? 9.009 5.402 24.385 1.00 17.33 15 PRO L CA 1
ATOM 2404 C C . PRO C 3 15 ? 9.606 4.005 24.486 1.00 17.77 15 PRO L C 1
ATOM 2405 O O . PRO C 3 15 ? 9.071 3.116 25.160 1.00 17.23 15 PRO L O 1
ATOM 2409 N N . GLY C 3 16 ? 10.696 3.798 23.757 1.00 16.14 16 GLY L N 1
ATOM 2410 C CA . GLY C 3 16 ? 11.350 2.514 23.712 1.00 18.80 16 GLY L CA 1
ATOM 2411 C C . GLY C 3 16 ? 10.876 1.599 22.611 1.00 15.81 16 GLY L C 1
ATOM 2412 O O . GLY C 3 16 ? 11.552 0.608 22.327 1.00 17.51 16 GLY L O 1
ATOM 2413 N N . GLU C 3 17 ? 9.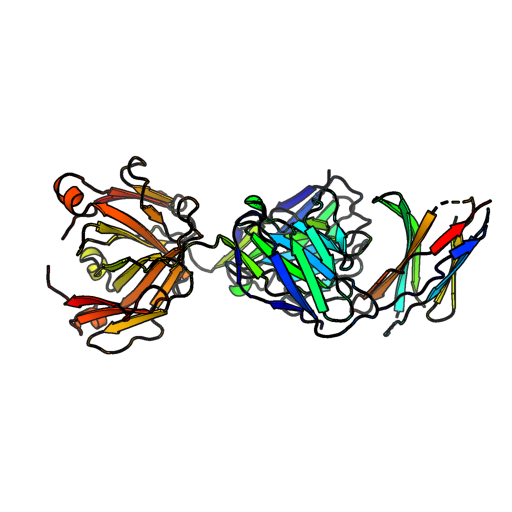743 1.898 21.985 1.00 15.13 17 GLU L N 1
ATOM 2414 C CA . GLU C 3 17 ? 9.203 1.078 20.915 1.00 14.70 17 GLU L CA 1
ATOM 2415 C C . GLU C 3 17 ? 9.700 1.573 19.562 1.00 16.17 17 GLU L C 1
ATOM 2416 O O . GLU C 3 17 ? 10.231 2.675 19.432 1.00 14.04 17 GLU L O 1
ATOM 2422 N N . ARG C 3 18 ? 9.531 0.727 18.554 1.00 15.13 18 ARG L N 1
ATOM 2423 C CA . ARG C 3 18 ? 10.022 0.992 17.209 1.00 15.42 18 ARG L CA 1
ATOM 2424 C C . ARG C 3 18 ? 8.946 1.664 16.366 1.00 15.51 18 ARG L C 1
ATOM 2425 O O . ARG C 3 18 ? 7.782 1.254 16.379 1.00 13.24 18 ARG L O 1
ATOM 2433 N N . ALA C 3 19 ? 9.345 2.714 15.643 1.00 16.12 19 ALA L N 1
ATOM 2434 C CA . ALA C 3 19 ? 8.462 3.441 14.738 1.00 13.93 19 ALA L CA 1
ATOM 2435 C C . ALA C 3 19 ? 8.888 3.142 13.311 1.00 12.28 19 ALA L C 1
ATOM 2436 O O . ALA C 3 19 ? 10.067 3.285 12.976 1.00 15.04 19 ALA L O 1
ATOM 2438 N N . THR C 3 20 ? 7.934 2.725 12.481 1.00 14.58 20 THR L N 1
ATOM 2439 C CA . THR C 3 20 ? 8.152 2.505 11.055 1.00 15.36 20 THR L CA 1
ATOM 2440 C C . THR C 3 20 ? 7.191 3.396 10.287 1.00 16.25 20 THR L C 1
ATOM 2441 O O . THR C 3 20 ? 5.968 3.260 10.429 1.00 15.79 20 THR L O 1
ATOM 2445 N N . LEU C 3 21 ? 7.734 4.301 9.474 1.00 12.41 21 LEU L N 1
ATOM 2446 C CA . LEU C 3 21 ? 6.931 5.232 8.690 1.00 11.75 21 LEU L CA 1
ATOM 2447 C C . LEU C 3 21 ? 7.164 4.968 7.210 1.00 12.96 21 LEU L C 1
ATOM 2448 O O . LEU C 3 21 ? 8.302 4.752 6.787 1.00 13.79 21 LEU L O 1
ATOM 2453 N N . SER C 3 22 ? 6.097 5.006 6.422 1.00 14.21 22 SER L N 1
ATOM 2454 C CA . SER C 3 22 ? 6.185 4.714 5.003 1.00 13.86 22 SER L CA 1
ATOM 2455 C C . SER C 3 22 ? 5.939 5.963 4.171 1.00 12.35 22 SER L C 1
ATOM 2456 O O . SER C 3 22 ? 5.151 6.840 4.540 1.00 13.29 22 SER L O 1
ATOM 2459 N N . CYS C 3 23 ? 6.624 6.014 3.032 1.00 12.76 23 CYS L N 1
ATOM 2460 C CA . CYS C 3 23 ? 6.485 7.078 2.043 1.00 14.88 23 CYS L CA 1
ATOM 2461 C C . CYS C 3 23 ? 6.591 6.452 0.663 1.00 14.97 23 CYS L C 1
ATOM 2462 O O . CYS C 3 23 ? 7.583 5.779 0.369 1.00 18.12 23 CYS L O 1
ATOM 2465 N N . ARG C 3 24 ? 5.586 6.663 -0.171 1.00 16.97 24 ARG L N 1
ATOM 2466 C CA . ARG C 3 24 ? 5.563 6.112 -1.520 1.00 18.65 24 ARG L CA 1
ATOM 2467 C C . ARG C 3 24 ? 5.533 7.249 -2.524 1.00 19.19 24 ARG L C 1
ATOM 2468 O O . ARG C 3 24 ? 4.711 8.161 -2.399 1.00 19.55 24 ARG L O 1
ATOM 2476 N N . GLN C 3 25 ? 6.414 7.205 -3.517 1.00 19.58 25 GLN L N 1
ATOM 2477 C CA . GLN C 3 25 ? 6.385 8.255 -4.520 1.00 16.50 25 GLN L CA 1
ATOM 2478 C C . GLN C 3 25 ? 5.800 7.728 -5.819 1.00 19.06 25 GLN L C 1
ATOM 2479 O O . GLN C 3 25 ? 5.816 6.524 -6.092 1.00 20.41 25 GLN L O 1
ATOM 2485 N N . SER C 3 26 ? 5.248 8.657 -6.604 1.00 20.37 26 SER L N 1
ATOM 2486 C CA . SER C 3 26 ? 4.411 8.294 -7.744 1.00 20.51 26 SER L CA 1
ATOM 2487 C C . SER C 3 26 ? 5.207 7.751 -8.928 1.00 24.31 26 SER L C 1
ATOM 2488 O O . SER C 3 26 ? 4.610 7.121 -9.810 1.00 25.96 26 SER L O 1
ATOM 2491 N N . GLN C 3 27 ? 6.526 7.953 -8.962 1.00 23.40 27 GLN L N 1
ATOM 2492 C CA . GLN C 3 27 ? 7.372 7.443 -10.038 1.00 28.57 27 GLN L CA 1
ATOM 2493 C C . GLN C 3 27 ? 8.794 7.305 -9.510 1.00 26.99 27 GLN L C 1
ATOM 2494 O O . GLN C 3 27 ? 9.207 8.053 -8.618 1.00 27.74 27 GLN L O 1
ATOM 2500 N N . SER C 3 28 ? 9.531 6.336 -10.056 1.00 24.01 28 SER L N 1
ATOM 2501 C CA . SER C 3 28 ? 10.945 6.195 -9.738 1.00 22.65 28 SER L CA 1
ATOM 2502 C C . SER C 3 28 ? 11.781 7.137 -10.597 1.00 25.47 28 SER L C 1
ATOM 2503 O O . SER C 3 28 ? 11.408 7.511 -11.714 1.00 22.45 28 SER L O 1
ATOM 2506 N N . VAL C 3 29 ? 12.944 7.497 -10.057 1.00 24.33 29 VAL L N 1
ATOM 2507 C CA . VAL C 3 29 ? 13.814 8.531 -10.598 1.00 23.94 29 VAL L CA 1
ATOM 2508 C C . VAL C 3 29 ? 15.131 7.970 -11.109 1.00 25.46 29 VAL L C 1
ATOM 2509 O O . VAL C 3 29 ? 15.939 8.724 -11.680 1.00 26.42 29 VAL L O 1
ATOM 2513 N N . GLY C 3 30 ? 15.372 6.669 -10.948 1.00 21.34 30 GLY L N 1
ATOM 2514 C CA . GLY C 3 30 ? 16.677 6.107 -11.216 1.00 24.01 30 GLY L CA 1
ATOM 2515 C C . GLY C 3 30 ? 17.661 6.217 -10.072 1.00 23.87 30 GLY L C 1
ATOM 2516 O O . GLY C 3 30 ? 18.756 5.646 -10.163 1.00 25.18 30 GLY L O 1
ATOM 2517 N N . TRP C 3 31 ? 17.326 6.958 -9.018 1.00 18.69 31 TRP L N 1
ATOM 2518 C CA . TRP C 3 31 ? 18.083 7.000 -7.768 1.00 19.82 31 TRP L CA 1
ATOM 2519 C C . TRP C 3 31 ? 17.110 7.470 -6.691 1.00 16.75 31 TRP L C 1
ATOM 2520 O O . TRP C 3 31 ? 15.906 7.565 -6.937 1.00 18.02 31 TRP L O 1
ATOM 2531 N N . SER C 3 32 ? 17.618 7.788 -5.502 1.00 16.82 32 SER L N 1
ATOM 2532 C CA . SER C 3 32 ? 16.755 8.042 -4.348 1.00 16.50 32 SER L CA 1
ATOM 2533 C C . SER C 3 32 ? 17.006 9.409 -3.722 1.00 14.06 32 SER L C 1
ATOM 2534 O O . SER C 3 32 ? 17.481 9.499 -2.582 1.00 15.22 32 SER L O 1
ATOM 2537 N N . PRO C 3 33 ? 16.661 10.502 -4.420 1.00 15.31 33 PRO L N 1
ATOM 2538 C CA . PRO C 3 33 ? 16.713 11.825 -3.771 1.00 13.35 33 PRO L CA 1
ATOM 2539 C C . PRO C 3 33 ? 15.477 11.988 -2.891 1.00 14.16 33 PRO L C 1
ATOM 2540 O O . PRO C 3 33 ? 14.497 12.665 -3.211 1.00 12.44 33 PRO L O 1
ATOM 2544 N N . LEU C 3 34 ? 15.512 11.307 -1.752 1.00 13.68 34 LEU L N 1
ATOM 2545 C CA . LEU C 3 34 ? 14.368 11.205 -0.860 1.00 12.53 34 LEU L CA 1
ATOM 2546 C C . LEU C 3 34 ? 14.857 11.556 0.536 1.00 11.84 34 LEU L C 1
ATOM 2547 O O . LEU C 3 34 ? 15.807 10.945 1.037 1.00 13.73 34 LEU L O 1
ATOM 2552 N N . ALA C 3 35 ? 14.230 12.557 1.142 1.00 11.78 35 ALA L N 1
ATOM 2553 C CA . ALA C 3 35 ? 14.616 13.045 2.452 1.00 10.13 35 ALA L CA 1
ATOM 2554 C C . ALA C 3 35 ? 13.458 12.890 3.421 1.00 10.18 35 ALA L C 1
ATOM 2555 O O . ALA C 3 35 ? 12.290 12.852 3.020 1.00 11.68 35 ALA L O 1
ATOM 2557 N N . TRP C 3 36 ? 13.803 12.824 4.710 1.00 10.66 36 TRP L N 1
ATOM 2558 C CA . TRP C 3 36 ? 12.848 12.804 5.807 1.00 10.35 36 TRP L CA 1
ATOM 2559 C C . TRP C 3 36 ? 13.123 13.981 6.726 1.00 9.11 36 TRP L C 1
ATOM 2560 O O . TRP C 3 36 ? 14.284 14.241 7.076 1.00 11.90 36 TRP L O 1
ATOM 2571 N N . TYR C 3 37 ? 12.059 14.667 7.133 1.00 11.14 37 TYR L N 1
ATOM 2572 C CA . TYR C 3 37 ? 12.130 15.804 8.038 1.00 12.64 37 TYR L CA 1
ATOM 2573 C C . TYR C 3 37 ? 11.298 15.534 9.281 1.00 11.47 37 TYR L C 1
ATOM 2574 O O . TYR C 3 37 ? 10.240 14.897 9.206 1.00 13.16 37 TYR L O 1
ATOM 2583 N N . GLN C 3 38 ? 11.786 16.007 10.425 1.00 10.00 38 GLN L N 1
ATOM 2584 C CA . GLN C 3 38 ? 11.024 16.023 11.669 1.00 10.61 38 GLN L CA 1
ATOM 2585 C C . GLN C 3 38 ? 10.519 17.435 11.945 1.00 9.40 38 GLN L C 1
ATOM 2586 O O . GLN C 3 38 ? 11.229 18.409 11.689 1.00 12.47 38 GLN L O 1
ATOM 2592 N N . GLN C 3 39 ? 9.290 17.554 12.456 1.00 11.28 39 GLN L N 1
ATOM 2593 C CA . GLN C 3 39 ? 8.769 18.849 12.889 1.00 13.36 39 GLN L CA 1
ATOM 2594 C C . GLN C 3 39 ? 8.086 18.718 14.242 1.00 14.59 39 GLN L C 1
ATOM 2595 O O . GLN C 3 39 ? 7.039 18.064 14.355 1.00 12.82 39 GLN L O 1
ATOM 2601 N N . LYS C 3 40 ? 8.669 19.366 15.266 1.00 17.66 40 LYS L N 1
ATOM 2602 C CA . LYS C 3 40 ? 8.058 19.463 16.583 1.00 21.39 40 LYS L CA 1
ATOM 2603 C C . LYS C 3 40 ? 7.146 20.683 16.650 1.00 21.66 40 LYS L C 1
ATOM 2604 O O . LYS C 3 40 ? 7.360 21.671 15.930 1.00 22.65 40 LYS L O 1
ATOM 2610 N N . PRO C 3 41 ? 6.095 20.651 17.469 1.00 27.40 41 PRO L N 1
ATOM 2611 C CA . PRO C 3 41 ? 5.120 21.752 17.449 1.00 26.95 41 PRO L CA 1
ATOM 2612 C C . PRO C 3 41 ? 5.768 23.110 17.693 1.00 27.18 41 PRO L C 1
ATOM 2613 O O . PRO C 3 41 ? 6.618 23.268 18.568 1.00 28.43 41 PRO L O 1
ATOM 2617 N N . GLY C 3 42 ? 5.384 24.087 16.873 1.00 27.23 42 GLY L N 1
ATOM 2618 C CA . GLY C 3 42 ? 5.899 25.438 16.999 1.00 26.65 42 GLY L CA 1
ATOM 2619 C C . GLY C 3 42 ? 7.338 25.621 16.576 1.00 26.78 42 GLY L C 1
ATOM 2620 O O . GLY C 3 42 ? 7.935 26.661 16.867 1.00 30.44 42 GLY L O 1
ATOM 2621 N N . GLN C 3 43 ? 7.912 24.646 15.882 1.00 23.15 43 GLN L N 1
ATOM 2622 C CA . GLN C 3 43 ? 9.323 24.630 15.541 1.00 22.00 43 GLN L CA 1
ATOM 2623 C C . GLN C 3 43 ? 9.443 24.346 14.048 1.00 22.27 43 GLN L C 1
ATOM 2624 O O . GLN C 3 43 ? 8.534 23.764 13.453 1.00 18.80 43 GLN L O 1
ATOM 2630 N N . ALA C 3 44 ? 10.539 24.804 13.429 1.00 17.57 44 ALA L N 1
ATOM 2631 C CA . ALA C 3 44 ? 10.719 24.575 12.003 1.00 18.20 44 ALA L CA 1
ATOM 2632 C C . ALA C 3 44 ? 11.079 23.117 11.731 1.00 13.80 44 ALA L C 1
ATOM 2633 O O . ALA C 3 44 ? 11.559 22.414 12.624 1.00 15.56 44 ALA L O 1
ATOM 2635 N N . PRO C 3 45 ? 10.867 22.639 10.497 1.00 15.10 45 PRO L N 1
ATOM 2636 C CA . PRO C 3 45 ? 11.340 21.301 10.135 1.00 12.85 45 PRO L CA 1
ATOM 2637 C C . PRO C 3 45 ? 12.855 21.174 10.262 1.00 16.04 45 PRO L C 1
ATOM 2638 O O . PRO C 3 45 ? 13.608 22.154 10.195 1.00 14.62 45 PRO L O 1
ATOM 2642 N N . ARG C 3 46 ? 13.291 19.928 10.452 1.00 12.25 46 ARG L N 1
ATOM 2643 C CA . ARG C 3 46 ? 14.688 19.578 10.662 1.00 13.87 46 ARG L CA 1
ATOM 2644 C C . ARG C 3 46 ? 15.006 18.350 9.823 1.00 12.29 46 ARG L C 1
ATOM 2645 O O . ARG C 3 46 ? 14.325 17.325 9.949 1.00 13.19 46 ARG L O 1
ATOM 2653 N N . LEU C 3 47 ? 16.040 18.439 8.988 1.00 11.71 47 LEU L N 1
ATOM 2654 C CA . LEU C 3 47 ? 16.430 17.317 8.144 1.00 10.86 47 LEU L CA 1
ATOM 2655 C C . LEU C 3 47 ? 16.982 16.170 8.983 1.00 12.25 47 LEU L C 1
ATOM 2656 O O . LEU C 3 47 ? 17.891 16.371 9.801 1.00 14.12 47 LEU L O 1
ATOM 2661 N N . LEU C 3 48 ? 16.448 14.967 8.761 1.00 10.47 48 LEU L N 1
ATOM 2662 C CA . LEU C 3 48 ? 16.899 13.739 9.406 1.00 12.90 48 LEU L CA 1
ATOM 2663 C C . LEU C 3 48 ? 17.731 12.858 8.491 1.00 11.82 48 LEU L C 1
ATOM 2664 O O . LEU C 3 48 ? 18.837 12.441 8.852 1.00 15.13 48 LEU L O 1
ATOM 2669 N N . ILE C 3 49 ? 17.193 12.532 7.322 1.00 10.72 49 ILE L N 1
ATOM 2670 C CA . ILE C 3 49 ? 17.758 11.535 6.427 1.00 11.93 49 ILE L CA 1
ATOM 2671 C C . ILE C 3 49 ? 17.708 12.117 5.023 1.00 12.62 49 ILE L C 1
ATOM 2672 O O . ILE C 3 49 ? 16.741 12.793 4.664 1.00 13.39 49 ILE L O 1
ATOM 2677 N N . TYR C 3 50 ? 18.734 11.856 4.221 1.00 13.17 50 TYR L N 1
ATOM 2678 C CA . TYR C 3 50 ? 18.668 12.171 2.800 1.00 13.10 50 TYR L CA 1
ATOM 2679 C C . TYR C 3 50 ? 19.240 11.000 2.013 1.00 14.37 50 TYR L C 1
ATOM 2680 O O . TYR C 3 50 ? 19.855 10.082 2.570 1.00 15.73 50 TYR L O 1
ATOM 2689 N N . GLY C 3 51 ? 19.032 11.028 0.699 1.00 14.01 51 GLY L N 1
ATOM 2690 C CA . GLY C 3 51 ? 19.493 9.929 -0.128 1.00 14.40 51 GLY L CA 1
ATOM 2691 C C . GLY C 3 51 ? 18.925 8.601 0.307 1.00 16.66 51 GLY L C 1
ATOM 2692 O O . GLY C 3 51 ? 19.613 7.588 0.214 1.00 19.41 51 GLY L O 1
ATOM 2693 N N . ALA C 3 52 ? 17.687 8.598 0.812 1.00 15.89 52 ALA L N 1
ATOM 2694 C CA . ALA C 3 52 ? 16.984 7.445 1.380 1.00 16.77 52 ALA L CA 1
ATOM 2695 C C . ALA C 3 52 ? 17.565 6.930 2.699 1.00 17.13 52 ALA L C 1
ATOM 2696 O O . ALA C 3 52 ? 16.797 6.564 3.590 1.00 18.18 52 ALA L O 1
ATOM 2698 N N . PHE C 3 53 ? 18.894 6.870 2.862 1.00 17.44 53 PHE L N 1
ATOM 2699 C CA . PHE C 3 53 ? 19.458 6.204 4.039 1.00 18.47 53 PHE L CA 1
ATOM 2700 C C . PHE C 3 53 ? 20.560 6.963 4.771 1.00 18.51 53 PHE L C 1
ATOM 2701 O O . PHE C 3 53 ? 21.049 6.468 5.795 1.00 18.20 53 PHE L O 1
ATOM 2709 N N . SER C 3 54 ? 20.974 8.128 4.291 1.00 15.64 54 SER L N 1
ATOM 2710 C CA . SER C 3 54 ? 22.104 8.834 4.870 1.00 15.11 54 SER L CA 1
ATOM 2711 C C . SER C 3 54 ? 21.628 9.773 5.969 1.00 16.15 54 SER L C 1
ATOM 2712 O O . SER C 3 54 ? 20.665 10.519 5.777 1.00 16.09 54 SER L O 1
ATOM 2715 N N . ARG C 3 55 ? 22.302 9.727 7.120 1.00 15.75 55 ARG L N 1
ATOM 2716 C CA . ARG C 3 55 ? 21.939 10.569 8.260 1.00 15.21 55 ARG L CA 1
ATOM 2717 C C . ARG C 3 55 ? 22.504 11.975 8.097 1.00 17.54 55 ARG L C 1
ATOM 2718 O O . ARG C 3 55 ? 23.693 12.144 7.805 1.00 19.19 55 ARG L O 1
ATOM 2726 N N . ALA C 3 56 ? 21.662 12.975 8.331 1.00 15.99 56 ALA L N 1
ATOM 2727 C CA . ALA C 3 56 ? 22.095 14.364 8.352 1.00 17.19 56 ALA L CA 1
ATOM 2728 C C . ALA C 3 56 ? 23.011 14.623 9.550 1.00 18.89 56 ALA L C 1
ATOM 2729 O O . ALA C 3 56 ? 23.099 13.827 10.485 1.00 17.10 56 ALA L O 1
ATOM 2731 N N . THR C 3 57 ? 23.688 15.772 9.520 1.00 23.22 57 THR L N 1
ATOM 2732 C CA . THR C 3 57 ? 24.667 16.089 10.555 1.00 22.24 57 THR L CA 1
ATOM 2733 C C . THR C 3 57 ? 23.999 16.168 11.921 1.00 19.62 57 THR L C 1
ATOM 2734 O O . THR C 3 57 ? 22.913 16.736 12.072 1.00 22.87 57 THR L O 1
ATOM 2738 N N . GLY C 3 58 ? 24.640 15.555 12.915 1.00 23.73 58 GLY L N 1
ATOM 2739 C CA . GLY C 3 58 ? 24.146 15.592 14.279 1.00 23.26 58 GLY L CA 1
ATOM 2740 C C . GLY C 3 58 ? 22.934 14.732 14.565 1.00 25.36 58 GLY L C 1
ATOM 2741 O O . GLY C 3 58 ? 22.444 14.750 15.703 1.00 25.49 58 GLY L O 1
ATOM 2742 N N . ILE C 3 59 ? 22.435 13.982 13.591 1.00 19.31 59 ILE L N 1
ATOM 2743 C CA . ILE C 3 59 ? 21.222 13.182 13.802 1.00 22.02 59 ILE L CA 1
ATOM 2744 C C . ILE C 3 59 ? 21.599 11.887 14.509 1.00 20.96 59 ILE L C 1
ATOM 2745 O O . ILE C 3 59 ? 22.545 11.203 14.075 1.00 21.13 59 ILE L O 1
ATOM 2750 N N . PRO C 3 60 ? 20.889 11.512 15.574 1.00 19.93 60 PRO L N 1
ATOM 2751 C CA . PRO C 3 60 ? 21.241 10.302 16.330 1.00 21.58 60 PRO L CA 1
ATOM 2752 C C . PRO C 3 60 ? 21.051 9.009 15.545 1.00 23.62 60 PRO L C 1
ATOM 2753 O O . PRO C 3 60 ? 20.251 8.912 14.606 1.00 19.54 60 PRO L O 1
ATOM 2757 N N . ASP C 3 61 ? 21.777 7.985 16.023 1.00 23.17 61 ASP L N 1
ATOM 2758 C CA . ASP C 3 61 ? 21.834 6.662 15.401 1.00 26.25 61 ASP L CA 1
ATOM 2759 C C . ASP C 3 61 ? 20.470 5.995 15.296 1.00 20.88 61 ASP L C 1
ATOM 2760 O O . ASP C 3 61 ? 20.268 5.139 14.425 1.00 19.83 61 ASP L O 1
ATOM 2765 N N . ARG C 3 62 ? 19.539 6.334 16.186 1.00 18.11 62 ARG L N 1
ATOM 2766 C CA . ARG C 3 62 ? 18.280 5.604 16.215 1.00 19.71 62 ARG L CA 1
ATOM 2767 C C . ARG C 3 62 ? 17.416 5.888 14.996 1.00 18.72 62 ARG L C 1
ATOM 2768 O O . ARG C 3 62 ? 16.482 5.124 14.729 1.00 17.11 62 ARG L O 1
ATOM 2776 N N . PHE C 3 63 ? 17.709 6.955 14.246 1.00 16.46 63 PHE L N 1
ATOM 2777 C CA . PHE C 3 63 ? 17.001 7.257 13.004 1.00 15.84 63 PHE L CA 1
ATOM 2778 C C . PHE C 3 63 ? 17.717 6.570 11.845 1.00 17.29 63 PHE L C 1
ATOM 2779 O O . PHE C 3 63 ? 18.918 6.770 11.649 1.00 18.26 63 PHE L O 1
ATOM 2787 N N . SER C 3 64 ? 16.990 5.775 11.070 1.00 17.05 64 SER L N 1
ATOM 2788 C CA . SER C 3 64 ? 17.556 5.222 9.848 1.00 16.27 64 SER L CA 1
ATOM 2789 C C . SER C 3 64 ? 16.493 5.220 8.760 1.00 18.21 64 SER L C 1
ATOM 2790 O O . SER C 3 64 ? 15.294 5.204 9.037 1.00 18.76 64 SER L O 1
ATOM 2793 N N . GLY C 3 65 ? 16.952 5.263 7.510 1.00 17.33 65 GLY L N 1
ATOM 2794 C CA . GLY C 3 65 ? 16.061 5.215 6.374 1.00 15.31 65 GLY L CA 1
ATOM 2795 C C . GLY C 3 65 ? 16.467 4.091 5.443 1.00 17.26 65 GLY L C 1
ATOM 2796 O O . GLY C 3 65 ? 17.624 3.668 5.411 1.00 18.95 65 GLY L O 1
ATOM 2797 N N . SER C 3 66 ? 15.490 3.604 4.683 1.00 20.10 66 SER L N 1
ATOM 2798 C CA . SER C 3 66 ? 15.747 2.551 3.710 1.00 18.61 66 SER L CA 1
ATOM 2799 C C . SER C 3 66 ? 14.790 2.716 2.541 1.00 17.69 66 SER L C 1
ATOM 2800 O O . SER C 3 66 ? 13.887 3.561 2.557 1.00 15.88 66 SER L O 1
ATOM 2803 N N . GLY C 3 67 ? 14.999 1.904 1.517 1.00 18.69 67 GLY L N 1
ATOM 2804 C CA . GLY C 3 67 ? 14.106 1.857 0.381 1.00 16.02 67 GLY L CA 1
ATOM 2805 C C . GLY C 3 67 ? 14.789 2.258 -0.909 1.00 17.26 67 GLY L C 1
ATOM 2806 O O . GLY C 3 67 ? 15.956 2.647 -0.938 1.00 19.48 67 GLY L O 1
ATOM 2807 N N . SER C 3 68 ? 14.023 2.151 -1.993 1.00 15.29 68 SER L N 1
ATOM 2808 C CA . SER C 3 68 ? 14.505 2.445 -3.337 1.00 18.87 68 SER L CA 1
ATOM 2809 C C . SER C 3 68 ? 13.293 2.472 -4.253 1.00 17.00 68 SER L C 1
ATOM 2810 O O . SER C 3 68 ? 12.203 2.041 -3.876 1.00 20.48 68 SER L O 1
ATOM 2813 N N . GLY C 3 69 ? 13.495 2.961 -5.469 1.00 19.79 69 GLY L N 1
ATOM 2814 C CA . GLY C 3 69 ? 12.403 3.038 -6.420 1.00 18.64 69 GLY L CA 1
ATOM 2815 C C . GLY C 3 69 ? 11.311 4.004 -6.011 1.00 19.96 69 GLY L C 1
ATOM 2816 O O . GLY C 3 69 ? 11.488 5.225 -6.089 1.00 18.70 69 GLY L O 1
ATOM 2817 N N . THR C 3 70 ? 10.167 3.467 -5.577 1.00 20.88 70 THR L N 1
ATOM 2818 C CA . THR C 3 70 ? 9.035 4.277 -5.140 1.00 21.78 70 THR L CA 1
ATOM 2819 C C . THR C 3 70 ? 8.699 4.089 -3.668 1.00 21.06 70 THR L C 1
ATOM 2820 O O . THR C 3 70 ? 7.760 4.722 -3.179 1.00 22.05 70 THR L O 1
ATOM 2824 N N . ASP C 3 71 ? 9.447 3.267 -2.950 1.00 20.26 71 ASP L N 1
ATOM 2825 C CA . ASP C 3 71 ? 9.038 2.721 -1.661 1.00 20.87 71 ASP L CA 1
ATOM 2826 C C . ASP C 3 71 ? 10.110 3.016 -0.623 1.00 20.38 71 ASP L C 1
ATOM 2827 O O . ASP C 3 71 ? 11.193 2.426 -0.666 1.00 20.60 71 ASP L O 1
ATOM 2832 N N . PHE C 3 72 ? 9.811 3.900 0.328 1.00 16.77 72 PHE L N 1
ATOM 2833 C CA . PHE C 3 72 ? 10.811 4.335 1.289 1.00 16.15 72 PHE L CA 1
ATOM 2834 C C . PHE C 3 72 ? 10.255 4.251 2.698 1.00 15.43 72 PHE L C 1
ATOM 2835 O O . PHE C 3 72 ? 9.041 4.292 2.907 1.00 15.84 72 PHE L O 1
ATOM 2843 N N . THR C 3 73 ? 11.157 4.085 3.660 1.00 13.76 73 THR L N 1
ATOM 2844 C CA . THR C 3 73 ? 10.780 3.847 5.045 1.00 16.46 73 THR L CA 1
ATOM 2845 C C . THR C 3 73 ? 11.734 4.597 5.961 1.00 15.57 73 THR L C 1
ATOM 2846 O O . THR C 3 73 ? 12.949 4.599 5.743 1.00 15.99 73 THR L O 1
ATOM 2850 N N . LEU C 3 74 ? 11.175 5.247 6.971 1.00 13.52 74 LEU L N 1
ATOM 2851 C CA . LEU C 3 74 ? 11.927 5.840 8.066 1.00 11.25 74 LEU L CA 1
ATOM 2852 C C . LEU C 3 74 ? 11.677 4.982 9.294 1.00 15.73 74 LEU L C 1
ATOM 2853 O O . LEU C 3 74 ? 10.522 4.666 9.609 1.00 13.32 74 LEU L O 1
ATOM 2858 N N . THR C 3 75 ? 12.756 4.595 9.969 1.00 14.83 75 THR L N 1
ATOM 2859 C CA . THR C 3 75 ? 12.681 3.776 11.169 1.00 16.86 75 THR L CA 1
ATOM 2860 C C . THR C 3 75 ? 13.323 4.534 12.320 1.00 16.09 75 THR L C 1
ATOM 2861 O O . THR C 3 75 ? 14.430 5.060 12.179 1.00 16.08 75 THR L O 1
ATOM 2865 N N . ILE C 3 76 ? 12.614 4.627 13.440 1.00 16.48 76 ILE L N 1
ATOM 2866 C CA . ILE C 3 76 ? 13.185 5.071 14.706 1.00 12.91 76 ILE L CA 1
ATOM 2867 C C . ILE C 3 76 ? 13.254 3.824 15.575 1.00 17.75 76 ILE L C 1
ATOM 2868 O O . ILE C 3 76 ? 12.213 3.266 15.949 1.00 16.96 76 ILE L O 1
ATOM 2873 N N . SER C 3 77 ? 14.477 3.363 15.869 1.00 18.93 77 SER L N 1
ATOM 2874 C CA . SER C 3 77 ? 14.652 2.017 16.419 1.00 19.33 77 SER L CA 1
ATOM 2875 C C . SER C 3 77 ? 14.011 1.892 17.793 1.00 19.29 77 SER L C 1
ATOM 2876 O O . SER C 3 77 ? 13.285 0.924 18.065 1.00 22.24 77 SER L O 1
ATOM 2879 N N . ARG C 3 78 ? 14.253 2.879 18.661 1.00 18.26 78 ARG L N 1
ATOM 2880 C CA . ARG C 3 78 ? 13.737 2.932 20.029 1.00 18.67 78 ARG L CA 1
ATOM 2881 C C . ARG C 3 78 ? 13.368 4.379 20.312 1.00 17.48 78 ARG L C 1
ATOM 2882 O O . ARG C 3 78 ? 14.261 5.207 20.530 1.00 19.92 78 ARG L O 1
ATOM 2890 N N . LEU C 3 79 ? 12.069 4.675 20.333 1.00 17.08 79 LEU L N 1
ATOM 2891 C CA . LEU C 3 79 ? 11.599 6.049 20.456 1.00 14.68 79 LEU L CA 1
ATOM 2892 C C . LEU C 3 79 ? 12.014 6.674 21.780 1.00 21.27 79 LEU L C 1
ATOM 2893 O O . LEU C 3 79 ? 11.874 6.063 22.844 1.00 20.17 79 LEU L O 1
ATOM 2898 N N . GLU C 3 80 ? 12.497 7.923 21.711 1.00 17.71 80 GLU L N 1
ATOM 2899 C CA . GLU C 3 80 ? 12.674 8.779 22.873 1.00 21.59 80 GLU L CA 1
ATOM 2900 C C . GLU C 3 80 ? 11.533 9.787 22.962 1.00 19.41 80 GLU L C 1
ATOM 2901 O O . GLU C 3 80 ? 10.834 10.046 21.973 1.00 16.61 80 GLU L O 1
ATOM 2907 N N . PRO C 3 81 ? 11.296 10.371 24.142 1.00 20.77 81 PRO L N 1
ATOM 2908 C CA . PRO C 3 81 ? 10.132 11.266 24.280 1.00 20.46 81 PRO L CA 1
ATOM 2909 C C . PRO C 3 81 ? 10.153 12.442 23.319 1.00 19.05 81 PRO L C 1
ATOM 2910 O O . PRO C 3 81 ? 9.085 12.908 22.899 1.00 18.46 81 PRO L O 1
ATOM 2914 N N . GLU C 3 82 ? 11.343 12.934 22.955 1.00 21.08 82 GLU L N 1
ATOM 2915 C CA . GLU C 3 82 ? 11.449 14.066 22.042 1.00 21.96 82 GLU L CA 1
ATOM 2916 C C . GLU C 3 82 ? 11.124 13.694 20.600 1.00 21.25 82 GLU L C 1
ATOM 2917 O O . GLU C 3 82 ? 11.005 14.593 19.758 1.00 20.82 82 GLU L O 1
ATOM 2923 N N . ASP C 3 83 ? 10.963 12.401 20.298 1.00 17.08 83 ASP L N 1
ATOM 2924 C CA . ASP C 3 83 ? 10.665 11.944 18.947 1.00 15.77 83 ASP L CA 1
ATOM 2925 C C . ASP C 3 83 ? 9.185 12.009 18.596 1.00 16.01 83 ASP L C 1
ATOM 2926 O O . ASP C 3 83 ? 8.828 11.754 17.439 1.00 15.57 83 ASP L O 1
ATOM 2931 N N . PHE C 3 84 ? 8.311 12.302 19.550 1.00 15.03 84 PHE L N 1
ATOM 2932 C CA . PHE C 3 84 ? 6.894 12.437 19.245 1.00 15.35 84 PHE L CA 1
ATOM 2933 C C . PHE C 3 84 ? 6.696 13.798 18.589 1.00 17.17 84 PHE L C 1
ATOM 2934 O O . PHE C 3 84 ? 6.850 14.846 19.231 1.00 16.56 84 PHE L O 1
ATOM 2942 N N . ALA C 3 85 ? 6.439 13.766 17.284 1.00 13.97 85 ALA L N 1
ATOM 2943 C CA . ALA C 3 85 ? 6.438 14.924 16.395 1.00 12.12 85 ALA L CA 1
ATOM 2944 C C . ALA C 3 85 ? 5.824 14.464 15.077 1.00 15.50 85 ALA L C 1
ATOM 2945 O O . ALA C 3 85 ? 5.370 13.322 14.947 1.00 13.82 85 ALA L O 1
ATOM 2947 N N . VAL C 3 86 ? 5.830 15.350 14.091 1.00 14.07 86 VAL L N 1
ATOM 2948 C CA . VAL C 3 86 ? 5.327 15.026 12.761 1.00 13.15 86 VAL L CA 1
ATOM 2949 C C . VAL C 3 86 ? 6.524 14.816 11.854 1.00 12.34 86 VAL L C 1
ATOM 2950 O O . VAL C 3 86 ? 7.529 15.519 11.975 1.00 11.14 86 VAL L O 1
ATOM 2954 N N . TYR C 3 87 ? 6.432 13.836 10.954 1.00 11.11 87 TYR L N 1
ATOM 2955 C CA . TYR C 3 87 ? 7.518 13.481 10.059 1.00 10.28 87 TYR L CA 1
ATOM 2956 C C . TYR C 3 87 ? 7.040 13.569 8.614 1.00 10.79 87 TYR L C 1
ATOM 2957 O O . TYR C 3 87 ? 5.982 13.027 8.274 1.00 11.25 87 TYR L O 1
ATOM 2966 N N . TYR C 3 88 ? 7.830 14.242 7.769 1.00 10.98 88 TYR L N 1
ATOM 2967 C CA . TYR C 3 88 ? 7.520 14.455 6.358 1.00 11.54 88 TYR L CA 1
ATOM 2968 C C . TYR C 3 88 ? 8.594 13.821 5.492 1.00 11.80 88 TYR L C 1
ATOM 2969 O O . TYR C 3 88 ? 9.783 13.916 5.801 1.00 11.63 88 TYR L O 1
ATOM 2978 N N . CYS C 3 89 ? 8.188 13.189 4.400 1.00 10.03 89 CYS L N 1
ATOM 2979 C CA . CYS C 3 89 ? 9.155 12.833 3.374 1.00 10.44 89 CYS L CA 1
ATOM 2980 C C . CYS C 3 89 ? 9.092 13.866 2.258 1.00 11.37 89 CYS L C 1
ATOM 2981 O O . CYS C 3 89 ? 8.164 14.664 2.179 1.00 10.73 89 CYS L O 1
ATOM 2984 N N . GLN C 3 90 ? 10.109 13.856 1.410 1.00 9.90 90 GLN L N 1
ATOM 2985 C CA . GLN C 3 90 ? 10.248 14.852 0.360 1.00 10.29 90 GLN L CA 1
ATOM 2986 C C . GLN C 3 90 ? 11.106 14.262 -0.738 1.00 9.51 90 GLN L C 1
ATOM 2987 O O . GLN C 3 90 ? 12.061 13.548 -0.446 1.00 11.86 90 GLN L O 1
ATOM 2993 N N . GLN C 3 91 ? 10.771 14.550 -1.993 1.00 10.31 91 GLN L N 1
ATOM 2994 C CA . GLN C 3 91 ? 11.693 14.297 -3.091 1.00 11.33 91 GLN L CA 1
ATOM 2995 C C . GLN C 3 91 ? 12.334 15.616 -3.500 1.00 8.99 91 GLN L C 1
ATOM 2996 O O . GLN C 3 91 ? 11.678 16.664 -3.544 1.00 11.75 91 GLN L O 1
ATOM 3002 N N . TYR C 3 92 ? 13.631 15.568 -3.767 1.00 10.71 92 TYR L N 1
ATOM 3003 C CA . TYR C 3 92 ? 14.366 16.774 -4.118 1.00 9.61 92 TYR L CA 1
ATOM 3004 C C . TYR C 3 92 ? 15.149 16.579 -5.412 1.00 10.91 92 TYR L C 1
ATOM 3005 O O . TYR C 3 92 ? 16.106 17.314 -5.669 1.00 13.16 92 TYR L O 1
ATOM 3014 N N . GLY C 3 93 ? 14.736 15.610 -6.241 1.00 11.41 93 GLY L N 1
ATOM 3015 C CA . GLY C 3 93 ? 15.423 15.347 -7.488 1.00 14.61 93 GLY L CA 1
ATOM 3016 C C . GLY C 3 93 ? 15.014 16.254 -8.625 1.00 14.69 93 GLY L C 1
ATOM 3017 O O . GLY C 3 93 ? 15.759 16.348 -9.605 1.00 17.43 93 GLY L O 1
ATOM 3018 N N . GLN C 3 94 ? 13.859 16.918 -8.525 1.00 14.23 94 GLN L N 1
ATOM 3019 C CA . GLN C 3 94 ? 13.367 17.753 -9.618 1.00 15.20 94 GLN L CA 1
ATOM 3020 C C . GLN C 3 94 ? 12.328 18.740 -9.101 1.00 15.20 94 GLN L C 1
ATOM 3021 O O . GLN C 3 94 ? 11.650 18.484 -8.097 1.00 14.52 94 GLN L O 1
ATOM 3027 N N . SER C 3 95 ? 12.218 19.894 -9.793 1.00 14.16 95 SER L N 1
ATOM 3028 C CA . SER C 3 95 ? 11.157 20.831 -9.458 1.00 15.92 95 SER L CA 1
ATOM 3029 C C . SER C 3 95 ? 9.849 20.398 -10.116 1.00 18.88 95 SER L C 1
ATOM 3030 O O . SER C 3 95 ? 9.857 19.767 -11.184 1.00 15.89 95 SER L O 1
ATOM 3033 N N . PRO C 3 96 ? 8.709 20.675 -9.468 1.00 15.89 96 PRO L N 1
ATOM 3034 C CA . PRO C 3 96 ? 8.571 21.274 -8.131 1.00 13.36 96 PRO L CA 1
ATOM 3035 C C . PRO C 3 96 ? 9.033 20.302 -7.028 1.00 13.65 96 PRO L C 1
ATOM 3036 O O . PRO C 3 96 ? 8.757 19.096 -7.085 1.00 13.90 96 PRO L O 1
ATOM 3040 N N . TRP C 3 97 ? 9.790 20.806 -6.055 1.00 13.82 97 TRP L N 1
ATOM 3041 C CA . TRP C 3 97 ? 10.100 20.039 -4.855 1.00 11.83 97 TRP L CA 1
ATOM 3042 C C . TRP C 3 97 ? 8.810 19.727 -4.110 1.00 13.65 97 TRP L C 1
ATOM 3043 O O . TRP C 3 97 ? 7.984 20.620 -3.897 1.00 11.90 97 TRP L O 1
ATOM 3054 N N . THR C 3 98 ? 8.613 18.456 -3.741 1.00 12.11 98 THR L N 1
ATOM 3055 C CA . THR C 3 98 ? 7.332 18.027 -3.193 1.00 11.25 98 THR L CA 1
ATOM 3056 C C . THR C 3 98 ? 7.513 17.209 -1.924 1.00 10.91 98 THR L C 1
ATOM 3057 O O . THR C 3 98 ? 8.518 16.509 -1.740 1.00 10.38 98 THR L O 1
ATOM 3061 N N . PHE C 3 99 ? 6.510 17.323 -1.048 1.00 10.25 99 PHE L N 1
ATOM 3062 C CA . PHE C 3 99 ? 6.479 16.681 0.259 1.00 11.46 99 PHE L CA 1
ATOM 3063 C C . PHE C 3 99 ? 5.306 15.716 0.354 1.00 11.91 99 PHE L C 1
ATOM 3064 O O . PHE C 3 99 ? 4.250 15.923 -0.267 1.00 11.37 99 PHE L O 1
ATOM 3072 N N . GLY C 3 100 ? 5.483 14.682 1.182 1.00 13.02 100 GLY L N 1
ATOM 3073 C CA . GLY C 3 100 ? 4.353 13.907 1.648 1.00 13.19 100 GLY L CA 1
ATOM 3074 C C . GLY C 3 100 ? 3.506 14.733 2.599 1.00 11.45 100 GLY L C 1
ATOM 3075 O O . GLY C 3 100 ? 3.896 15.810 3.044 1.00 14.73 100 GLY L O 1
ATOM 3076 N N . GLN C 3 101 ? 2.327 14.210 2.934 1.00 13.71 101 GLN L N 1
ATOM 3077 C CA . GLN C 3 101 ? 1.382 14.956 3.759 1.00 13.84 101 GLN L CA 1
ATOM 3078 C C . GLN C 3 101 ? 1.658 14.829 5.255 1.00 14.16 101 GLN L C 1
ATOM 3079 O O . GLN C 3 101 ? 0.973 15.484 6.048 1.00 12.41 101 GLN L O 1
ATOM 3085 N N . GLY C 3 102 ? 2.632 14.027 5.653 1.00 13.40 102 GLY L N 1
ATOM 3086 C CA . GLY C 3 102 ? 3.093 13.963 7.027 1.00 13.52 102 GLY L CA 1
ATOM 3087 C C . GLY C 3 102 ? 2.500 12.799 7.794 1.00 12.45 102 GLY L C 1
ATOM 3088 O O . GLY C 3 102 ? 1.376 12.345 7.533 1.00 14.10 102 GLY L O 1
ATOM 3089 N N . THR C 3 103 ? 3.271 12.305 8.763 1.00 13.64 103 THR L N 1
ATOM 3090 C CA . THR C 3 103 ? 2.835 11.261 9.681 1.00 11.63 103 THR L CA 1
ATOM 3091 C C . THR C 3 103 ? 3.046 11.750 11.103 1.00 11.70 103 THR L C 1
ATOM 3092 O O . THR C 3 103 ? 4.154 12.172 11.453 1.00 13.13 103 THR L O 1
ATOM 3096 N N . LYS C 3 104 ? 1.988 11.708 11.914 1.00 12.67 104 LYS L N 1
ATOM 3097 C CA . LYS C 3 104 ? 2.107 12.087 13.313 1.00 14.69 104 LYS L CA 1
ATOM 3098 C C . LYS C 3 104 ? 2.497 10.864 14.133 1.00 12.70 104 LYS L C 1
ATOM 3099 O O . LYS C 3 104 ? 1.852 9.815 14.041 1.00 13.52 104 LYS L O 1
ATOM 3105 N N . VAL C 3 105 ? 3.557 10.995 14.918 1.00 13.06 105 VAL L N 1
ATOM 3106 C CA . VAL C 3 105 ? 3.941 9.977 15.889 1.00 13.47 105 VAL L CA 1
ATOM 3107 C C . VAL C 3 105 ? 3.532 10.521 17.251 1.00 14.54 105 VAL L C 1
ATOM 3108 O O . VAL C 3 105 ? 4.119 11.495 17.735 1.00 16.00 105 VAL L O 1
ATOM 3112 N N . GLU C 3 106 ? 2.506 9.914 17.853 1.00 15.31 106 GLU L N 1
ATOM 3113 C CA . GLU C 3 106 ? 1.886 10.376 19.090 1.00 15.16 106 GLU L CA 1
ATOM 3114 C C . GLU C 3 106 ? 2.112 9.358 20.200 1.00 15.33 106 GLU L C 1
ATOM 3115 O O . GLU C 3 106 ? 2.419 8.195 19.949 1.00 16.18 106 GLU L O 1
ATOM 3121 N N . ILE C 3 107 ? 1.934 9.804 21.439 1.00 16.98 107 ILE L N 1
ATOM 3122 C CA . ILE C 3 107 ? 2.048 8.908 22.588 1.00 18.76 107 ILE L CA 1
ATOM 3123 C C . ILE C 3 107 ? 0.807 8.027 22.678 1.00 18.09 107 ILE L C 1
ATOM 3124 O O . ILE C 3 107 ? -0.326 8.526 22.734 1.00 17.12 107 ILE L O 1
ATOM 3129 N N . LYS C 3 108 ? 1.008 6.710 22.720 1.00 17.33 108 LYS L N 1
ATOM 3130 C CA . LYS C 3 108 ? -0.120 5.822 22.976 1.00 17.99 108 LYS L CA 1
ATOM 3131 C C . LYS C 3 108 ? -0.408 5.735 24.471 1.00 16.33 108 LYS L C 1
ATOM 3132 O O . LYS C 3 108 ? 0.500 5.770 25.304 1.00 19.33 108 LYS L O 1
ATOM 3138 N N . ARG C 3 109 ? -1.693 5.655 24.800 1.00 14.26 109 ARG L N 1
ATOM 3139 C CA . ARG C 3 109 ? -2.150 5.392 26.155 1.00 14.55 109 ARG L CA 1
ATOM 3140 C C . ARG C 3 109 ? -3.401 4.535 26.057 1.00 14.43 109 ARG L C 1
ATOM 3141 O O . ARG C 3 109 ? -3.889 4.242 24.964 1.00 13.56 109 ARG L O 1
ATOM 3149 N N . THR C 3 110 ? -3.935 4.138 27.207 1.00 15.77 110 THR L N 1
ATOM 3150 C CA . THR C 3 110 ? -5.147 3.330 27.168 1.00 15.15 110 THR L CA 1
ATOM 3151 C C . THR C 3 110 ? -6.333 4.170 26.715 1.00 14.84 110 THR L C 1
ATOM 3152 O O . THR C 3 110 ? -6.343 5.405 26.835 1.00 15.10 110 THR L O 1
ATOM 3156 N N . VAL C 3 111 ? -7.326 3.483 26.144 1.00 15.09 111 VAL L N 1
ATOM 3157 C CA . VAL C 3 111 ? -8.549 4.149 25.707 1.00 15.90 111 VAL L CA 1
ATOM 3158 C C . VAL C 3 111 ? -9.199 4.853 26.896 1.00 17.59 111 VAL L C 1
ATOM 3159 O O . VAL C 3 111 ? -9.218 4.332 28.023 1.00 13.96 111 VAL L O 1
ATOM 3163 N N . ALA C 3 112 ? -9.701 6.064 26.659 1.00 14.66 112 ALA L N 1
ATOM 3164 C CA . ALA C 3 112 ? -10.404 6.830 27.685 1.00 14.82 112 ALA L CA 1
ATOM 3165 C C . ALA C 3 112 ? -11.580 7.525 27.028 1.00 15.12 112 ALA L C 1
ATOM 3166 O O . ALA C 3 112 ? -11.396 8.295 26.075 1.00 14.17 112 ALA L O 1
ATOM 3168 N N . ALA C 3 113 ? -12.784 7.234 27.506 1.00 14.77 113 ALA L N 1
ATOM 3169 C CA . ALA C 3 113 ? -13.954 7.891 26.960 1.00 16.74 113 ALA L CA 1
ATOM 3170 C C . ALA C 3 113 ? -13.945 9.364 27.362 1.00 12.93 113 ALA L C 1
ATOM 3171 O O . ALA C 3 113 ? -13.434 9.725 28.426 1.00 15.57 113 ALA L O 1
ATOM 3173 N N . PRO C 3 114 ? -14.471 10.236 26.518 1.00 15.70 114 PRO L N 1
ATOM 3174 C CA . PRO C 3 114 ? -14.593 11.642 26.916 1.00 15.80 114 PRO L CA 1
ATOM 3175 C C . PRO C 3 114 ? -15.680 11.826 27.965 1.00 18.43 114 PRO L C 1
ATOM 3176 O O . PRO C 3 114 ? -16.686 11.110 27.985 1.00 18.06 114 PRO L O 1
ATOM 3180 N N . SER C 3 115 ? -15.445 12.764 28.879 1.00 19.97 115 SER L N 1
ATOM 3181 C CA . SER C 3 115 ? -16.539 13.352 29.635 1.00 17.25 115 SER L CA 1
ATOM 3182 C C . SER C 3 115 ? -17.148 14.446 28.773 1.00 17.31 115 SER L C 1
ATOM 3183 O O . SER C 3 115 ? -16.427 15.305 28.256 1.00 19.64 115 SER L O 1
ATOM 3186 N N . VAL C 3 116 ? -18.463 14.418 28.601 1.00 17.41 116 VAL L N 1
ATOM 3187 C CA . VAL C 3 116 ? -19.140 15.338 27.694 1.00 18.30 116 VAL L CA 1
ATOM 3188 C C . VAL C 3 116 ? -19.983 16.319 28.494 1.00 18.89 116 VAL L C 1
ATOM 3189 O O . VAL C 3 116 ? -20.698 15.933 29.425 1.00 14.70 116 VAL L O 1
ATOM 3193 N N . PHE C 3 117 ? -19.899 17.593 28.124 1.00 16.68 117 PHE L N 1
ATOM 3194 C CA . PHE C 3 117 ? -20.676 18.649 28.753 1.00 17.31 117 PHE L CA 1
ATOM 3195 C C . PHE C 3 117 ? -21.259 19.508 27.640 1.00 17.72 117 PHE L C 1
ATOM 3196 O O . PHE C 3 117 ? -20.607 19.713 26.619 1.00 15.80 117 PHE L O 1
ATOM 3204 N N . ILE C 3 118 ? -22.493 19.976 27.813 1.00 18.42 118 ILE L N 1
ATOM 3205 C CA . ILE C 3 118 ? -23.113 20.897 26.869 1.00 16.90 118 ILE L CA 1
ATOM 3206 C C . ILE C 3 118 ? -23.410 22.209 27.585 1.00 19.97 118 ILE L C 1
ATOM 3207 O O . ILE C 3 118 ? -23.820 22.224 28.752 1.00 18.22 118 ILE L O 1
ATOM 3212 N N . PHE C 3 119 ? -23.182 23.315 26.885 1.00 17.15 119 PHE L N 1
ATOM 3213 C CA . PHE C 3 119 ? -23.305 24.648 27.460 1.00 17.14 119 PHE L CA 1
ATOM 3214 C C . PHE C 3 119 ? -24.319 25.449 26.662 1.00 17.88 119 PHE L C 1
ATOM 3215 O O . PHE C 3 119 ? -24.147 25.608 25.439 1.00 16.43 119 PHE L O 1
ATOM 3223 N N . PRO C 3 120 ? -25.364 25.986 27.282 1.00 19.81 120 PRO L N 1
ATOM 3224 C CA . PRO C 3 120 ? -26.297 26.822 26.544 1.00 18.83 120 PRO L CA 1
ATOM 3225 C C . PRO C 3 120 ? -25.697 28.192 26.296 1.00 16.49 120 PRO L C 1
ATOM 3226 O O . PRO C 3 120 ? -24.779 28.619 27.018 1.00 20.55 120 PRO L O 1
ATOM 3230 N N . PRO C 3 121 ? -26.185 28.920 25.297 1.00 16.34 121 PRO L N 1
ATOM 3231 C CA . PRO C 3 121 ? -25.739 30.309 25.127 1.00 20.10 121 PRO L CA 1
ATOM 3232 C C . PRO C 3 121 ? -26.081 31.131 26.362 1.00 20.87 121 PRO L C 1
ATOM 3233 O O . PRO C 3 121 ? -27.096 30.900 27.026 1.00 20.49 121 PRO L O 1
ATOM 3237 N N . SER C 3 122 ? -25.213 32.084 26.680 1.00 19.95 122 SER L N 1
ATOM 3238 C CA . SER C 3 122 ? -25.489 32.986 27.784 1.00 20.44 122 SER L CA 1
ATOM 3239 C C . SER C 3 122 ? -26.587 33.963 27.391 1.00 24.25 122 SER L C 1
ATOM 3240 O O . SER C 3 122 ? -26.787 34.262 26.213 1.00 21.98 122 SER L O 1
ATOM 3243 N N . ASP C 3 123 ? -27.313 34.459 28.397 1.00 26.99 123 ASP L N 1
ATOM 3244 C CA . ASP C 3 123 ? -28.299 35.500 28.125 1.00 27.74 123 ASP L CA 1
ATOM 3245 C C . ASP C 3 123 ? -27.624 36.757 27.604 1.00 25.99 123 ASP L C 1
ATOM 3246 O O . ASP C 3 123 ? -28.132 37.405 26.681 1.00 27.02 123 ASP L O 1
ATOM 3251 N N . GLU C 3 124 ? -26.469 37.103 28.176 1.00 25.14 124 GLU L N 1
ATOM 3252 C CA . GLU C 3 124 ? -25.674 38.221 27.682 1.00 24.61 124 GLU L CA 1
ATOM 3253 C C . GLU C 3 124 ? -25.467 38.124 26.174 1.00 26.62 124 GLU L C 1
ATOM 3254 O O . GLU C 3 124 ? -25.707 39.086 25.437 1.00 24.22 124 GLU L O 1
ATOM 3258 N N . GLN C 3 125 ? -25.049 36.951 25.692 1.00 22.75 125 GLN L N 1
ATOM 3259 C CA . GLN C 3 125 ? -24.787 36.811 24.265 1.00 22.32 125 GLN L CA 1
ATOM 3260 C C . GLN C 3 125 ? -26.057 37.001 23.445 1.00 24.00 125 GLN L C 1
ATOM 3261 O O . GLN C 3 125 ? -26.020 37.604 22.370 1.00 25.85 125 GLN L O 1
ATOM 3267 N N . LEU C 3 126 ? -27.191 36.492 23.932 1.00 27.36 126 LEU L N 1
ATOM 3268 C CA . LEU C 3 126 ? -28.416 36.558 23.135 1.00 27.23 126 LEU L CA 1
ATOM 3269 C C . LEU C 3 126 ? -28.828 37.994 22.831 1.00 30.62 126 LEU L C 1
ATOM 3270 O O . LEU C 3 126 ? -29.441 38.248 21.789 1.00 32.02 126 LEU L O 1
ATOM 3275 N N . LYS C 3 127 ? -28.472 38.947 23.701 1.00 32.03 127 LYS L N 1
ATOM 3276 C CA . LYS C 3 127 ? -28.737 40.356 23.412 1.00 32.59 127 LYS L CA 1
ATOM 3277 C C . LYS C 3 127 ? -28.081 40.803 22.111 1.00 33.39 127 LYS L C 1
ATOM 3278 O O . LYS C 3 127 ? -28.582 41.720 21.450 1.00 37.45 127 LYS L O 1
ATOM 3284 N N . SER C 3 128 ? -26.967 40.180 21.726 1.00 32.63 128 SER L N 1
ATOM 3285 C CA . SER C 3 128 ? -26.281 40.521 20.485 1.00 32.05 128 SER L CA 1
ATOM 3286 C C . SER C 3 128 ? -26.924 39.897 19.250 1.00 31.97 128 SER L C 1
ATOM 3287 O O . SER C 3 128 ? -26.483 40.196 18.130 1.00 31.22 128 SER L O 1
ATOM 3290 N N . GLY C 3 129 ? -27.936 39.045 19.420 1.00 27.76 129 GLY L N 1
ATOM 3291 C CA . GLY C 3 129 ? -28.625 38.436 18.300 1.00 27.25 129 GLY L CA 1
ATOM 3292 C C . GLY C 3 129 ? -28.072 37.105 17.845 1.00 28.12 129 GLY L C 1
ATOM 3293 O O . GLY C 3 129 ? -28.499 36.597 16.795 1.00 24.18 129 GLY L O 1
ATOM 3294 N N . THR C 3 130 ? -27.133 36.525 18.595 1.00 26.51 130 THR L N 1
ATOM 3295 C CA . THR C 3 130 ? -26.458 35.291 18.215 1.00 21.51 130 THR L CA 1
ATOM 3296 C C . THR C 3 130 ? -26.408 34.363 19.412 1.00 21.70 130 THR L C 1
ATOM 3297 O O . THR C 3 130 ? -26.258 34.817 20.551 1.00 23.17 130 THR L O 1
ATOM 3301 N N . ALA C 3 131 ? -26.558 33.066 19.150 1.00 21.15 131 ALA L N 1
ATOM 3302 C CA . ALA C 3 131 ? -26.486 32.033 20.175 1.00 21.95 131 ALA L CA 1
ATOM 3303 C C . ALA C 3 131 ? -25.348 31.082 19.828 1.00 21.98 131 ALA L C 1
ATOM 3304 O O . ALA C 3 131 ? -25.362 30.442 18.767 1.00 19.73 131 ALA L O 1
ATOM 3306 N N . SER C 3 132 ? -24.362 30.997 20.708 1.00 17.96 132 SER L N 1
ATOM 3307 C CA . SER C 3 132 ? -23.307 30.002 20.581 1.00 16.46 132 SER L CA 1
ATOM 3308 C C . SER C 3 132 ? -23.602 28.875 21.564 1.00 14.67 132 SER L C 1
ATOM 3309 O O . SER C 3 132 ? -23.724 29.121 22.770 1.00 17.49 132 SER L O 1
ATOM 3312 N N . VAL C 3 133 ? -23.730 27.652 21.050 1.00 15.73 133 VAL L N 1
ATOM 3313 C CA . VAL C 3 133 ? -23.920 26.457 21.869 1.00 15.12 133 VAL L CA 1
ATOM 3314 C C . VAL C 3 133 ? -22.645 25.629 21.791 1.00 15.53 133 VAL L C 1
ATOM 3315 O O . VAL C 3 133 ? -22.179 25.300 20.691 1.00 16.39 133 VAL L O 1
ATOM 3319 N N . VAL C 3 134 ? -22.094 25.275 22.952 1.00 15.14 134 VAL L N 1
ATOM 3320 C CA . VAL C 3 134 ? -20.764 24.670 23.041 1.00 14.23 134 VAL L CA 1
ATOM 3321 C C . VAL C 3 134 ? -20.892 23.266 23.613 1.00 15.98 134 VAL L C 1
ATOM 3322 O O . VAL C 3 134 ? -21.564 23.059 24.627 1.00 13.97 134 VAL L O 1
ATOM 3326 N N . CYS C 3 135 ? -20.218 22.310 22.984 1.00 15.99 135 CYS L N 1
ATOM 3327 C CA . CYS C 3 135 ? -20.135 20.952 23.498 1.00 14.98 135 CYS L CA 1
ATOM 3328 C C . CYS C 3 135 ? -18.675 20.613 23.754 1.00 13.94 135 CYS L C 1
ATOM 3329 O O . CYS C 3 135 ? -17.831 20.786 22.868 1.00 18.20 135 CYS L O 1
ATOM 3332 N N . LEU C 3 136 ? -18.376 20.153 24.964 1.00 13.91 136 LEU L N 1
ATOM 3333 C CA . LEU C 3 136 ? -17.009 19.879 25.388 1.00 11.60 136 LEU L CA 1
ATOM 3334 C C . LEU C 3 136 ? -16.809 18.376 25.552 1.00 13.93 136 LEU L C 1
ATOM 3335 O O . LEU C 3 136 ? -17.562 17.728 26.284 1.00 15.31 136 LEU L O 1
ATOM 3340 N N . LEU C 3 137 ? -15.808 17.823 24.868 1.00 13.35 137 LEU L N 1
ATOM 3341 C CA . LEU C 3 137 ? -15.378 16.440 25.079 1.00 15.65 137 LEU L CA 1
ATOM 3342 C C . LEU C 3 137 ? -14.035 16.505 25.790 1.00 14.61 137 LEU L C 1
ATOM 3343 O O . LEU C 3 137 ? -13.047 16.981 25.223 1.00 16.46 137 LEU L O 1
ATOM 3348 N N . ASN C 3 138 ? -13.999 16.054 27.031 1.00 13.26 138 ASN L N 1
ATOM 3349 C CA . ASN C 3 138 ? -12.861 16.300 27.902 1.00 15.54 138 ASN L CA 1
ATOM 3350 C C . ASN C 3 138 ? -12.060 15.024 28.135 1.00 17.01 138 ASN L C 1
ATOM 3351 O O . ASN C 3 138 ? -12.625 13.986 28.501 1.00 16.32 138 ASN L O 1
ATOM 3356 N N . ASN C 3 139 ? -10.745 15.115 27.922 1.00 15.44 139 ASN L N 1
ATOM 3357 C CA . ASN C 3 139 ? -9.759 14.103 28.323 1.00 14.35 139 ASN L CA 1
ATOM 3358 C C . ASN C 3 139 ? -10.079 12.719 27.745 1.00 15.08 139 ASN L C 1
ATOM 3359 O O . ASN C 3 139 ? -10.321 11.750 28.471 1.00 14.57 139 ASN L O 1
ATOM 3364 N N . PHE C 3 140 ? -10.055 12.623 26.426 1.00 10.86 140 PHE L N 1
ATOM 3365 C CA . PHE C 3 140 ? -10.319 11.342 25.783 1.00 12.65 140 PHE L CA 1
ATOM 3366 C C . PHE C 3 140 ? -9.108 10.873 24.985 1.00 14.98 140 PHE L C 1
ATOM 3367 O O . PHE C 3 140 ? -8.186 11.636 24.688 1.00 12.23 140 PHE L O 1
ATOM 3375 N N . TYR C 3 141 ? -9.121 9.583 24.648 1.00 13.39 141 TYR L N 1
ATOM 3376 C CA . TYR C 3 141 ? -8.078 8.995 23.821 1.00 13.96 141 TYR L CA 1
ATOM 3377 C C . TYR C 3 141 ? -8.658 7.716 23.244 1.00 14.85 141 TYR L C 1
ATOM 3378 O O . TYR C 3 141 ? -9.284 6.953 23.992 1.00 14.78 141 TYR L O 1
ATOM 3387 N N . PRO C 3 142 ? -8.461 7.429 21.948 1.00 13.60 142 PRO L N 1
ATOM 3388 C CA . PRO C 3 142 ? -7.661 8.171 20.952 1.00 15.62 142 PRO L CA 1
ATOM 3389 C C . PRO C 3 142 ? -8.353 9.404 20.402 1.00 15.98 142 PRO L C 1
ATOM 3390 O O . PRO C 3 142 ? -9.472 9.735 20.796 1.00 15.26 142 PRO L O 1
ATOM 3394 N N . ARG C 3 143 ? -7.691 10.085 19.460 1.00 17.47 143 ARG L N 1
ATOM 3395 C CA . ARG C 3 143 ? -8.135 11.413 19.052 1.00 17.42 143 ARG L CA 1
ATOM 3396 C C . ARG C 3 143 ? -9.419 11.382 18.224 1.00 19.98 143 ARG L C 1
ATOM 3397 O O . ARG C 3 143 ? -10.193 12.341 18.274 1.00 18.82 143 ARG L O 1
ATOM 3405 N N . GLU C 3 144 ? -9.668 10.313 17.463 1.00 19.32 144 GLU L N 1
ATOM 3406 C CA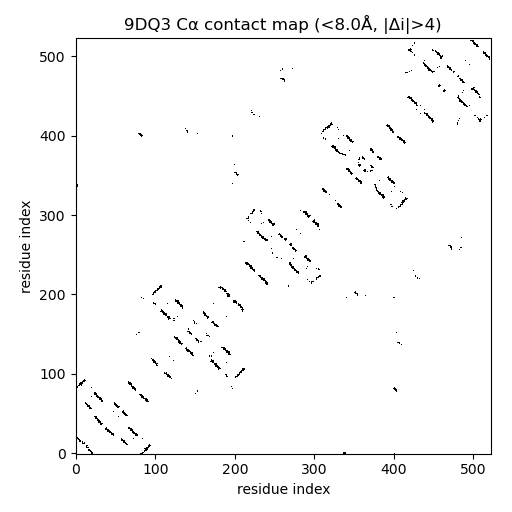 . GLU C 3 144 ? -10.839 10.289 16.591 1.00 20.32 144 GLU L CA 1
ATOM 3407 C C . GLU C 3 144 ? -12.112 10.361 17.417 1.00 18.23 144 GLU L C 1
ATOM 3408 O O . GLU C 3 144 ? -12.298 9.588 18.361 1.00 20.13 144 GLU L O 1
ATOM 3414 N N . ALA C 3 145 ? -12.984 11.303 17.066 1.00 17.64 145 ALA L N 1
ATOM 3415 C CA . ALA C 3 145 ? -14.282 11.405 17.701 1.00 18.47 145 ALA L CA 1
ATOM 3416 C C . ALA C 3 145 ? -15.253 12.025 16.712 1.00 24.02 145 ALA L C 1
ATOM 3417 O O . ALA C 3 145 ? -14.858 12.775 15.815 1.00 25.52 145 ALA L O 1
ATOM 3419 N N . LYS C 3 146 ? -16.523 11.677 16.864 1.00 25.52 146 LYS L N 1
ATOM 3420 C CA . LYS C 3 146 ? -17.596 12.205 16.032 1.00 23.57 146 LYS L CA 1
ATOM 3421 C C . LYS C 3 146 ? -18.538 12.994 16.925 1.00 22.17 146 LYS L C 1
ATOM 3422 O O . LYS C 3 146 ? -19.031 12.469 17.931 1.00 25.61 146 LYS L O 1
ATOM 3428 N N . VAL C 3 147 ? -18.758 14.258 16.581 1.00 22.46 147 VAL L N 1
ATOM 3429 C CA . VAL C 3 147 ? -19.690 15.123 17.296 1.00 23.41 147 VAL L CA 1
ATOM 3430 C C . VAL C 3 147 ? -20.792 15.511 16.324 1.00 21.39 147 VAL L C 1
ATOM 3431 O O . VAL C 3 147 ? -20.517 16.073 15.258 1.00 21.25 147 VAL L O 1
ATOM 3435 N N . GLN C 3 148 ? -22.034 15.207 16.686 1.00 23.04 148 GLN L N 1
ATOM 3436 C CA . GLN C 3 148 ? -23.195 15.540 15.873 1.00 25.58 148 GLN L CA 1
ATOM 3437 C C . GLN C 3 148 ? -24.129 16.410 16.696 1.00 23.57 148 GLN L C 1
ATOM 3438 O O . GLN C 3 148 ? -24.450 16.073 17.841 1.00 26.57 148 GLN L O 1
ATOM 3440 N N . TRP C 3 149 ? -24.550 17.533 16.120 1.00 21.38 149 TRP L N 1
ATOM 3441 C CA . TRP C 3 149 ? -25.511 18.410 16.774 1.00 23.72 149 TRP L CA 1
ATOM 3442 C C . TRP C 3 149 ? -26.924 18.067 16.331 1.00 26.72 149 TRP L C 1
ATOM 3443 O O . TRP C 3 149 ? -27.157 17.754 15.162 1.00 27.36 149 TRP L O 1
ATOM 3454 N N . LYS C 3 150 ? -27.863 18.120 17.271 1.00 25.15 150 LYS L N 1
ATOM 3455 C CA . LYS C 3 150 ? -29.276 17.989 16.943 1.00 29.81 150 LYS L CA 1
ATOM 3456 C C . LYS C 3 150 ? -30.064 19.069 17.662 1.00 30.12 150 LYS L C 1
ATOM 3457 O O . LYS C 3 150 ? -29.750 19.431 18.801 1.00 29.36 150 LYS L O 1
ATOM 3463 N N . VAL C 3 151 ? -31.084 19.586 16.984 1.00 31.44 151 VAL L N 1
ATOM 3464 C CA . VAL C 3 151 ? -31.931 20.642 17.516 1.00 30.36 151 VAL L CA 1
ATOM 3465 C C . VAL C 3 151 ? -33.374 20.237 17.259 1.00 31.10 151 VAL L C 1
ATOM 3466 O O . VAL C 3 151 ? -33.790 20.141 16.101 1.00 31.56 151 VAL L O 1
ATOM 3470 N N . ASP C 3 152 ? -34.136 20.009 18.332 1.00 33.64 152 ASP L N 1
ATOM 3471 C CA . ASP C 3 152 ? -35.440 19.342 18.234 1.00 34.37 152 ASP L CA 1
ATOM 3472 C C . ASP C 3 152 ? -35.335 18.096 17.358 1.00 33.73 152 ASP L C 1
ATOM 3473 O O . ASP C 3 152 ? -36.166 17.845 16.485 1.00 35.40 152 ASP L O 1
ATOM 3478 N N . ASN C 3 153 ? -34.266 17.329 17.588 1.00 36.51 153 ASN L N 1
ATOM 3479 C CA . ASN C 3 153 ? -33.922 16.108 16.863 1.00 34.59 153 ASN L CA 1
ATOM 3480 C C . ASN C 3 153 ? -33.579 16.384 15.401 1.00 35.64 153 ASN L C 1
ATOM 3481 O O . ASN C 3 153 ? -33.333 15.444 14.638 1.00 34.98 153 ASN L O 1
ATOM 3486 N N . ALA C 3 154 ? -33.534 17.657 15.003 1.00 32.40 154 ALA L N 1
ATOM 3487 C CA . ALA C 3 154 ? -33.110 18.019 13.654 1.00 33.98 154 ALA L CA 1
ATOM 3488 C C . ALA C 3 154 ? -31.585 18.029 13.604 1.00 36.48 154 ALA L C 1
ATOM 3489 O O . ALA C 3 154 ? -30.933 18.889 14.209 1.00 33.51 154 ALA L O 1
ATOM 3491 N N . LEU C 3 155 ? -31.025 17.077 12.868 1.00 35.74 155 LEU L N 1
ATOM 3492 C CA . LEU C 3 155 ? -29.581 16.918 12.783 1.00 35.80 155 LEU L CA 1
ATOM 3493 C C . LEU C 3 155 ? -28.953 18.070 12.004 1.00 38.62 155 LEU L C 1
ATOM 3494 O O . LEU C 3 155 ? -29.319 18.328 10.852 1.00 38.80 155 LEU L O 1
ATOM 3499 N N . GLN C 3 156 ? -27.984 18.748 12.621 1.00 33.16 156 GLN L N 1
ATOM 3500 C CA . GLN C 3 156 ? -27.446 19.989 12.080 1.00 30.13 156 GLN L CA 1
ATOM 3501 C C . GLN C 3 156 ? -26.261 19.729 11.160 1.00 30.87 156 GLN L C 1
ATOM 3502 O O . GLN C 3 156 ? -25.520 18.757 11.326 1.00 32.31 156 GLN L O 1
ATOM 3508 N N . SER C 3 157 ? -26.071 20.627 10.193 1.00 30.71 157 SER L N 1
ATOM 3509 C CA . SER C 3 157 ? -24.953 20.510 9.265 1.00 29.25 157 SER L CA 1
ATOM 3510 C C . SER C 3 157 ? -24.494 21.886 8.813 1.00 28.32 157 SER L C 1
ATOM 3511 O O . SER C 3 157 ? -25.314 22.727 8.437 1.00 30.80 157 SER L O 1
ATOM 3514 N N . GLY C 3 158 ? -23.185 22.116 8.850 1.00 24.48 158 GLY L N 1
ATOM 3515 C CA . GLY C 3 158 ? -22.609 23.302 8.262 1.00 27.85 158 GLY L CA 1
ATOM 3516 C C . GLY C 3 158 ? -22.511 24.509 9.169 1.00 24.57 158 GLY L C 1
ATOM 3517 O O . GLY C 3 158 ? -21.874 25.499 8.776 1.00 26.61 158 GLY L O 1
ATOM 3518 N N . ASN C 3 159 ? -23.103 24.466 10.370 1.00 24.20 159 ASN L N 1
ATOM 3519 C CA . ASN C 3 159 ? -23.115 25.604 11.289 1.00 21.71 159 ASN L CA 1
ATOM 3520 C C . ASN C 3 159 ? -22.362 25.308 12.585 1.00 20.77 159 ASN L C 1
ATOM 3521 O O . ASN C 3 159 ? -22.725 25.823 13.644 1.00 19.49 159 ASN L O 1
ATOM 3526 N N . SER C 3 160 ? -21.320 24.484 12.525 1.00 20.50 160 SER L N 1
ATOM 3527 C CA . SER C 3 160 ? -20.507 24.212 13.702 1.00 17.39 160 SER L CA 1
ATOM 3528 C C . SER C 3 160 ? -19.031 24.218 13.325 1.00 21.18 160 SER L C 1
ATOM 3529 O O . SER C 3 160 ? -18.664 23.982 12.171 1.00 18.95 160 SER L O 1
ATOM 3532 N N . GLN C 3 161 ? -18.188 24.502 14.317 1.00 17.89 161 GLN L N 1
ATOM 3533 C CA . GLN C 3 161 ? -16.739 24.435 14.165 1.00 18.06 161 GLN L CA 1
ATOM 3534 C C . GLN C 3 161 ? -16.147 23.746 15.386 1.00 18.24 161 GLN L C 1
ATOM 3535 O O . GLN C 3 161 ? -16.661 23.883 16.502 1.00 17.09 161 GLN L O 1
ATOM 3541 N N . GLU C 3 162 ? -15.067 22.999 15.159 1.00 18.60 162 GLU L N 1
ATOM 3542 C CA . GLU C 3 162 ? -14.391 22.237 16.197 1.00 19.34 162 GLU L CA 1
ATOM 3543 C C . GLU C 3 162 ? -12.986 22.773 16.421 1.00 16.32 162 GLU L C 1
ATOM 3544 O O . GLU C 3 162 ? -12.345 23.301 15.510 1.00 18.02 162 GLU L O 1
ATOM 3550 N N . SER C 3 163 ? -12.504 22.608 17.642 1.00 16.26 163 SER L N 1
ATOM 3551 C CA . SER C 3 163 ? -11.134 22.907 18.001 1.00 15.26 163 SER L CA 1
ATOM 3552 C C . SER C 3 163 ? -10.654 21.789 18.914 1.00 15.48 163 SER L C 1
ATOM 3553 O O . SER C 3 163 ? -11.434 21.273 19.715 1.00 13.16 163 SER L O 1
ATOM 3556 N N . VAL C 3 164 ? -9.390 21.386 18.779 1.00 13.42 164 VAL L N 1
ATOM 3557 C CA . VAL C 3 164 ? -8.852 20.260 19.541 1.00 14.67 164 VAL L CA 1
ATOM 3558 C C . VAL C 3 164 ? -7.530 20.668 20.178 1.00 16.32 164 VAL L C 1
ATOM 3559 O O . VAL C 3 164 ? -6.706 21.330 19.539 1.00 16.01 164 VAL L O 1
ATOM 3563 N N . THR C 3 165 ? -7.313 20.264 21.431 1.00 13.75 165 THR L N 1
ATOM 3564 C CA . THR C 3 165 ? -6.039 20.558 22.064 1.00 13.25 165 THR L CA 1
ATOM 3565 C C . THR C 3 165 ? -4.951 19.639 21.509 1.00 16.27 165 THR L C 1
ATOM 3566 O O . THR C 3 165 ? -5.222 18.628 20.855 1.00 16.93 165 THR L O 1
ATOM 3570 N N . GLU C 3 166 ? -3.701 20.002 21.773 1.00 16.64 166 GLU L N 1
ATOM 3571 C CA . GLU C 3 166 ? -2.640 19.035 21.551 1.00 17.67 166 GLU L CA 1
ATOM 3572 C C . GLU C 3 166 ? -2.610 18.036 22.700 1.00 16.66 166 GLU L C 1
ATOM 3573 O O . GLU C 3 166 ? -3.183 18.266 23.774 1.00 16.28 166 GLU L O 1
ATOM 3579 N N . GLN C 3 167 ? -1.947 16.906 22.458 1.00 15.89 167 GLN L N 1
ATOM 3580 C CA . GLN C 3 167 ? -1.947 15.824 23.439 1.00 14.75 167 GLN L CA 1
ATOM 3581 C C . GLN C 3 167 ? -1.437 16.322 24.782 1.00 14.56 167 GLN L C 1
ATOM 3582 O O . GLN C 3 167 ? -0.394 16.975 24.855 1.00 13.35 167 GLN L O 1
ATOM 3588 N N . ASP C 3 168 ? -2.191 16.034 25.844 1.00 14.18 168 ASP L N 1
ATOM 3589 C CA . ASP C 3 168 ? -1.836 16.532 27.169 1.00 14.36 168 ASP L CA 1
ATOM 3590 C C . ASP C 3 168 ? -0.500 15.956 27.625 1.00 16.23 168 ASP L C 1
ATOM 3591 O O . ASP C 3 168 ? -0.243 14.761 27.478 1.00 15.99 168 ASP L O 1
ATOM 3596 N N . SER C 3 169 ? 0.366 16.817 28.163 1.00 21.42 169 SER L N 1
ATOM 3597 C CA . SER C 3 169 ? 1.704 16.363 28.531 1.00 19.26 169 SER L CA 1
ATOM 3598 C C . SER C 3 169 ? 1.719 15.554 29.823 1.00 19.52 169 SER L C 1
ATOM 3599 O O . SER C 3 169 ? 2.713 14.872 30.095 1.00 23.68 169 SER L O 1
ATOM 3602 N N . LYS C 3 170 ? 0.648 15.592 30.610 1.00 16.71 170 LYS L N 1
ATOM 3603 C CA . LYS C 3 170 ? 0.559 14.769 31.808 1.00 19.23 170 LYS L CA 1
ATOM 3604 C C . LYS C 3 170 ? -0.139 13.437 31.551 1.00 19.10 170 LYS L C 1
ATOM 3605 O O . LYS C 3 170 ? 0.400 12.379 31.901 1.00 20.73 170 LYS L O 1
ATOM 3607 N N . ASP C 3 171 ? -1.321 13.451 30.936 1.00 16.31 171 ASP L N 1
ATOM 3608 C CA . ASP C 3 171 ? -2.106 12.230 30.816 1.00 17.12 171 ASP L CA 1
ATOM 3609 C C . ASP C 3 171 ? -2.307 11.763 29.378 1.00 13.10 171 ASP L C 1
ATOM 3610 O O . ASP C 3 171 ? -3.014 10.774 29.162 1.00 14.50 171 ASP L O 1
ATOM 3615 N N . SER C 3 172 ? -1.718 12.448 28.398 1.00 13.54 172 SER L N 1
ATOM 3616 C CA . SER C 3 172 ? -1.700 12.008 26.998 1.00 13.39 172 SER L CA 1
ATOM 3617 C C . SER C 3 172 ? -3.092 11.955 26.365 1.00 13.21 172 SER L C 1
ATOM 3618 O O . SER C 3 172 ? -3.288 11.280 25.343 1.00 13.51 172 SER L O 1
ATOM 3621 N N . THR C 3 173 ? -4.076 12.655 26.929 1.00 10.51 173 THR L N 1
ATOM 3622 C CA . THR C 3 173 ? -5.405 12.706 26.331 1.00 10.15 173 THR L CA 1
ATOM 3623 C C . THR C 3 173 ? -5.570 13.948 25.452 1.00 11.27 173 THR L C 1
ATOM 3624 O O . THR C 3 173 ? -4.716 14.842 25.406 1.00 11.39 173 THR L O 1
ATOM 3628 N N . TYR C 3 174 ? -6.701 13.982 24.751 1.00 12.58 174 TYR L N 1
ATOM 3629 C CA . TYR C 3 174 ? -7.141 15.099 23.934 1.00 12.14 174 TYR L CA 1
ATOM 3630 C C . TYR C 3 174 ? -8.429 15.660 24.509 1.00 13.26 174 TYR L C 1
ATOM 3631 O O . TYR C 3 174 ? -9.190 14.968 25.190 1.00 13.13 174 TYR L O 1
ATOM 3640 N N . SER C 3 175 ? -8.668 16.938 24.247 1.00 10.97 175 SER L N 1
ATOM 3641 C CA . SER C 3 175 ? -9.976 17.510 24.489 1.00 12.94 175 SER L CA 1
ATOM 3642 C C . SER C 3 175 ? -10.397 18.273 23.246 1.00 13.03 175 SER L C 1
ATOM 3643 O O . SER C 3 175 ? -9.566 18.690 22.424 1.00 12.94 175 SER L O 1
ATOM 3646 N N . LEU C 3 176 ? -11.707 18.404 23.093 1.00 12.69 176 LEU L N 1
ATOM 3647 C CA . LEU C 3 176 ? -12.290 18.965 21.884 1.00 12.85 176 LEU L CA 1
ATOM 3648 C C . LEU C 3 176 ? -13.508 19.782 22.269 1.00 17.70 176 LEU L C 1
ATOM 3649 O O . LEU C 3 176 ? -14.287 19.382 23.146 1.00 13.69 176 LEU L O 1
ATOM 3654 N N . SER C 3 177 ? -13.666 20.923 21.603 1.00 13.48 177 SER L N 1
ATOM 3655 C CA . SER C 3 177 ? -14.870 21.727 21.714 1.00 14.63 177 SER L CA 1
ATOM 3656 C C . SER C 3 177 ? -15.526 21.788 20.347 1.00 17.26 177 SER L C 1
ATOM 3657 O O . SER C 3 177 ? -14.844 21.862 19.322 1.00 18.27 177 SER L O 1
ATOM 3660 N N . SER C 3 178 ? -16.846 21.693 20.331 1.00 17.07 178 SER L N 1
ATOM 3661 C CA . SER C 3 178 ? -17.637 21.927 19.134 1.00 18.62 178 SER L CA 1
ATOM 3662 C C . SER C 3 178 ? -18.595 23.058 19.453 1.00 18.38 178 SER L C 1
ATOM 3663 O O . SER C 3 178 ? -19.269 23.026 20.490 1.00 19.29 178 SER L O 1
ATOM 3666 N N . THR C 3 179 ? -18.622 24.076 18.599 1.00 18.39 179 THR L N 1
ATOM 3667 C CA . THR C 3 179 ? -19.476 25.237 18.823 1.00 18.34 179 THR L CA 1
ATOM 3668 C C . THR C 3 179 ? -20.497 25.327 17.701 1.00 18.74 179 THR L C 1
ATOM 3669 O O . THR C 3 179 ? -20.129 25.404 16.525 1.00 15.00 179 THR L O 1
ATOM 3673 N N . LEU C 3 180 ? -21.770 25.306 18.073 1.00 17.58 180 LEU L N 1
ATOM 3674 C CA . LEU C 3 180 ? -22.878 25.468 17.149 1.00 17.60 180 LEU L CA 1
ATOM 3675 C C . LEU C 3 180 ? -23.326 26.923 17.199 1.00 15.99 180 LEU L C 1
ATOM 3676 O O . LEU C 3 180 ? -23.600 27.457 18.283 1.00 18.43 180 LEU L O 1
ATOM 3681 N N . THR C 3 181 ? -23.362 27.583 16.046 1.00 17.65 181 THR L N 1
ATOM 3682 C CA . THR C 3 181 ? -23.697 29.003 16.004 1.00 18.55 181 THR L CA 1
ATOM 3683 C C . THR C 3 181 ? -25.024 29.174 15.281 1.00 18.87 181 THR L C 1
ATOM 3684 O O . THR C 3 181 ? -25.173 28.735 14.135 1.00 17.76 181 THR L O 1
ATOM 3688 N N . LEU C 3 182 ? -25.980 29.806 15.960 1.00 19.97 182 LEU L N 1
ATOM 3689 C CA . LEU C 3 182 ? -27.312 30.055 15.431 1.00 18.59 182 LEU L CA 1
ATOM 3690 C C . LEU C 3 182 ? -27.678 31.497 15.711 1.00 18.88 182 LEU L C 1
ATOM 3691 O O . LEU C 3 182 ? -27.189 32.095 16.671 1.00 19.79 182 LEU L O 1
ATOM 3696 N N . SER C 3 183 ? -28.549 32.054 14.877 1.00 21.76 183 SER L N 1
ATOM 3697 C CA . SER C 3 183 ? -29.089 33.363 15.200 1.00 20.36 183 SER L CA 1
ATOM 3698 C C . SER C 3 183 ? -29.998 33.252 16.420 1.00 23.24 183 SER L C 1
ATOM 3699 O O . SER C 3 183 ? -30.519 32.177 16.744 1.00 23.04 183 SER L O 1
ATOM 3702 N N . LYS C 3 184 ? -30.164 34.375 17.122 1.00 22.28 184 LYS L N 1
ATOM 3703 C CA . LYS C 3 184 ? -31.085 34.389 18.256 1.00 24.42 184 LYS L CA 1
ATOM 3704 C C . LYS C 3 184 ? -32.471 33.921 17.830 1.00 25.88 184 LYS L C 1
ATOM 3705 O O . LYS C 3 184 ? -33.114 33.130 18.531 1.00 25.11 184 LYS L O 1
ATOM 3711 N N . ALA C 3 185 ? -32.916 34.346 16.645 1.00 23.87 185 ALA L N 1
ATOM 3712 C CA . ALA C 3 185 ? -34.256 33.996 16.189 1.00 25.66 185 ALA L CA 1
ATOM 3713 C C . ALA C 3 185 ? -34.383 32.500 15.930 1.00 32.19 185 ALA L C 1
ATOM 3714 O O . ALA C 3 185 ? -35.418 31.894 16.242 1.00 30.73 185 ALA L O 1
ATOM 3716 N N . ASP C 3 186 ? -33.346 31.885 15.355 1.00 27.17 186 ASP L N 1
ATOM 3717 C CA . ASP C 3 186 ? -33.377 30.442 15.133 1.00 27.14 186 ASP L CA 1
ATOM 3718 C C . ASP C 3 186 ? -33.300 29.683 16.447 1.00 26.56 186 ASP L C 1
ATOM 3719 O O . ASP C 3 186 ? -34.013 28.692 16.641 1.00 27.94 186 ASP L O 1
ATOM 3724 N N . TYR C 3 187 ? -32.435 30.131 17.358 1.00 25.01 187 TYR L N 1
ATOM 3725 C CA . TYR C 3 187 ? -32.310 29.476 18.655 1.00 26.78 187 TYR L CA 1
ATOM 3726 C C . TYR C 3 187 ? -33.648 29.444 19.382 1.00 30.14 187 TYR L C 1
ATOM 3727 O O . TYR C 3 187 ? -34.025 28.420 19.968 1.00 29.15 187 TYR L O 1
ATOM 3736 N N . GLU C 3 188 ? -34.392 30.549 19.335 1.00 31.48 188 GLU L N 1
ATOM 3737 C CA . GLU C 3 188 ? -35.633 30.621 20.087 1.00 33.80 188 GLU L CA 1
ATOM 3738 C C . GLU C 3 188 ? -36.795 29.931 19.383 1.00 32.62 188 GLU L C 1
ATOM 3739 O O . GLU C 3 188 ? -37.862 29.783 19.986 1.00 32.91 188 GLU L O 1
ATOM 3745 N N . LYS C 3 189 ? -36.610 29.467 18.147 1.00 32.52 189 LYS L N 1
ATOM 3746 C CA . LYS C 3 189 ? -37.637 28.640 17.521 1.00 33.77 189 LYS L CA 1
ATOM 3747 C C . LYS C 3 189 ? -37.673 27.218 18.072 1.00 37.09 189 LYS L C 1
ATOM 3748 O O . LYS C 3 189 ? -38.659 26.511 17.842 1.00 37.96 189 LYS L O 1
ATOM 3754 N N . HIS C 3 190 ? -36.632 26.772 18.776 1.00 34.37 190 HIS L N 1
ATOM 3755 C CA . HIS C 3 190 ? -36.512 25.376 19.173 1.00 31.08 190 HIS L CA 1
ATOM 3756 C C . HIS C 3 190 ? -36.272 25.267 20.672 1.00 29.63 190 HIS L C 1
ATOM 3757 O O . HIS C 3 190 ? -35.913 26.239 21.341 1.00 33.65 190 HIS L O 1
ATOM 3764 N N . LYS C 3 191 ? -36.467 24.054 21.198 1.00 33.27 191 LYS L N 1
ATOM 3765 C CA . LYS C 3 191 ? -36.426 23.800 22.635 1.00 30.69 191 LYS L CA 1
ATOM 3766 C C . LYS C 3 191 ? -35.269 22.908 23.067 1.00 29.94 191 LYS L C 1
ATOM 3767 O O . LYS C 3 191 ? -34.547 23.261 24.002 1.00 28.80 191 LYS L O 1
ATOM 3773 N N . VAL C 3 192 ? -35.077 21.741 22.451 1.00 29.70 192 VAL L N 1
ATOM 3774 C CA . VAL C 3 192 ? -34.109 20.765 22.952 1.00 28.81 192 VAL L CA 1
ATOM 3775 C C . VAL C 3 192 ? -32.880 20.758 22.048 1.00 28.69 192 VAL L C 1
ATOM 3776 O O . VAL C 3 192 ? -32.976 20.585 20.825 1.00 26.75 192 VAL L O 1
ATOM 3780 N N . TYR C 3 193 ? -31.722 20.963 22.661 1.00 23.19 193 TYR L N 1
ATOM 3781 C CA . TYR C 3 193 ? -30.449 21.066 21.964 1.00 26.51 193 TYR L CA 1
ATOM 3782 C C . TYR C 3 193 ? -29.553 19.942 22.447 1.00 21.15 193 TYR L C 1
ATOM 3783 O O . TYR C 3 193 ? -29.327 19.804 23.651 1.00 26.14 193 TYR L O 1
ATOM 3792 N N . ALA C 3 194 ? -29.053 19.146 21.516 1.00 22.93 194 ALA L N 1
ATOM 3793 C CA . ALA C 3 194 ? -28.364 17.911 21.845 1.00 23.86 194 ALA L CA 1
ATOM 3794 C C . ALA C 3 194 ? -27.005 17.856 21.173 1.00 24.09 194 ALA L C 1
ATOM 3795 O O . ALA C 3 194 ? -26.875 18.162 19.983 1.00 22.84 194 ALA L O 1
ATOM 3797 N N . CYS C 3 195 ? -26.006 17.433 21.943 1.00 21.91 195 CYS L N 1
ATOM 3798 C CA . CYS C 3 195 ? -24.692 17.064 21.429 1.00 21.63 195 CYS L CA 1
ATOM 3799 C C . CYS C 3 195 ? -24.522 15.547 21.550 1.00 19.90 195 CYS L C 1
ATOM 3800 O O . CYS C 3 195 ? -24.535 15.010 22.662 1.00 22.00 195 CYS L O 1
ATOM 3803 N N . GLU C 3 196 ? -24.348 14.862 20.418 1.00 20.89 196 GLU L N 1
ATOM 3804 C CA . GLU C 3 196 ? -24.206 13.404 20.378 1.00 22.73 196 GLU L CA 1
ATOM 3805 C C . GLU C 3 196 ? -22.780 13.015 19.992 1.00 21.70 196 GLU L C 1
ATOM 3806 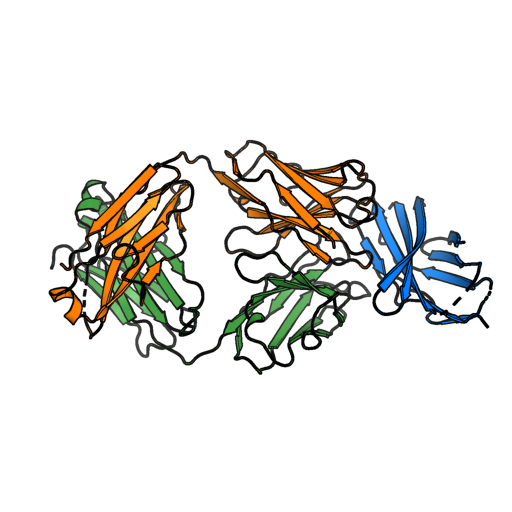O O . GLU C 3 196 ? -22.295 13.405 18.924 1.00 23.35 196 GLU L O 1
ATOM 3812 N N . VAL C 3 197 ? -22.134 12.205 20.831 1.00 21.06 197 VAL L N 1
ATOM 3813 C CA . VAL C 3 197 ? -20.708 11.909 20.711 1.00 22.46 197 VAL L CA 1
ATOM 3814 C C . VAL C 3 197 ? -20.500 10.408 20.535 1.00 22.51 197 VAL L C 1
ATOM 3815 O O . VAL C 3 197 ? -20.960 9.615 21.364 1.00 22.34 197 VAL L O 1
ATOM 3819 N N . THR C 3 198 ? -19.771 10.023 19.489 1.00 22.83 198 THR L N 1
ATOM 3820 C CA . THR C 3 198 ? -19.323 8.642 19.319 1.00 23.23 198 THR L CA 1
ATOM 3821 C C . THR C 3 198 ? -17.804 8.582 19.447 1.00 22.48 198 THR L C 1
ATOM 3822 O O . THR C 3 198 ? -17.088 9.390 18.837 1.00 24.05 198 THR L O 1
ATOM 3826 N N . HIS C 3 199 ? -17.318 7.644 20.262 1.00 22.08 199 HIS L N 1
ATOM 3827 C CA . HIS C 3 199 ? -15.896 7.525 20.557 1.00 19.75 199 HIS L CA 1
ATOM 3828 C C . HIS C 3 199 ? -15.567 6.074 20.891 1.00 19.62 199 HIS L C 1
ATOM 3829 O O . HIS C 3 199 ? -16.420 5.308 21.350 1.00 21.16 199 HIS L O 1
ATOM 3836 N N . GLN C 3 200 ? -14.294 5.724 20.679 1.00 21.01 200 GLN L N 1
ATOM 3837 C CA . GLN C 3 200 ? -13.803 4.376 20.960 1.00 19.35 200 GLN L CA 1
ATOM 3838 C C . GLN C 3 200 ? -14.149 3.920 22.371 1.00 19.24 200 GLN L C 1
ATOM 3839 O O . GLN C 3 200 ? -14.501 2.754 22.585 1.00 22.80 200 GLN L O 1
ATOM 3845 N N . GLY C 3 201 ? -14.045 4.814 23.349 1.00 17.94 201 GLY L N 1
ATOM 3846 C CA . GLY C 3 201 ? -14.305 4.440 24.722 1.00 18.79 201 GLY L CA 1
ATOM 3847 C C . GLY C 3 201 ? -15.755 4.329 25.113 1.00 20.94 201 GLY L C 1
ATOM 3848 O O . GLY C 3 201 ? -16.067 3.969 26.252 1.00 21.27 201 GLY L O 1
ATOM 3849 N N . LEU C 3 202 ? -16.665 4.606 24.198 1.00 22.88 202 LEU L N 1
ATOM 3850 C CA . LEU C 3 202 ? -18.088 4.625 24.502 1.00 26.47 202 LEU L CA 1
ATOM 3851 C C . LEU C 3 202 ? -18.738 3.385 23.912 1.00 29.70 202 LEU L C 1
ATOM 3852 O O . LEU C 3 202 ? -18.721 3.191 22.689 1.00 28.84 202 LEU L O 1
ATOM 3857 N N . SER C 3 203 ? -19.287 2.543 24.792 1.00 35.40 203 SER L N 1
ATOM 3858 C CA . SER C 3 203 ? -20.140 1.442 24.363 1.00 36.12 203 SER L CA 1
ATOM 3859 C C . SER C 3 203 ? -21.265 1.969 23.483 1.00 38.91 203 SER L C 1
ATOM 3860 O O . SER C 3 203 ? -21.347 1.658 22.289 1.00 38.21 203 SER L O 1
ATOM 3863 N N . SER C 3 204 ? -22.122 2.804 24.066 1.00 39.07 204 SER L N 1
ATOM 3864 C CA . SER C 3 204 ? -23.190 3.512 23.381 1.00 40.55 204 SER L CA 1
ATOM 3865 C C . SER C 3 204 ? -22.818 4.980 23.231 1.00 34.07 204 SER L C 1
ATOM 3866 O O . SER C 3 204 ? -22.350 5.591 24.203 1.00 36.51 204 SER L O 1
ATOM 3869 N N . PRO C 3 205 ? -22.977 5.563 22.043 1.00 33.88 205 PRO L N 1
ATOM 3870 C CA . PRO C 3 205 ? -22.824 7.018 21.896 1.00 32.81 205 PRO L CA 1
ATOM 3871 C C . PRO C 3 205 ? -23.609 7.775 22.957 1.00 29.30 205 PRO L C 1
ATOM 3872 O O . PRO C 3 205 ? -24.782 7.492 23.206 1.00 30.02 205 PRO L O 1
ATOM 3876 N N . VAL C 3 206 ? -22.951 8.727 23.608 1.00 25.75 206 VAL L N 1
ATOM 3877 C CA . VAL C 3 206 ? -23.601 9.516 24.650 1.00 26.31 206 VAL L CA 1
ATOM 3878 C C . VAL C 3 206 ? -24.152 10.793 24.030 1.00 26.80 206 VAL L C 1
ATOM 3879 O O . VAL C 3 206 ? -23.550 11.381 23.120 1.00 27.07 206 VAL L O 1
ATOM 3883 N N . THR C 3 207 ? -25.328 11.198 24.497 1.00 23.94 207 THR L N 1
ATOM 3884 C CA . THR C 3 207 ? -25.957 12.450 24.104 1.00 21.70 207 THR L CA 1
ATOM 3885 C C . THR C 3 207 ? -26.100 13.327 25.336 1.00 23.84 207 THR L C 1
ATOM 3886 O O . THR C 3 207 ? -26.629 12.877 26.355 1.00 26.43 207 THR L O 1
ATOM 3890 N N . LYS C 3 208 ? -25.612 14.560 25.254 1.00 21.05 208 LYS L N 1
ATOM 3891 C CA . LYS C 3 208 ? -25.847 15.562 26.283 1.00 19.59 208 LYS L CA 1
ATOM 3892 C C . LYS C 3 208 ? -26.768 16.629 25.713 1.00 22.36 208 LYS L C 1
ATOM 3893 O O . LYS C 3 208 ? -26.609 17.048 24.562 1.00 24.83 208 LYS L O 1
ATOM 3899 N N . SER C 3 209 ? -27.740 17.067 26.507 1.00 24.48 209 SER L N 1
ATOM 3900 C CA . SER C 3 209 ? -28.732 17.974 25.954 1.00 24.23 209 SER L CA 1
ATOM 3901 C C . SER C 3 209 ? -29.292 18.870 27.042 1.00 22.61 209 SER L C 1
ATOM 3902 O O . SER C 3 209 ? -29.122 18.619 28.237 1.00 21.95 209 SER L O 1
ATOM 3905 N N . PHE C 3 210 ? -29.930 19.951 26.601 1.00 24.22 210 PHE L N 1
ATOM 3906 C CA . PHE C 3 210 ? -30.687 20.827 27.481 1.00 26.52 210 PHE L CA 1
ATOM 3907 C C . PHE C 3 210 ? -31.918 21.308 26.730 1.00 26.40 210 PHE L C 1
ATOM 3908 O O . PHE C 3 210 ? -31.950 21.326 25.492 1.00 23.32 210 PHE L O 1
ATOM 3916 N N . ASN C 3 211 ? -32.941 21.684 27.498 1.00 25.52 211 ASN L N 1
ATOM 3917 C CA . ASN C 3 211 ? -34.121 22.360 26.972 1.00 27.89 211 ASN L CA 1
ATOM 3918 C C . ASN C 3 211 ? -33.961 23.851 27.198 1.00 26.41 211 ASN L C 1
ATOM 3919 O O . ASN C 3 211 ? -33.683 24.284 28.320 1.00 29.10 211 ASN L O 1
ATOM 3924 N N . ARG C 3 212 ? -34.122 24.631 26.132 1.00 30.47 212 ARG L N 1
ATOM 3925 C CA . ARG C 3 212 ? -34.021 26.081 26.248 1.00 29.33 212 ARG L CA 1
ATOM 3926 C C . ARG C 3 212 ? -34.999 26.595 27.293 1.00 34.81 212 ARG L C 1
ATOM 3927 O O . ARG C 3 212 ? -36.185 26.255 27.273 1.00 35.86 212 ARG L O 1
ATOM 3935 N N . GLY C 3 213 ? -34.488 27.388 28.229 1.00 36.09 213 GLY L N 1
ATOM 3936 C CA . GLY C 3 213 ? -35.321 28.009 29.232 1.00 41.00 213 GLY L CA 1
ATOM 3937 C C . GLY C 3 213 ? -35.452 27.261 30.538 1.00 45.26 213 GLY L C 1
ATOM 3938 O O . GLY C 3 213 ? -36.349 27.585 31.326 1.00 54.73 213 GLY L O 1
ATOM 3939 N N . GLU C 3 214 ? -34.592 26.282 30.802 1.00 42.92 214 GLU L N 1
ATOM 3940 C CA . GLU C 3 214 ? -34.642 25.512 32.035 1.00 45.64 214 GLU L CA 1
ATOM 3941 C C . GLU C 3 214 ? -33.316 25.624 32.775 1.00 49.59 214 GLU L C 1
ATOM 3942 O O . GLU C 3 214 ? -32.253 25.752 32.157 1.00 48.34 214 GLU L O 1
ATOM 3948 N N . CYS C 3 215 ? -33.391 25.572 34.105 1.00 51.74 215 CYS L N 1
ATOM 3949 C CA . CYS C 3 215 ? -32.218 25.747 34.964 1.00 50.92 215 CYS L CA 1
ATOM 3950 C C . CYS C 3 215 ? -32.576 25.578 36.444 1.00 53.88 215 CYS L C 1
ATOM 3951 O O . CYS C 3 215 ? -31.952 26.176 37.331 1.00 56.65 215 CYS L O 1
#

Radius of gyration: 28.06 Å; Cα contacts (8 Å, |Δi|>4): 1397; chains: 3; bounding box: 87×46×74 Å